Protein AF-A0A812JMB5-F1 (afdb_monomer)

Nearest PDB structures (foldseek):
  7c4c-assembly1_A  TM=7.847E-01  e=2.682E-12  Trypanosoma brucei brucei TREU927
  5fiq-assembly1_A  TM=8.302E-01  e=3.378E-10  Bombyx mori
  2e6m-assembly1_A  TM=7.574E-01  e=1.357E-06  Mus musculus
  5v5f-assembly1_B  TM=7.019E-01  e=8.865E-05  Arabidopsis thaliana
  1vk0-assembly1_C  TM=6.921E-01  e=1.710E-04  Arabidopsis thaliana

Mean predicted aligned error: 12.23 Å

Solvent-accessible surface area (backbone atoms only — not comparable to full-atom values): 22204 Å² total; per-residue (Å²): 131,84,77,76,81,81,66,78,87,54,55,74,43,81,31,66,42,47,65,53,30,31,54,51,30,53,52,54,70,72,41,96,58,54,59,36,12,40,49,72,44,41,53,59,60,10,45,84,27,44,70,16,33,39,32,40,21,52,100,71,36,33,42,39,36,40,29,58,85,47,39,72,66,40,52,62,48,37,40,66,54,39,47,30,60,79,35,27,35,29,25,70,62,42,34,38,58,29,6,23,34,34,62,64,67,69,37,61,68,34,38,39,34,26,51,32,58,41,49,23,49,46,31,22,53,73,70,42,84,59,56,78,61,54,67,59,56,54,31,50,72,78,37,43,70,54,28,61,75,65,37,37,83,54,58,66,76,63,75,82,66,89,53,54,76,47,81,79,62,49,71,67,60,48,47,50,58,48,61,70,19,69,51,38,58,62,48,50,56,50,49,18,58,78,67,72,36,85,82,40,60,69,41,29,63,61,28,47,63,40,39,53,40,38,60,40,38,55,88,68,50,78,56,86,67,57,86,64,53,42,61,73,39,62,44,51,34,25,33,52,50,78,55,100,68,37,38,35,22,48,39,59,48,56,85,38,32,34,33,30,62,52,76,71,62,42,59,63,49,66,88,62,54,76,65,41,74,41,55,25,29,28,64,38,59,42,96,84,54,45,38,34,33,51,39,61,57,69,53,76,40,66,40,73,38,80,90,73,75,40,76,37,66,48,69,58,67,71,60,49,59,72,68,44,78,83,75,77,79,77,84,70,90,73,92,76,91,75,95,74,79,84,79,75,84,74,71,100,57,59,53,74,82,71,83,79,80,75,83,71,76,93,73,92,79,86,82,80,83,84,74,86,75,79,83,80,84,84,81,81,77,89,131

Structure (mmCIF, N/CA/C/O backbone):
data_AF-A0A812JMB5-F1
#
_entry.id   AF-A0A812JMB5-F1
#
loop_
_atom_site.group_PDB
_atom_site.id
_atom_site.type_symbol
_atom_site.label_atom_id
_atom_site.label_alt_id
_atom_site.label_comp_id
_atom_site.label_asym_id
_atom_site.label_entity_id
_atom_site.label_seq_id
_atom_site.pdbx_PDB_ins_code
_atom_site.Cartn_x
_atom_site.Cartn_y
_atom_site.Cartn_z
_atom_site.occupancy
_atom_site.B_iso_or_equiv
_atom_site.auth_seq_id
_atom_site.auth_comp_id
_atom_site.auth_asym_id
_atom_site.auth_atom_id
_atom_site.pdbx_PDB_model_num
ATOM 1 N N . MET A 1 1 ? -39.074 3.680 1.029 1.00 31.30 1 MET A N 1
ATOM 2 C CA . MET A 1 1 ? -37.977 2.886 1.619 1.00 31.30 1 MET A CA 1
ATOM 3 C C . MET A 1 1 ? -36.723 3.731 1.531 1.00 31.30 1 MET A C 1
ATOM 5 O O . MET A 1 1 ? -36.312 4.036 0.423 1.00 31.30 1 MET A O 1
ATOM 9 N N . GLN A 1 2 ? -36.202 4.213 2.661 1.00 27.12 2 GLN A N 1
ATOM 10 C CA . GLN A 1 2 ? -34.893 4.869 2.697 1.00 27.12 2 GLN A CA 1
ATOM 11 C C . GLN A 1 2 ? -33.845 3.794 2.412 1.00 27.12 2 GLN A C 1
ATOM 13 O O . GLN A 1 2 ? -33.715 2.855 3.193 1.00 27.12 2 GLN A O 1
ATOM 18 N N . GLU A 1 3 ? -33.158 3.892 1.276 1.00 31.03 3 GLU A N 1
ATOM 19 C CA . GLU A 1 3 ? -31.938 3.121 1.059 1.00 31.03 3 GLU A CA 1
ATOM 20 C C . GLU A 1 3 ? -30.944 3.516 2.152 1.00 31.03 3 GLU A C 1
ATOM 22 O O . GLU A 1 3 ? -30.581 4.686 2.292 1.00 31.03 3 GLU A O 1
ATOM 27 N N . ASP A 1 4 ? -30.557 2.542 2.972 1.00 36.94 4 ASP A N 1
ATOM 28 C CA . ASP A 1 4 ? -29.480 2.688 3.938 1.00 36.94 4 ASP A CA 1
ATOM 29 C C . ASP A 1 4 ? -28.205 3.029 3.157 1.00 36.94 4 ASP A C 1
ATOM 31 O O . ASP A 1 4 ? -27.621 2.187 2.474 1.00 36.94 4 ASP A O 1
ATOM 35 N N . VAL A 1 5 ? -27.784 4.294 3.225 1.00 39.59 5 VAL A N 1
ATOM 36 C CA . VAL A 1 5 ? -26.590 4.801 2.528 1.00 39.59 5 VAL A CA 1
ATOM 37 C C . VAL A 1 5 ? -25.301 4.180 3.107 1.00 39.59 5 VAL A C 1
ATOM 39 O O . VAL A 1 5 ? -24.197 4.441 2.629 1.00 39.59 5 VAL A O 1
ATOM 42 N N . GLY A 1 6 ? -25.426 3.288 4.102 1.00 41.69 6 GLY A N 1
ATOM 43 C CA . GLY A 1 6 ? -24.482 2.197 4.325 1.00 41.69 6 GLY A CA 1
ATOM 44 C C . GLY A 1 6 ? -23.140 2.639 4.889 1.00 41.69 6 GLY A C 1
ATOM 45 O O . GLY A 1 6 ? -22.114 1.993 4.644 1.00 41.69 6 GLY A O 1
ATOM 46 N N . ILE A 1 7 ? -23.122 3.753 5.619 1.00 50.62 7 ILE A N 1
ATOM 47 C CA . ILE A 1 7 ? -21.966 4.185 6.398 1.00 50.62 7 ILE A CA 1
ATOM 48 C C . ILE A 1 7 ? -22.491 4.599 7.760 1.00 50.62 7 ILE A C 1
ATOM 50 O O . ILE A 1 7 ? -22.914 5.735 7.984 1.00 50.62 7 ILE A O 1
ATOM 54 N N . ARG A 1 8 ? -22.463 3.645 8.693 1.00 55.06 8 ARG A N 1
ATOM 55 C CA . ARG A 1 8 ? -22.497 3.984 10.114 1.00 55.06 8 ARG A CA 1
ATOM 56 C C . ARG A 1 8 ? -21.409 5.032 10.338 1.00 55.06 8 ARG A C 1
ATOM 58 O O . ARG A 1 8 ? -20.273 4.818 9.919 1.00 55.06 8 ARG A O 1
ATOM 65 N N . ARG A 1 9 ? -21.743 6.164 10.967 1.00 71.25 9 ARG A N 1
ATOM 66 C CA . ARG A 1 9 ? -20.720 7.098 11.453 1.00 71.25 9 ARG A CA 1
ATOM 67 C C . ARG A 1 9 ? -19.912 6.356 12.509 1.00 71.25 9 ARG A C 1
ATOM 69 O O . ARG A 1 9 ? -20.336 6.269 13.658 1.00 71.25 9 ARG A O 1
ATOM 76 N N . LEU A 1 10 ? -18.806 5.752 12.088 1.00 86.19 10 LEU A N 1
ATOM 77 C CA . LEU A 1 10 ? -17.918 5.064 13.003 1.00 86.19 10 LEU A CA 1
ATOM 78 C C . LEU A 1 10 ? -17.256 6.122 13.892 1.00 86.19 10 LEU A C 1
ATOM 80 O O . LEU A 1 10 ? -16.777 7.134 13.368 1.00 86.19 10 LEU A O 1
ATOM 84 N N . PRO A 1 11 ? -17.238 5.935 15.221 1.00 93.69 11 PRO A N 1
ATOM 85 C CA . PRO A 1 11 ? -16.453 6.786 16.094 1.00 93.69 11 PRO A CA 1
ATOM 86 C C . PRO A 1 11 ? -14.987 6.739 15.655 1.00 93.69 11 PRO A C 1
ATOM 88 O O . PRO A 1 11 ? -14.417 5.665 15.465 1.00 93.69 11 PRO A O 1
ATOM 91 N N . VAL A 1 12 ? -14.392 7.920 15.494 1.00 95.06 12 VAL A N 1
ATOM 92 C CA . VAL A 1 12 ? -12.971 8.085 15.181 1.00 95.06 12 VAL A CA 1
ATOM 93 C C . VAL A 1 12 ? -12.241 8.393 16.481 1.00 95.06 12 VAL A C 1
ATOM 95 O O . VAL A 1 12 ? -12.598 9.341 17.181 1.00 95.06 12 VAL A O 1
ATOM 98 N N . ARG A 1 13 ? -11.226 7.597 16.817 1.00 96.62 13 ARG A N 1
ATOM 99 C CA . ARG A 1 13 ? -10.404 7.777 18.015 1.00 96.62 13 ARG A CA 1
ATOM 100 C C . ARG A 1 13 ? -8.962 8.043 17.626 1.00 96.62 13 ARG A C 1
ATOM 102 O O . ARG A 1 13 ? -8.356 7.265 16.896 1.00 96.62 13 ARG A O 1
ATOM 109 N N . LEU A 1 14 ? -8.422 9.141 18.139 1.00 97.19 14 LEU A N 1
ATOM 110 C CA . LEU A 1 14 ? -7.016 9.487 17.994 1.00 97.19 14 LEU A CA 1
ATOM 111 C C . LEU A 1 14 ? -6.218 8.825 19.123 1.00 97.19 14 LEU A C 1
ATOM 113 O O . LEU A 1 14 ? -6.554 9.006 20.294 1.00 97.19 14 LEU A O 1
ATOM 117 N N . LEU A 1 15 ? -5.181 8.072 18.769 1.00 98.12 15 LEU A N 1
ATOM 118 C CA . LEU A 1 15 ? -4.254 7.438 19.699 1.00 98.12 15 LEU A CA 1
ATOM 119 C C . LEU A 1 15 ? -2.912 8.172 19.614 1.00 98.12 15 LEU A C 1
ATOM 121 O O . LEU A 1 15 ? -2.289 8.221 18.554 1.00 98.12 15 LEU A O 1
ATOM 125 N N . THR A 1 16 ? -2.491 8.762 20.730 1.00 97.38 16 THR A N 1
ATOM 126 C CA . THR A 1 16 ? -1.277 9.583 20.851 1.00 97.38 16 THR A CA 1
ATOM 127 C C . THR A 1 16 ? -0.296 9.056 21.897 1.00 97.38 16 THR A C 1
ATOM 129 O O . THR A 1 16 ? 0.743 9.677 22.107 1.00 97.38 16 THR A O 1
ATOM 132 N N . THR A 1 17 ? -0.603 7.959 22.593 1.00 98.44 17 THR A N 1
ATOM 133 C CA . THR A 1 17 ? 0.314 7.348 23.569 1.00 98.44 17 THR A CA 1
ATOM 134 C C . THR A 1 17 ? 0.485 5.853 23.322 1.00 98.44 17 THR A C 1
ATOM 136 O O . THR A 1 17 ? -0.357 5.202 22.693 1.00 98.44 17 THR A O 1
ATOM 139 N N . VAL A 1 18 ? 1.581 5.302 23.842 1.00 98.50 18 VAL A N 1
ATOM 140 C CA . VAL A 1 18 ? 1.896 3.870 23.769 1.00 98.50 18 VAL A CA 1
ATOM 141 C C . VAL A 1 18 ? 0.815 3.046 24.475 1.00 98.50 18 VAL A C 1
ATOM 143 O O . VAL A 1 18 ? 0.374 2.030 23.946 1.00 98.50 18 VAL A O 1
ATOM 146 N N . GLU A 1 19 ? 0.308 3.504 25.622 1.00 98.44 19 GLU A N 1
ATOM 147 C CA . GLU A 1 19 ? -0.733 2.824 26.405 1.00 98.44 19 GLU A CA 1
ATOM 148 C C . GLU A 1 19 ? -2.062 2.763 25.650 1.00 98.44 19 GLU A C 1
ATOM 150 O O . GLU A 1 19 ? -2.737 1.733 25.663 1.00 98.44 19 GLU A O 1
ATOM 155 N N . GLN A 1 20 ? -2.428 3.846 24.955 1.00 98.44 20 GLN A N 1
ATOM 156 C CA . GLN A 1 20 ? -3.619 3.877 24.108 1.00 98.44 20 GLN A CA 1
ATOM 157 C C . GLN A 1 20 ? -3.503 2.876 22.952 1.00 98.44 20 GLN A C 1
ATOM 159 O O . GLN A 1 20 ? -4.454 2.141 22.682 1.00 98.44 20 GLN A O 1
ATOM 164 N N . CYS A 1 21 ? -2.337 2.811 22.304 1.00 98.56 21 CYS A N 1
ATOM 165 C CA . CYS A 1 21 ? -2.078 1.864 21.217 1.00 98.56 21 CYS A CA 1
ATOM 166 C C . CYS A 1 21 ? -2.059 0.416 21.715 1.00 98.56 21 CYS A C 1
ATOM 168 O O . CYS A 1 21 ? -2.660 -0.449 21.085 1.00 98.56 21 CYS A O 1
ATOM 170 N N . LYS A 1 22 ? -1.455 0.163 22.881 1.00 98.56 22 LYS A N 1
ATOM 171 C CA . LYS A 1 22 ? -1.453 -1.150 23.534 1.00 98.56 22 LYS A CA 1
ATOM 172 C C . LYS A 1 22 ? -2.865 -1.611 23.872 1.00 98.56 22 LYS A C 1
ATOM 174 O O . LYS A 1 22 ? -3.270 -2.689 23.459 1.00 98.56 22 LYS A O 1
ATOM 179 N N . SER A 1 23 ? -3.648 -0.765 24.543 1.00 98.31 23 SER A N 1
ATOM 180 C CA . SER A 1 23 ? -5.041 -1.078 24.874 1.00 98.31 23 SER A CA 1
ATOM 181 C C . SER A 1 23 ? -5.874 -1.352 23.619 1.00 98.31 23 SER A C 1
ATOM 183 O O . SER A 1 23 ? -6.680 -2.282 23.596 1.00 98.31 23 SER A O 1
ATOM 185 N N . ALA A 1 24 ? -5.669 -0.582 22.547 1.00 97.81 24 ALA A N 1
ATOM 186 C CA . ALA A 1 24 ? -6.331 -0.832 21.276 1.00 97.81 24 ALA A CA 1
ATOM 187 C C . ALA A 1 24 ? -5.927 -2.179 20.653 1.00 97.81 24 ALA A C 1
ATOM 189 O O . ALA A 1 24 ? -6.816 -2.938 20.267 1.00 97.81 24 ALA A O 1
ATOM 190 N N . ALA A 1 25 ? -4.629 -2.492 20.590 1.00 97.88 25 ALA A N 1
ATOM 191 C CA . ALA A 1 25 ? -4.125 -3.758 20.060 1.00 97.88 25 ALA A CA 1
ATOM 192 C C . ALA A 1 25 ? -4.644 -4.962 20.854 1.00 97.88 25 ALA A C 1
ATOM 194 O O . ALA A 1 25 ? -5.174 -5.892 20.251 1.00 97.88 25 ALA A O 1
ATOM 195 N N . ASP A 1 26 ? -4.578 -4.910 22.188 1.00 97.94 26 ASP A N 1
ATOM 196 C CA . ASP A 1 26 ? -5.051 -5.980 23.072 1.00 97.94 26 ASP A CA 1
ATOM 197 C C . ASP A 1 26 ? -6.545 -6.257 22.854 1.00 97.94 26 ASP A C 1
ATOM 199 O O . ASP A 1 26 ? -6.951 -7.408 22.692 1.00 97.94 26 ASP A O 1
ATOM 203 N N . ARG A 1 27 ? -7.371 -5.203 22.763 1.00 96.88 27 ARG A N 1
ATOM 204 C CA . ARG A 1 27 ? -8.806 -5.351 22.464 1.00 96.88 27 ARG A CA 1
ATOM 205 C C . ARG A 1 27 ? -9.050 -5.989 21.100 1.00 96.88 27 ARG A C 1
ATOM 207 O O . ARG A 1 27 ? -9.955 -6.808 20.987 1.00 96.88 27 ARG A O 1
ATOM 214 N N . LEU A 1 28 ? -8.286 -5.613 20.072 1.00 96.81 28 LEU A N 1
ATOM 215 C CA . LEU A 1 28 ? -8.432 -6.183 18.728 1.00 96.81 28 LEU A CA 1
ATOM 216 C C . LEU A 1 28 ? -8.008 -7.655 18.700 1.00 96.81 28 LEU A C 1
ATOM 218 O O . LEU A 1 28 ? -8.738 -8.478 18.152 1.00 96.81 28 LEU A O 1
ATOM 222 N N . LEU A 1 29 ? -6.893 -7.995 19.349 1.00 96.81 29 LEU A N 1
ATOM 223 C CA . LEU A 1 29 ? -6.385 -9.365 19.472 1.00 96.81 29 LEU A CA 1
ATOM 224 C C . LEU A 1 29 ? -7.338 -10.290 20.243 1.00 96.81 29 LEU A C 1
ATOM 226 O O . LEU A 1 29 ? -7.442 -11.468 19.920 1.00 96.81 29 LEU A O 1
ATOM 230 N N . GLN A 1 30 ? -8.042 -9.764 21.247 1.00 95.38 30 GLN A N 1
ATOM 231 C CA . GLN A 1 30 ? -9.027 -10.511 22.042 1.00 95.38 30 GLN A CA 1
ATOM 232 C C . GLN A 1 30 ? -10.430 -10.515 21.418 1.00 95.38 30 GLN A C 1
ATOM 234 O O . GLN A 1 30 ? -11.325 -11.221 21.890 1.00 95.38 30 GLN A O 1
ATOM 239 N N . SER A 1 31 ? -10.655 -9.709 20.379 1.00 91.75 31 SER A N 1
ATOM 240 C CA . SER A 1 31 ? -11.952 -9.636 19.719 1.00 91.75 31 SER A CA 1
ATOM 241 C C . SER A 1 31 ? -12.225 -10.888 18.882 1.00 91.75 31 SER A C 1
ATOM 243 O O . SER A 1 31 ? -11.317 -11.563 18.409 1.00 91.75 31 SER A O 1
ATOM 245 N N . GLN A 1 32 ? -13.503 -11.171 18.629 1.00 88.31 32 GLN A N 1
ATOM 246 C CA . GLN A 1 32 ? -13.919 -12.206 17.672 1.00 88.31 32 GLN A CA 1
ATOM 247 C C . GLN A 1 32 ? -13.831 -11.722 16.209 1.00 88.31 32 GLN A C 1
ATOM 249 O O . GLN A 1 32 ? -14.432 -12.316 15.317 1.00 88.31 32 GLN A O 1
ATOM 254 N N . GLN A 1 33 ? -13.159 -10.596 15.945 1.00 86.00 33 GLN A N 1
ATOM 255 C CA . GLN A 1 33 ? -13.051 -10.053 14.597 1.00 86.00 33 GLN A CA 1
ATOM 256 C C . GLN A 1 33 ? -11.985 -10.800 13.803 1.00 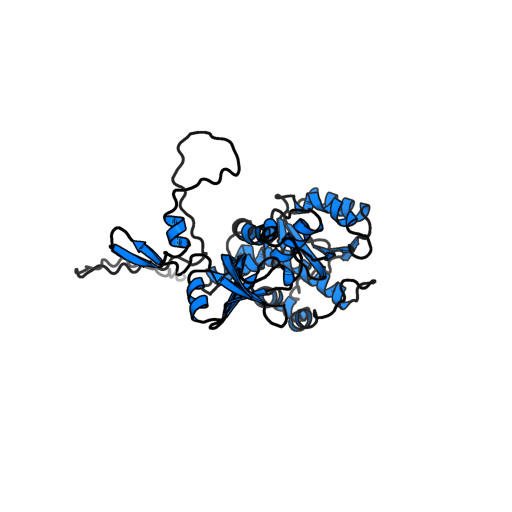86.00 33 GLN A C 1
ATOM 258 O O . GLN A 1 33 ? -10.856 -10.976 14.248 1.00 86.00 33 GLN A O 1
ATOM 263 N N . HIS A 1 34 ? -12.339 -11.181 12.579 1.00 92.31 34 HIS A N 1
ATOM 264 C CA . HIS A 1 34 ? -11.430 -11.883 11.675 1.00 92.31 34 HIS A CA 1
ATOM 265 C C . HIS A 1 34 ? -10.646 -10.949 10.752 1.00 92.31 34 HIS A C 1
ATOM 267 O O . HIS A 1 34 ? -9.665 -11.380 10.157 1.00 92.31 34 HIS A O 1
ATOM 273 N N . SER A 1 35 ? -11.058 -9.684 10.636 1.00 97.69 35 SER A N 1
ATOM 274 C CA . SER A 1 35 ? -10.438 -8.703 9.746 1.00 97.69 35 SER A CA 1
ATOM 275 C C . SER A 1 35 ? -10.356 -7.328 10.404 1.00 97.69 35 SER A C 1
ATOM 277 O O . SER A 1 35 ? -11.284 -6.904 11.091 1.00 97.69 35 SER A O 1
ATOM 279 N N . VAL A 1 36 ? -9.283 -6.600 10.106 1.00 98.31 36 VAL A N 1
ATOM 280 C CA . VAL A 1 36 ? -9.109 -5.176 10.407 1.00 98.31 36 VAL A CA 1
ATOM 281 C C . VAL A 1 36 ? -8.623 -4.469 9.145 1.00 98.31 36 VAL A C 1
ATOM 283 O O . VAL A 1 36 ? -7.735 -4.962 8.454 1.00 98.31 36 VAL A O 1
ATOM 286 N N . ALA A 1 37 ? -9.223 -3.334 8.802 1.00 98.69 37 ALA A N 1
ATOM 287 C CA . ALA A 1 37 ? -8.735 -2.508 7.706 1.00 98.69 37 ALA A CA 1
ATOM 288 C C . ALA A 1 37 ? -7.497 -1.732 8.156 1.00 98.69 37 ALA A C 1
ATOM 290 O O . ALA A 1 37 ? -7.469 -1.253 9.287 1.00 98.69 37 ALA A O 1
ATOM 291 N N . LEU A 1 38 ? -6.503 -1.604 7.282 1.00 98.69 38 LEU A N 1
ATOM 292 C CA . LEU A 1 38 ? -5.223 -0.968 7.573 1.00 98.69 38 LEU A CA 1
ATOM 293 C C . LEU A 1 38 ? -4.795 -0.073 6.404 1.00 98.69 38 LEU A C 1
ATOM 295 O O . LEU A 1 38 ? -4.833 -0.486 5.246 1.00 98.69 38 LEU A O 1
ATOM 299 N N . ASP A 1 39 ? -4.329 1.126 6.734 1.00 97.88 39 ASP A N 1
ATOM 300 C CA . ASP A 1 39 ? -3.634 2.037 5.824 1.00 97.88 39 ASP A CA 1
ATOM 301 C C . ASP A 1 39 ? -2.615 2.872 6.622 1.00 97.88 39 ASP A C 1
ATOM 303 O O . ASP A 1 39 ? -2.601 2.860 7.859 1.00 97.88 39 ASP A O 1
ATOM 307 N N . CYS A 1 40 ? -1.737 3.585 5.923 1.00 96.00 40 CYS A N 1
ATOM 308 C CA . CYS A 1 40 ? -0.896 4.607 6.525 1.00 96.00 40 CYS A CA 1
ATOM 309 C C . CYS A 1 40 ? -0.679 5.785 5.569 1.00 96.00 40 CYS A C 1
ATOM 311 O O . CYS A 1 40 ? -0.842 5.690 4.348 1.00 96.00 40 CYS A O 1
ATOM 313 N N . LYS A 1 41 ? -0.314 6.938 6.135 1.00 93.88 41 LYS A N 1
ATOM 314 C CA . LYS A 1 41 ? 0.064 8.144 5.388 1.00 93.88 41 LYS A CA 1
ATOM 315 C C . LYS A 1 41 ? 1.319 8.763 5.989 1.00 93.88 41 LYS A C 1
ATOM 317 O O . LYS A 1 41 ? 1.551 8.667 7.194 1.00 93.88 41 LYS A O 1
ATOM 322 N N . GLY A 1 42 ? 2.120 9.414 5.152 1.00 91.69 42 GLY A N 1
ATOM 323 C CA . GLY A 1 42 ? 3.347 10.082 5.574 1.00 91.69 42 GLY A CA 1
ATOM 324 C C . GLY A 1 42 ? 4.217 10.524 4.400 1.00 91.69 42 GLY A C 1
ATOM 325 O O . GLY A 1 42 ? 3.741 10.602 3.263 1.00 91.69 42 GLY A O 1
ATOM 326 N N . ALA A 1 43 ? 5.484 10.826 4.674 1.00 88.56 43 ALA A N 1
ATOM 327 C CA . ALA A 1 43 ? 6.449 11.239 3.657 1.00 88.56 43 ALA A CA 1
ATOM 328 C C . ALA A 1 43 ? 6.997 10.034 2.898 1.00 88.56 43 ALA A C 1
ATOM 330 O O . ALA A 1 43 ? 7.521 9.110 3.518 1.00 88.56 43 ALA A O 1
ATOM 331 N N . LYS A 1 44 ? 6.946 10.103 1.558 1.00 85.19 44 LYS A N 1
ATOM 332 C CA . LYS A 1 44 ? 7.623 9.167 0.642 1.00 85.19 44 LYS A CA 1
ATOM 333 C C . LYS A 1 44 ? 7.471 7.698 1.073 1.00 85.19 44 LYS A C 1
ATOM 335 O O . LYS A 1 44 ? 8.470 6.994 1.192 1.00 85.19 44 LYS A O 1
ATOM 340 N N . LEU A 1 45 ? 6.239 7.267 1.374 1.00 89.38 45 LEU A N 1
ATOM 341 C CA . LEU A 1 45 ? 5.975 5.904 1.852 1.00 89.38 45 LEU A CA 1
ATOM 342 C C . LEU A 1 45 ? 6.677 4.863 0.975 1.00 89.38 45 LEU A C 1
ATOM 344 O O . LEU A 1 45 ? 6.755 5.024 -0.243 1.00 89.38 45 LEU A O 1
ATOM 348 N N . GLY A 1 46 ? 7.186 3.826 1.632 1.00 91.94 46 GLY A N 1
ATOM 349 C CA . GLY A 1 46 ? 8.069 2.831 1.047 1.00 91.94 46 GLY A CA 1
ATOM 350 C C . GLY A 1 46 ? 9.323 2.653 1.892 1.00 91.94 46 GLY A C 1
ATOM 351 O O . GLY A 1 46 ? 9.387 3.081 3.046 1.00 91.94 46 GLY A O 1
ATOM 352 N N . ARG A 1 47 ? 10.347 2.039 1.300 1.00 93.19 47 ARG A N 1
ATOM 353 C CA . ARG A 1 47 ? 11.551 1.596 2.011 1.00 93.19 47 ARG A CA 1
ATOM 354 C C . ARG A 1 47 ? 12.280 2.684 2.798 1.00 93.19 47 ARG A C 1
ATOM 356 O O . ARG A 1 47 ? 12.842 2.366 3.837 1.00 93.19 47 ARG A O 1
ATOM 363 N N . PHE A 1 48 ? 12.291 3.919 2.301 1.00 92.75 48 PHE A N 1
ATOM 364 C CA . PHE A 1 48 ? 12.988 5.070 2.901 1.00 92.75 48 PHE A CA 1
ATOM 365 C C . PHE A 1 48 ? 12.027 6.135 3.445 1.00 92.75 48 PHE A C 1
ATOM 367 O O . PHE A 1 48 ? 12.422 7.270 3.701 1.00 92.75 48 PHE A O 1
ATOM 374 N N . GLY A 1 49 ? 10.741 5.799 3.528 1.00 92.38 49 GLY A N 1
ATOM 375 C CA . GLY A 1 49 ? 9.706 6.737 3.931 1.00 92.38 49 GLY A CA 1
ATOM 376 C C . GLY A 1 49 ? 9.621 6.932 5.436 1.00 92.38 49 GLY A C 1
ATOM 377 O O . GLY A 1 49 ? 10.382 6.377 6.217 1.00 92.38 49 GLY A O 1
ATOM 378 N N . LYS A 1 50 ? 8.613 7.688 5.853 1.00 93.94 50 LYS A N 1
ATOM 379 C CA . LYS A 1 50 ? 8.205 7.793 7.253 1.00 93.94 50 LYS A CA 1
ATOM 380 C C . LYS A 1 50 ? 6.688 7.754 7.321 1.00 93.94 50 LYS A C 1
ATOM 382 O O . LYS A 1 50 ? 6.016 8.431 6.544 1.00 93.94 50 LYS A O 1
ATOM 387 N N . VAL A 1 51 ? 6.149 6.994 8.265 1.00 96.38 51 VAL A N 1
ATOM 388 C CA . VAL A 1 51 ? 4.732 7.028 8.627 1.00 96.38 51 VAL A CA 1
ATOM 389 C C . VAL A 1 51 ? 4.486 8.216 9.556 1.00 96.38 51 VAL A C 1
ATOM 391 O O . VAL A 1 51 ? 5.150 8.369 10.578 1.00 96.38 51 VAL A O 1
ATOM 394 N N . SER A 1 52 ? 3.507 9.044 9.203 1.00 95.94 52 SER A N 1
ATOM 395 C CA . SER A 1 52 ? 3.028 10.157 10.028 1.00 95.94 52 SER A CA 1
ATOM 396 C C . SER A 1 52 ? 1.725 9.811 10.745 1.00 95.94 52 SER A C 1
ATOM 398 O O . SER A 1 52 ? 1.477 10.289 11.848 1.00 95.94 52 SER A O 1
ATOM 400 N N . VAL A 1 53 ? 0.878 8.992 10.121 1.00 96.69 53 VAL A N 1
ATOM 401 C CA . VAL A 1 53 ? -0.354 8.470 10.715 1.00 96.69 53 VAL A CA 1
ATOM 402 C C . VAL A 1 53 ? -0.617 7.059 10.194 1.00 96.69 53 VAL A C 1
ATOM 404 O O . VAL A 1 53 ? -0.507 6.808 8.993 1.00 96.69 53 VAL A O 1
ATOM 407 N N . LEU A 1 54 ? -0.968 6.143 11.095 1.00 98.25 54 LEU A N 1
ATOM 408 C CA . LEU A 1 54 ? -1.434 4.795 10.764 1.00 98.25 54 LEU A CA 1
ATOM 409 C C . LEU A 1 54 ? -2.919 4.692 11.102 1.00 98.25 54 LEU A C 1
ATOM 411 O O . LEU A 1 54 ? -3.353 5.162 12.153 1.00 98.25 54 LEU A O 1
ATOM 415 N N . GLN A 1 55 ? -3.704 4.111 10.202 1.00 98.19 55 GLN A N 1
ATOM 416 C CA . GLN A 1 55 ? -5.145 3.975 10.368 1.00 98.19 55 GLN A CA 1
ATOM 417 C C . GLN A 1 55 ? -5.531 2.510 10.507 1.00 98.19 55 GLN A C 1
ATOM 419 O O . GLN A 1 55 ? -5.115 1.677 9.705 1.00 98.19 55 GLN A O 1
ATOM 424 N N . LEU A 1 56 ? -6.368 2.212 11.499 1.00 98.44 56 LEU A N 1
ATOM 425 C CA . LEU A 1 56 ? -7.057 0.932 11.624 1.00 98.44 56 LEU A CA 1
ATOM 426 C C . LEU A 1 56 ? -8.561 1.180 11.595 1.00 98.44 56 LEU A C 1
ATOM 428 O O . LEU A 1 56 ? -9.038 2.110 12.242 1.00 98.44 56 LEU A O 1
ATOM 432 N N . ALA A 1 57 ? -9.327 0.347 10.900 1.00 97.81 57 ALA A N 1
ATOM 433 C CA . ALA A 1 57 ? -10.782 0.383 11.006 1.00 97.81 57 ALA A CA 1
ATOM 434 C C . ALA A 1 57 ? -11.373 -1.001 11.246 1.00 97.81 57 ALA A C 1
ATOM 436 O O . ALA A 1 57 ? -10.966 -2.002 10.655 1.00 97.81 57 ALA A O 1
ATOM 437 N N . THR A 1 58 ? -12.367 -1.023 12.123 1.00 96.06 58 THR A N 1
ATOM 438 C CA . THR A 1 58 ? -13.212 -2.177 12.410 1.00 96.06 58 THR A CA 1
ATOM 439 C C . THR A 1 58 ? -14.654 -1.864 12.020 1.00 96.06 58 THR A C 1
ATOM 441 O O . THR A 1 58 ? -14.977 -0.751 11.611 1.00 96.06 58 THR A O 1
ATOM 444 N N . GLU A 1 59 ? -15.563 -2.818 12.211 1.00 92.25 59 GLU A N 1
ATOM 445 C CA . GLU A 1 59 ? -17.005 -2.564 12.064 1.00 92.25 59 GLU A CA 1
ATOM 446 C C . GLU A 1 59 ? -17.567 -1.597 13.134 1.00 92.25 59 GLU A C 1
ATOM 448 O O . GLU A 1 59 ? -18.713 -1.160 13.026 1.00 92.25 59 GLU A O 1
ATOM 453 N N . ALA A 1 60 ? -16.791 -1.277 14.180 1.00 92.88 60 ALA A N 1
ATOM 454 C CA . ALA A 1 60 ? -17.245 -0.506 15.337 1.00 92.88 60 ALA A CA 1
ATOM 455 C C . ALA A 1 60 ? -16.546 0.848 15.510 1.00 92.88 60 ALA A C 1
ATOM 457 O O . ALA A 1 60 ? -17.144 1.750 16.087 1.00 92.88 60 ALA A O 1
ATOM 458 N N . GLU A 1 61 ? -15.307 1.008 15.045 1.00 95.12 61 GLU A N 1
ATOM 459 C CA . GLU A 1 61 ? -14.531 2.238 15.229 1.00 95.12 61 GLU A CA 1
ATOM 460 C C . GLU A 1 61 ? -13.405 2.388 14.200 1.00 95.12 61 GLU A C 1
ATOM 462 O O . GLU A 1 61 ? -12.964 1.411 13.591 1.00 95.12 61 GLU A O 1
ATOM 467 N N . VAL A 1 62 ? -12.919 3.622 14.054 1.00 97.69 62 VAL A N 1
ATOM 468 C CA . VAL A 1 62 ? -11.684 3.956 13.335 1.00 97.69 62 VAL A CA 1
ATOM 469 C C . VAL A 1 62 ? -10.666 4.466 14.343 1.00 97.69 62 VAL A C 1
ATOM 471 O O . VAL A 1 62 ? -10.957 5.372 15.123 1.00 97.69 62 VAL A O 1
ATOM 474 N N . LEU A 1 63 ? -9.466 3.907 14.313 1.00 98.31 63 LEU A N 1
ATOM 475 C CA . LEU A 1 63 ? -8.339 4.304 15.141 1.00 98.31 63 LEU A CA 1
ATOM 476 C C . LEU A 1 63 ? -7.322 5.028 14.262 1.00 98.31 63 LEU A C 1
ATOM 478 O O . LEU A 1 63 ? -6.893 4.498 13.239 1.00 98.31 63 LEU A O 1
ATOM 482 N N . LEU A 1 64 ? -6.932 6.230 14.670 1.00 97.88 64 LEU A N 1
ATOM 483 C CA . LEU A 1 64 ? -5.884 7.015 14.029 1.00 97.88 64 LEU A CA 1
ATOM 484 C C . LEU A 1 64 ? -4.705 7.108 14.987 1.00 97.88 64 LEU A C 1
ATOM 486 O O . LEU A 1 64 ? -4.800 7.755 16.025 1.00 97.88 64 LEU A O 1
ATOM 490 N N . VAL A 1 65 ? -3.606 6.453 14.646 1.00 98.38 65 VAL A N 1
ATOM 491 C CA . VAL A 1 65 ? -2.375 6.448 15.437 1.00 98.38 65 VAL A CA 1
ATOM 492 C C . VAL A 1 65 ? -1.492 7.585 14.944 1.00 98.38 65 VAL A C 1
ATOM 494 O O . VAL A 1 65 ? -1.028 7.558 13.803 1.00 98.38 65 VAL A O 1
ATOM 497 N N . ASP A 1 66 ? -1.286 8.601 15.778 1.00 97.38 66 ASP A N 1
ATOM 498 C CA . ASP A 1 66 ? -0.511 9.793 15.426 1.00 97.38 66 ASP A CA 1
ATOM 499 C C . ASP A 1 66 ? 0.992 9.576 15.645 1.00 97.38 66 ASP A C 1
ATOM 501 O O . ASP A 1 66 ? 1.552 9.946 16.673 1.00 97.38 66 ASP A O 1
ATOM 505 N N . VAL A 1 67 ? 1.656 8.979 14.658 1.00 97.75 67 VAL A N 1
ATOM 506 C CA . VAL A 1 67 ? 3.098 8.681 14.716 1.00 97.75 67 VAL A CA 1
ATOM 507 C C . VAL A 1 67 ? 3.947 9.954 14.634 1.00 97.75 67 VAL A C 1
ATOM 509 O O . VAL A 1 67 ? 4.995 10.045 15.267 1.00 97.75 67 VAL A O 1
ATOM 512 N N . GLU A 1 68 ? 3.505 10.964 13.876 1.00 95.50 68 GLU A N 1
ATOM 513 C CA . GLU A 1 68 ? 4.268 12.210 13.716 1.00 95.50 68 GLU A CA 1
ATOM 514 C C . GLU A 1 68 ? 4.444 12.947 15.042 1.00 95.50 68 GLU A C 1
ATOM 516 O O . GLU A 1 68 ? 5.546 13.391 15.352 1.00 95.50 68 GLU A O 1
ATOM 521 N N . ARG A 1 69 ? 3.359 13.087 15.815 1.00 94.81 69 ARG A N 1
ATOM 522 C CA . ARG A 1 69 ? 3.392 13.806 17.090 1.00 94.81 69 ARG A CA 1
ATOM 523 C C . ARG A 1 69 ? 3.982 12.954 18.207 1.00 94.81 69 ARG A C 1
ATOM 525 O O . ARG A 1 69 ? 4.645 13.499 19.086 1.00 94.81 69 ARG A O 1
ATOM 532 N N . SER A 1 70 ? 3.686 11.658 18.209 1.00 96.69 70 SER A N 1
ATOM 533 C CA . SER A 1 70 ? 3.940 10.794 19.362 1.00 96.69 70 SER A CA 1
ATOM 534 C C . SER A 1 70 ? 5.232 9.988 19.285 1.00 96.69 70 SER A C 1
ATOM 536 O O . SER A 1 70 ? 5.557 9.306 20.253 1.00 96.69 70 SER A O 1
ATOM 538 N N . GLY A 1 71 ? 5.966 10.070 18.173 1.00 96.81 71 GLY A N 1
ATOM 539 C CA . GLY A 1 71 ? 7.150 9.247 17.944 1.00 96.81 71 GLY A CA 1
ATOM 540 C C . GLY A 1 71 ? 6.794 7.855 17.424 1.00 96.81 71 GLY A C 1
ATOM 541 O O . GLY A 1 71 ? 5.629 7.466 17.356 1.00 96.81 71 GLY A O 1
ATOM 542 N N . GLN A 1 72 ? 7.805 7.098 17.008 1.00 96.69 72 GLN A N 1
ATOM 543 C CA . GLN A 1 72 ? 7.616 5.768 16.415 1.00 96.69 72 GLN A CA 1
ATOM 544 C C . GLN A 1 72 ? 7.249 4.692 17.447 1.00 96.69 72 GLN A C 1
ATOM 546 O O . GLN A 1 72 ? 6.729 3.638 17.094 1.00 96.69 72 GLN A O 1
ATOM 551 N N . GLU A 1 73 ? 7.478 4.964 18.728 1.00 97.75 73 GLU A N 1
ATOM 552 C CA . GLU A 1 73 ? 7.260 4.060 19.854 1.00 97.75 73 GLU A CA 1
ATOM 553 C C . GLU A 1 73 ? 5.790 3.638 19.979 1.00 97.75 73 GLU A C 1
ATOM 555 O O . GLU A 1 73 ? 5.498 2.536 20.441 1.00 97.75 73 GLU A O 1
ATOM 560 N N . VAL A 1 74 ? 4.851 4.469 19.510 1.00 98.38 74 VAL A N 1
ATOM 561 C CA . VAL A 1 74 ? 3.417 4.132 19.490 1.00 98.38 74 VAL A CA 1
ATOM 562 C C . VAL A 1 74 ? 3.070 3.005 18.513 1.00 98.38 74 VAL A C 1
ATOM 564 O O . VAL A 1 74 ? 1.987 2.430 18.616 1.00 98.38 74 VAL A O 1
ATOM 567 N N . LEU A 1 75 ? 3.970 2.658 17.586 1.00 98.25 75 LEU A N 1
ATOM 568 C CA . LEU A 1 75 ? 3.789 1.529 16.671 1.00 98.25 75 LEU A CA 1
ATOM 569 C C . LEU A 1 75 ? 4.137 0.186 17.317 1.00 98.25 75 LEU A C 1
ATOM 571 O O . LEU A 1 75 ? 3.525 -0.819 16.958 1.00 98.25 75 LEU A O 1
ATOM 575 N N . ALA A 1 76 ? 5.064 0.153 18.280 1.00 97.62 76 ALA A N 1
ATOM 576 C CA . ALA A 1 76 ? 5.543 -1.095 18.880 1.00 97.62 76 ALA A CA 1
ATOM 577 C C . ALA A 1 76 ? 4.412 -1.956 19.488 1.00 97.62 76 ALA A C 1
ATOM 579 O O . ALA A 1 76 ? 4.365 -3.153 19.212 1.00 97.62 76 ALA A O 1
ATOM 580 N N . PRO A 1 77 ? 3.421 -1.399 20.218 1.00 98.06 77 PRO A N 1
ATOM 581 C CA . PRO A 1 77 ? 2.306 -2.199 20.726 1.00 98.06 77 PRO A CA 1
ATOM 582 C C . PRO A 1 77 ? 1.415 -2.827 19.644 1.00 98.06 77 PRO A C 1
ATOM 584 O O . PRO A 1 77 ? 0.681 -3.768 19.931 1.00 98.06 77 PRO A O 1
ATOM 587 N N . LEU A 1 78 ? 1.44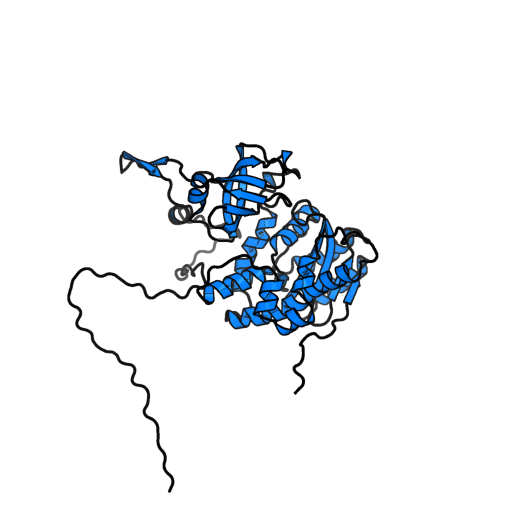6 -2.310 18.411 1.00 98.19 78 LEU A N 1
ATOM 588 C CA . LEU A 1 78 ? 0.641 -2.819 17.297 1.00 98.19 78 LEU A CA 1
ATOM 589 C C . LEU A 1 78 ? 1.312 -4.001 16.583 1.00 98.19 78 LEU A C 1
ATOM 591 O O . LEU A 1 78 ? 0.653 -4.681 15.799 1.00 98.19 78 LEU A O 1
ATOM 595 N N . GLU A 1 79 ? 2.596 -4.265 16.840 1.00 97.94 79 GLU A N 1
ATOM 596 C CA . GLU A 1 79 ? 3.376 -5.296 16.146 1.00 97.94 79 GLU A CA 1
ATOM 597 C C . GLU A 1 79 ? 2.712 -6.677 16.229 1.00 97.94 79 GLU A C 1
ATOM 599 O O . GLU A 1 79 ? 2.516 -7.334 15.206 1.00 97.94 79 GLU A O 1
ATOM 604 N N . ALA A 1 80 ? 2.271 -7.083 17.425 1.00 97.44 80 ALA A N 1
ATOM 605 C CA . ALA A 1 80 ? 1.602 -8.367 17.626 1.00 97.44 80 ALA A CA 1
ATOM 606 C C . ALA A 1 80 ? 0.346 -8.511 16.746 1.00 97.44 80 ALA A C 1
ATOM 608 O O . ALA A 1 80 ? 0.128 -9.565 16.154 1.00 97.44 80 ALA A O 1
ATOM 609 N N . LEU A 1 81 ? -0.445 -7.443 16.595 1.00 98.06 81 LEU A N 1
ATOM 610 C CA . LEU A 1 81 ? -1.623 -7.414 15.722 1.00 98.06 81 LEU A CA 1
ATOM 611 C C . LEU A 1 81 ? -1.238 -7.505 14.234 1.00 98.06 81 LEU A C 1
ATOM 613 O O . LEU A 1 81 ? -1.851 -8.252 13.462 1.00 98.06 81 LEU A O 1
ATOM 617 N N . LEU A 1 82 ? -0.213 -6.759 13.818 1.00 98.25 82 LEU A N 1
ATOM 618 C CA . LEU A 1 82 ? 0.256 -6.724 12.429 1.00 98.25 82 LEU A CA 1
ATOM 619 C C . LEU A 1 82 ? 0.876 -8.067 11.993 1.00 98.25 82 LEU A C 1
ATOM 621 O O . LEU A 1 82 ? 0.676 -8.489 10.850 1.00 98.25 82 LEU A O 1
ATOM 625 N N . LEU A 1 83 ? 1.504 -8.793 12.922 1.00 97.12 83 LEU A N 1
ATOM 626 C CA . LEU A 1 83 ? 2.033 -10.148 12.729 1.00 97.12 83 LEU A CA 1
ATOM 627 C C . LEU A 1 83 ? 0.972 -11.258 12.813 1.00 97.12 83 LEU A C 1
ATOM 629 O O . LEU A 1 83 ? 1.192 -12.352 12.288 1.00 97.12 83 LEU A O 1
ATOM 633 N N . HIS A 1 84 ? -0.171 -11.004 13.456 1.00 96.38 84 HIS A N 1
ATOM 634 C CA . HIS A 1 84 ? -1.171 -12.033 13.750 1.00 96.38 84 HIS A CA 1
ATOM 635 C C . HIS A 1 84 ? -1.867 -12.562 12.485 1.00 96.38 84 HIS A C 1
ATOM 637 O O . HIS A 1 84 ? -2.694 -11.879 11.888 1.00 96.38 84 HIS A O 1
ATOM 643 N N . THR A 1 85 ? -1.603 -13.801 12.073 1.00 94.12 85 THR A N 1
ATOM 644 C CA . THR A 1 85 ? -2.170 -14.376 10.835 1.00 94.12 85 THR A CA 1
ATOM 645 C C . THR A 1 85 ? -3.661 -14.705 10.924 1.00 94.12 85 THR A C 1
ATOM 647 O O . THR A 1 85 ? -4.328 -14.746 9.897 1.00 94.12 85 THR A O 1
ATOM 650 N N . GLY A 1 86 ? -4.205 -14.895 12.132 1.00 94.00 86 GLY A N 1
ATOM 651 C CA . GLY A 1 86 ? -5.638 -15.141 12.344 1.00 94.00 86 GLY A CA 1
ATOM 652 C C . GLY A 1 86 ? -6.525 -13.891 12.260 1.00 94.00 86 GLY A C 1
ATOM 653 O O . GLY A 1 86 ? -7.744 -14.023 12.235 1.00 94.00 86 GLY A O 1
ATOM 654 N N . ILE A 1 87 ? -5.926 -12.693 12.215 1.00 97.19 87 ILE A N 1
ATOM 655 C CA . ILE A 1 87 ? -6.638 -11.428 11.994 1.00 97.19 87 ILE A CA 1
ATOM 656 C C . ILE A 1 87 ? -6.120 -10.858 10.682 1.00 97.19 87 ILE A C 1
ATOM 658 O O . ILE A 1 87 ? -4.963 -10.443 10.579 1.00 97.19 87 ILE A O 1
ATOM 662 N N . VAL A 1 88 ? -6.976 -10.849 9.671 1.00 98.31 88 VAL A N 1
ATOM 663 C CA . VAL A 1 88 ? -6.634 -10.421 8.321 1.00 98.31 88 VAL A CA 1
ATOM 664 C C . VAL A 1 88 ? -6.498 -8.902 8.278 1.00 98.31 88 VAL A C 1
ATOM 666 O O . VAL A 1 88 ? -7.425 -8.179 8.639 1.00 98.31 88 VAL A O 1
ATOM 669 N N . LYS A 1 89 ? -5.357 -8.394 7.806 1.00 98.75 89 LYS A N 1
ATOM 670 C CA . LYS A 1 89 ? -5.176 -6.963 7.534 1.00 98.75 89 LYS A CA 1
ATOM 671 C C . LYS A 1 89 ? -5.661 -6.676 6.122 1.00 98.75 89 LYS A C 1
ATOM 673 O O . LYS A 1 89 ? -5.032 -7.088 5.149 1.00 98.75 89 LYS A O 1
ATOM 678 N N . VAL A 1 90 ? -6.792 -5.994 6.010 1.00 98.81 90 VAL A N 1
ATOM 679 C CA . VAL A 1 90 ? -7.377 -5.598 4.728 1.00 98.81 90 VAL A CA 1
ATOM 680 C C . VAL A 1 90 ? -6.784 -4.261 4.314 1.00 98.81 90 VAL A C 1
ATOM 682 O O . VAL A 1 90 ? -6.976 -3.258 4.994 1.00 98.81 90 VAL A O 1
ATOM 685 N N . VAL A 1 91 ? -6.061 -4.254 3.203 1.00 98.69 91 VAL A N 1
ATOM 686 C CA . VAL A 1 91 ? -5.277 -3.112 2.716 1.00 98.69 91 VAL A CA 1
ATOM 687 C C . VAL A 1 91 ? -5.627 -2.869 1.249 1.00 98.69 91 VAL A C 1
ATOM 689 O O . VAL A 1 91 ? -6.073 -3.783 0.562 1.00 98.69 91 VAL A O 1
ATOM 692 N N . HIS A 1 92 ? -5.428 -1.659 0.734 1.00 98.06 92 HIS A N 1
ATOM 693 C CA . HIS A 1 92 ? -5.443 -1.401 -0.708 1.00 98.06 92 HIS A CA 1
ATOM 694 C C . HIS A 1 92 ? -4.027 -1.055 -1.192 1.00 98.06 92 HIS A C 1
ATOM 696 O O . HIS A 1 92 ? -3.468 -0.069 -0.726 1.00 98.06 92 HIS A O 1
ATOM 702 N N . ASP A 1 93 ? -3.469 -1.854 -2.112 1.00 96.50 93 ASP A N 1
ATOM 703 C CA . ASP A 1 93 ? -2.066 -1.789 -2.567 1.00 96.50 93 ASP A CA 1
ATOM 704 C C . ASP A 1 93 ? -1.064 -1.884 -1.403 1.00 96.50 93 ASP A C 1
ATOM 706 O O . ASP A 1 93 ? -0.463 -0.901 -0.968 1.00 96.50 93 ASP A O 1
ATOM 710 N N . CYS A 1 94 ? -0.855 -3.097 -0.881 1.00 97.19 94 CYS A N 1
ATOM 711 C CA . CYS A 1 94 ? -0.097 -3.285 0.360 1.00 97.19 94 CYS A CA 1
ATOM 712 C C . CYS A 1 94 ? 1.426 -3.089 0.242 1.00 97.19 94 CYS A C 1
ATOM 714 O O . CYS A 1 94 ? 2.128 -3.178 1.246 1.00 97.19 94 CYS A O 1
ATOM 716 N N . ARG A 1 95 ? 1.955 -2.826 -0.957 1.00 95.75 95 ARG A N 1
ATOM 717 C CA . ARG A 1 95 ? 3.400 -2.794 -1.240 1.00 95.75 95 ARG A CA 1
ATOM 718 C C . ARG A 1 95 ? 4.152 -1.745 -0.427 1.00 95.75 95 ARG A C 1
ATOM 720 O O . ARG A 1 95 ? 5.088 -2.081 0.296 1.00 95.75 95 ARG A O 1
ATOM 727 N N . GLU A 1 96 ? 3.741 -0.483 -0.517 1.00 94.69 96 GLU A N 1
ATOM 728 C CA . GLU A 1 96 ? 4.476 0.613 0.131 1.00 94.69 96 GLU A CA 1
ATOM 729 C C . GLU A 1 96 ? 4.305 0.603 1.657 1.00 94.69 96 GLU A C 1
ATOM 731 O O . GLU A 1 96 ? 5.256 0.891 2.382 1.00 94.69 96 GLU A O 1
ATOM 736 N N . ILE A 1 97 ? 3.133 0.192 2.163 1.00 96.50 97 ILE A N 1
ATOM 737 C CA . ILE A 1 97 ? 2.911 0.035 3.607 1.00 96.50 97 ILE A CA 1
ATOM 738 C C . ILE A 1 97 ? 3.697 -1.148 4.186 1.00 96.50 97 ILE A C 1
ATOM 740 O O . ILE A 1 97 ? 4.332 -0.999 5.226 1.00 96.50 97 ILE A O 1
ATOM 744 N N . ALA A 1 98 ? 3.730 -2.301 3.509 1.00 97.62 98 ALA A N 1
ATOM 745 C CA . ALA A 1 98 ? 4.572 -3.419 3.931 1.00 97.62 98 ALA A CA 1
ATOM 746 C C . ALA A 1 98 ? 6.056 -3.018 3.917 1.00 97.62 98 ALA A C 1
ATOM 748 O O . ALA A 1 98 ? 6.797 -3.341 4.845 1.00 97.62 98 ALA A O 1
ATOM 749 N N . SER A 1 99 ? 6.477 -2.267 2.893 1.00 97.06 99 SER A N 1
ATOM 750 C CA . SER A 1 99 ? 7.853 -1.792 2.766 1.00 97.06 99 SER A CA 1
ATOM 751 C C . SER A 1 99 ? 8.247 -0.813 3.871 1.00 97.06 99 SER A C 1
ATOM 753 O O . SER A 1 99 ? 9.292 -1.009 4.493 1.00 97.06 99 SER A O 1
ATOM 755 N N . VAL A 1 100 ? 7.423 0.196 4.174 1.00 97.12 100 VAL A N 1
ATOM 756 C CA . VAL A 1 100 ? 7.750 1.164 5.234 1.00 97.12 100 VAL A CA 1
ATOM 757 C C . VAL A 1 100 ? 7.730 0.511 6.620 1.00 97.12 100 VAL A C 1
ATOM 759 O O . VAL A 1 100 ? 8.652 0.731 7.399 1.00 97.12 100 VAL A O 1
ATOM 762 N N . LEU A 1 101 ? 6.743 -0.345 6.921 1.00 97.94 101 LEU A N 1
ATOM 763 C CA . LEU A 1 101 ? 6.659 -1.040 8.212 1.00 97.94 101 LEU A CA 1
ATOM 764 C C . LEU A 1 101 ? 7.890 -1.915 8.459 1.00 97.94 101 LEU A C 1
ATOM 766 O O . LEU A 1 101 ? 8.497 -1.828 9.526 1.00 97.94 101 LEU A O 1
ATOM 770 N N . LEU A 1 102 ? 8.313 -2.683 7.452 1.00 97.25 102 LEU A N 1
ATOM 771 C CA . LEU A 1 102 ? 9.468 -3.563 7.581 1.00 97.25 102 LEU A CA 1
ATOM 772 C C . LEU A 1 102 ? 10.790 -2.788 7.642 1.00 97.25 102 LEU A C 1
ATOM 774 O O . LEU A 1 102 ? 11.593 -3.024 8.539 1.00 97.25 102 LEU A O 1
ATOM 778 N N . ASN A 1 103 ? 11.045 -1.893 6.684 1.00 95.75 103 ASN A N 1
ATOM 779 C CA . ASN A 1 103 ? 12.378 -1.306 6.511 1.00 95.75 103 ASN A CA 1
ATOM 780 C C . ASN A 1 103 ? 12.653 -0.125 7.451 1.00 95.75 103 ASN A C 1
ATOM 782 O O . ASN A 1 103 ? 13.816 0.138 7.738 1.00 95.75 103 ASN A O 1
ATOM 786 N N . GLN A 1 104 ? 11.619 0.583 7.918 1.00 95.88 104 GLN A N 1
ATOM 787 C CA . GLN A 1 104 ? 11.787 1.748 8.798 1.00 95.88 104 GLN A CA 1
ATOM 788 C C . GLN A 1 104 ? 11.478 1.431 10.258 1.00 95.88 104 GLN A C 1
ATOM 790 O O . GLN A 1 104 ? 12.094 2.010 11.147 1.00 95.88 104 GLN A O 1
ATOM 795 N N . TYR A 1 105 ? 10.558 0.497 10.509 1.00 96.81 105 TYR A N 1
ATOM 796 C CA . TYR A 1 105 ? 10.095 0.188 11.864 1.00 96.81 105 TYR A CA 1
ATOM 797 C C . TYR A 1 105 ? 10.380 -1.250 12.298 1.00 96.81 105 TYR A C 1
ATOM 799 O O . TYR A 1 105 ? 10.104 -1.594 13.441 1.00 96.81 105 TYR A O 1
ATOM 807 N N . GLY A 1 106 ? 10.938 -2.091 11.422 1.00 96.88 106 GLY A N 1
ATOM 808 C CA . GLY A 1 106 ? 11.249 -3.483 11.744 1.00 96.88 106 GLY A CA 1
ATOM 809 C C . GLY A 1 106 ? 10.020 -4.370 11.947 1.00 96.88 106 GLY A C 1
ATOM 810 O O . GLY A 1 106 ? 10.174 -5.474 12.452 1.00 96.88 106 GLY A O 1
ATOM 811 N N . ILE A 1 107 ? 8.824 -3.917 11.550 1.00 97.50 107 ILE A N 1
ATOM 812 C CA . ILE A 1 107 ? 7.548 -4.606 11.780 1.00 97.50 107 ILE A CA 1
ATOM 813 C C . ILE A 1 107 ? 7.121 -5.338 10.498 1.00 97.50 107 ILE A C 1
ATOM 815 O O . ILE A 1 107 ? 6.727 -4.693 9.521 1.00 97.50 107 ILE A O 1
ATOM 819 N N . PRO A 1 108 ? 7.151 -6.681 10.459 1.00 96.06 108 PRO A N 1
ATOM 820 C CA . PRO A 1 108 ? 6.608 -7.439 9.340 1.00 96.06 108 PRO A CA 1
ATOM 821 C C . PRO A 1 108 ? 5.075 -7.388 9.325 1.00 96.06 108 PRO A C 1
ATOM 823 O O . PRO A 1 108 ? 4.419 -7.416 10.365 1.00 96.06 108 PRO A O 1
ATOM 826 N N . LEU A 1 109 ? 4.494 -7.370 8.126 1.00 97.81 109 LEU A N 1
ATOM 827 C CA . LEU A 1 109 ? 3.047 -7.397 7.929 1.00 97.81 109 LEU A CA 1
ATOM 828 C C . LEU A 1 109 ? 2.614 -8.780 7.425 1.00 97.81 109 LEU A C 1
ATOM 830 O O . LEU A 1 109 ? 3.031 -9.196 6.348 1.00 97.81 109 LEU A O 1
ATOM 834 N N . HIS A 1 110 ? 1.768 -9.491 8.173 1.00 97.19 110 HIS A N 1
ATOM 835 C CA . HIS A 1 110 ? 1.300 -10.841 7.816 1.00 97.19 110 HIS A CA 1
ATOM 836 C C . HIS A 1 110 ? -0.220 -10.914 7.672 1.00 97.19 110 HIS A C 1
ATOM 838 O O . HIS A 1 110 ? -0.926 -10.050 8.171 1.00 97.19 110 HIS A O 1
ATOM 844 N N . GLY A 1 111 ? -0.749 -11.963 7.032 1.00 96.19 111 GLY A N 1
ATOM 845 C CA . GLY A 1 111 ? -2.201 -12.167 6.911 1.00 96.19 111 GLY A CA 1
ATOM 846 C C . GLY A 1 111 ? -2.895 -11.029 6.158 1.00 96.19 111 GLY A C 1
ATOM 847 O O . GLY A 1 111 ? -3.883 -10.484 6.636 1.00 96.19 111 GLY A O 1
ATOM 848 N N . VAL A 1 112 ? -2.332 -10.599 5.028 1.00 98.50 112 VAL A N 1
ATOM 849 C CA . VAL A 1 112 ? -2.842 -9.456 4.259 1.00 98.50 112 VAL A CA 1
ATOM 850 C C . VAL A 1 112 ? -3.883 -9.905 3.243 1.00 98.50 112 VAL A C 1
ATOM 852 O O . VAL A 1 112 ? -3.659 -10.866 2.515 1.00 98.50 112 VAL A O 1
ATOM 855 N N . TYR A 1 113 ? -4.981 -9.160 3.148 1.00 98.62 113 TYR A N 1
ATOM 856 C CA . TYR A 1 113 ? -5.906 -9.187 2.018 1.00 98.62 113 TYR A CA 1
ATOM 857 C C . TYR A 1 113 ? -5.797 -7.853 1.279 1.00 98.62 113 TYR A C 1
ATOM 859 O O . TYR A 1 113 ? -6.174 -6.813 1.819 1.00 98.62 113 TYR A O 1
ATOM 867 N N . ASP A 1 114 ? -5.293 -7.873 0.048 1.00 98.62 114 ASP A N 1
ATOM 868 C CA . ASP A 1 114 ? -5.136 -6.671 -0.773 1.00 98.62 114 ASP A CA 1
ATOM 869 C C . ASP A 1 114 ? -6.347 -6.478 -1.703 1.00 98.62 114 ASP A C 1
ATOM 871 O O . ASP A 1 114 ? -6.596 -7.278 -2.608 1.00 98.62 114 ASP A O 1
ATOM 875 N N . ILE A 1 115 ? -7.095 -5.391 -1.498 1.00 98.69 115 ILE A N 1
ATOM 876 C CA . ILE A 1 115 ? -8.261 -5.006 -2.303 1.00 98.69 115 ILE A CA 1
ATOM 877 C C . ILE A 1 115 ? -7.899 -4.840 -3.785 1.00 98.69 115 ILE A C 1
ATOM 879 O O . ILE A 1 115 ? -8.709 -5.185 -4.644 1.00 98.69 115 ILE A O 1
ATOM 883 N N . GLN A 1 116 ? -6.704 -4.339 -4.114 1.00 97.62 116 GLN A N 1
ATOM 884 C CA . GLN A 1 116 ? -6.288 -4.183 -5.511 1.00 97.62 116 GLN A CA 1
ATOM 885 C C . GLN A 1 116 ? -6.074 -5.550 -6.177 1.00 97.62 116 GLN A C 1
ATOM 887 O O . GLN A 1 116 ? -6.462 -5.745 -7.328 1.00 97.62 116 GLN A O 1
ATOM 892 N N . VAL A 1 117 ? -5.526 -6.519 -5.438 1.00 96.69 117 VAL A N 1
ATOM 893 C CA . VAL A 1 117 ? -5.368 -7.906 -5.907 1.00 96.69 117 VAL A CA 1
ATOM 894 C C . VAL A 1 117 ? -6.729 -8.577 -6.084 1.00 96.69 117 VAL A C 1
ATOM 896 O O . VAL A 1 117 ? -6.956 -9.248 -7.089 1.00 96.69 117 VAL A O 1
ATOM 899 N N . ALA A 1 118 ? -7.659 -8.364 -5.151 1.00 98.00 118 ALA A N 1
ATOM 900 C CA . ALA A 1 118 ? -9.030 -8.855 -5.272 1.00 98.00 118 ALA A CA 1
ATOM 901 C C . ALA A 1 118 ? -9.769 -8.258 -6.478 1.00 98.00 118 ALA A C 1
ATOM 903 O O . ALA A 1 118 ? -10.463 -8.977 -7.194 1.00 98.00 118 ALA A O 1
ATOM 904 N N . PHE A 1 119 ? -9.585 -6.964 -6.745 1.00 98.06 119 PHE A N 1
ATOM 905 C CA . PHE A 1 119 ? -10.149 -6.313 -7.925 1.00 98.06 119 PHE A CA 1
ATOM 906 C C . PHE A 1 119 ? -9.567 -6.878 -9.227 1.00 98.06 119 PHE A C 1
ATOM 908 O O . PHE A 1 119 ? -10.316 -7.197 -10.146 1.00 98.06 119 PHE A O 1
ATOM 915 N N . ALA A 1 120 ? -8.247 -7.068 -9.293 1.00 95.75 120 ALA A N 1
ATOM 916 C CA . ALA A 1 120 ? -7.584 -7.694 -10.436 1.00 95.75 120 ALA A CA 1
ATOM 917 C C . ALA A 1 120 ? -8.095 -9.125 -10.685 1.00 95.75 120 ALA A C 1
ATOM 919 O O . ALA A 1 120 ? -8.438 -9.471 -11.813 1.00 95.75 120 ALA A O 1
ATOM 920 N N . ALA A 1 121 ? -8.239 -9.929 -9.628 1.00 95.44 121 ALA A N 1
ATOM 921 C CA . ALA A 1 121 ? -8.848 -11.256 -9.703 1.00 95.44 121 ALA A CA 1
ATOM 922 C C . ALA A 1 121 ? -10.295 -11.212 -10.220 1.00 95.44 121 ALA A C 1
ATOM 924 O O . ALA A 1 121 ? -10.715 -12.075 -10.992 1.00 95.44 121 ALA A O 1
ATOM 925 N N . TRP A 1 122 ? -11.063 -10.197 -9.816 1.00 97.25 122 TRP A N 1
ATOM 926 C CA . TRP A 1 122 ? -12.423 -10.011 -10.306 1.00 97.25 122 TRP A CA 1
ATOM 927 C C . TRP A 1 122 ? -12.434 -9.670 -11.800 1.00 97.25 122 TRP A C 1
ATOM 929 O O . TRP A 1 122 ? -13.184 -10.300 -12.540 1.00 97.25 122 TRP A O 1
ATOM 939 N N . LEU A 1 123 ? -11.560 -8.772 -12.270 1.00 96.25 123 LEU A N 1
ATOM 940 C CA . LEU A 1 123 ? -11.397 -8.479 -13.701 1.00 96.25 123 LEU A CA 1
ATOM 941 C C . LEU A 1 123 ? -11.069 -9.745 -14.506 1.00 96.25 123 LEU A C 1
ATOM 943 O O . LEU A 1 123 ? -11.720 -10.012 -15.515 1.00 96.25 123 LEU A O 1
ATOM 947 N N . GLU A 1 124 ? -10.122 -10.560 -14.029 1.00 93.69 124 GLU A N 1
ATOM 948 C CA . GLU A 1 124 ? -9.759 -11.836 -14.664 1.00 93.69 124 GLU A CA 1
ATOM 949 C C . GLU A 1 124 ? -10.965 -12.772 -14.795 1.00 93.69 124 GLU A C 1
ATOM 951 O O . GLU A 1 124 ? -11.167 -13.376 -15.852 1.00 93.69 124 GLU A O 1
ATOM 956 N N . ARG A 1 125 ? -11.785 -12.867 -13.740 1.00 92.50 125 ARG A N 1
ATOM 957 C CA . ARG A 1 125 ? -13.020 -13.663 -13.727 1.00 92.50 125 ARG A CA 1
ATOM 958 C C . ARG A 1 125 ? -14.053 -13.140 -14.729 1.00 92.50 125 ARG A C 1
ATOM 960 O O . ARG A 1 125 ? -14.764 -13.937 -15.330 1.00 92.50 125 ARG A O 1
ATOM 967 N N . GLN A 1 126 ? -14.112 -11.826 -14.949 1.00 93.81 126 GLN A N 1
ATOM 968 C CA . GLN A 1 126 ? -14.941 -11.216 -15.998 1.00 93.81 126 GLN A CA 1
ATOM 969 C C . GLN A 1 126 ? -14.346 -11.378 -17.413 1.00 93.81 126 GLN A C 1
ATOM 971 O O . GLN A 1 126 ? -14.928 -10.902 -18.386 1.00 93.81 126 GLN A O 1
ATOM 976 N N . GLY A 1 127 ? -13.182 -12.022 -17.556 1.00 93.19 127 GLY A N 1
ATOM 977 C CA . GLY A 1 127 ? -12.480 -12.149 -18.833 1.00 93.19 127 GLY A CA 1
ATOM 978 C C . GLY A 1 127 ? -11.814 -10.852 -19.305 1.00 93.19 127 GLY A C 1
ATOM 979 O O . GLY A 1 127 ? -11.446 -10.757 -20.476 1.00 93.19 127 GLY A O 1
ATOM 980 N N . LEU A 1 128 ? -11.658 -9.872 -18.414 1.00 93.50 128 LEU A N 1
ATOM 981 C CA . LEU A 1 128 ? -10.977 -8.607 -18.667 1.00 93.50 128 LEU A CA 1
ATOM 982 C C . LEU A 1 128 ? -9.482 -8.727 -18.349 1.00 93.50 128 LEU A C 1
ATOM 984 O O . LEU A 1 128 ? -9.041 -9.633 -17.634 1.00 93.50 128 LEU A O 1
ATOM 988 N N . ASP A 1 129 ? -8.688 -7.809 -18.894 1.00 89.12 129 ASP A N 1
ATOM 989 C CA . ASP A 1 129 ? -7.269 -7.723 -18.562 1.00 89.12 129 ASP A CA 1
ATOM 990 C C . ASP A 1 129 ? -7.088 -7.102 -17.173 1.00 89.12 129 ASP A C 1
ATOM 992 O O . ASP A 1 129 ? -7.673 -6.067 -16.850 1.00 89.12 129 ASP A O 1
ATOM 996 N N . ALA A 1 130 ? -6.275 -7.752 -16.341 1.00 90.69 130 ALA A N 1
ATOM 997 C CA . ALA A 1 130 ? -5.964 -7.282 -15.001 1.00 90.69 130 ALA A CA 1
ATOM 998 C C . ALA A 1 130 ? -4.989 -6.098 -15.031 1.00 90.69 130 ALA A C 1
ATOM 1000 O O . ALA A 1 130 ? -4.022 -6.077 -15.793 1.00 90.69 130 ALA A O 1
ATOM 1001 N N . TYR A 1 131 ? -5.211 -5.133 -14.142 1.00 91.62 131 TYR A N 1
ATOM 1002 C CA . TYR A 1 131 ? -4.326 -3.990 -13.926 1.00 91.62 131 TYR A CA 1
ATOM 1003 C C . TYR A 1 131 ? -4.393 -3.520 -12.469 1.00 91.62 131 TYR A C 1
ATOM 1005 O O . TYR A 1 131 ? -5.222 -3.973 -11.678 1.00 91.62 131 TYR A O 1
ATOM 1013 N N . GLN A 1 132 ? -3.500 -2.598 -12.106 1.00 92.12 132 GLN A N 1
ATOM 1014 C CA . GLN A 1 132 ? -3.448 -1.997 -10.773 1.00 92.12 132 GLN A CA 1
ATOM 1015 C C . GLN A 1 132 ? -4.450 -0.842 -10.670 1.00 92.12 132 GLN A C 1
ATOM 1017 O O . GLN A 1 132 ? -4.115 0.306 -10.956 1.00 92.12 132 GLN A O 1
ATOM 1022 N N . ALA A 1 133 ? -5.693 -1.154 -10.300 1.00 94.06 133 ALA A N 1
ATOM 1023 C CA . ALA A 1 133 ? -6.739 -0.152 -10.096 1.00 94.06 133 ALA A CA 1
ATOM 1024 C C . ALA A 1 133 ? -6.526 0.638 -8.793 1.00 94.06 133 ALA A C 1
ATOM 1026 O O . ALA A 1 133 ? -6.170 0.065 -7.760 1.00 94.06 133 ALA A O 1
ATOM 1027 N N . GLY A 1 134 ? -6.783 1.947 -8.832 1.00 93.25 134 GLY A N 1
ATOM 1028 C CA . GLY A 1 134 ? -6.815 2.794 -7.635 1.00 93.25 134 GLY A CA 1
ATOM 1029 C C . GLY A 1 134 ? -8.090 2.589 -6.811 1.00 93.25 134 GLY A C 1
ATOM 1030 O O . GLY A 1 134 ? -9.102 2.093 -7.316 1.00 93.25 134 GLY A O 1
ATOM 1031 N N . LEU A 1 135 ? -8.076 2.996 -5.540 1.00 93.75 135 LEU A N 1
ATOM 1032 C CA . LEU A 1 135 ? -9.197 2.758 -4.626 1.00 93.75 135 LEU A CA 1
ATOM 1033 C C . LEU A 1 135 ? -10.480 3.461 -5.086 1.00 93.75 135 LEU A C 1
ATOM 1035 O O . LEU A 1 135 ? -11.547 2.851 -5.021 1.00 93.75 135 LEU A O 1
ATOM 1039 N N . ALA A 1 136 ? -10.405 4.686 -5.619 1.00 93.12 136 ALA A N 1
ATOM 1040 C CA . ALA A 1 136 ? -11.567 5.373 -6.185 1.00 93.12 136 ALA A CA 1
ATOM 1041 C C . ALA A 1 136 ? -12.241 4.579 -7.306 1.00 93.12 136 ALA A C 1
ATOM 1043 O O . ALA A 1 136 ? -13.465 4.604 -7.424 1.00 93.12 136 ALA A O 1
ATOM 1044 N N . GLU A 1 137 ? -11.479 3.863 -8.129 1.00 94.38 137 GLU A N 1
ATOM 1045 C CA . GLU A 1 137 ? -12.042 3.044 -9.197 1.00 94.38 137 GLU A CA 1
ATOM 1046 C C . GLU A 1 137 ? -12.763 1.809 -8.651 1.00 94.38 137 GLU A C 1
ATOM 1048 O O . GLU A 1 137 ? -13.887 1.509 -9.071 1.00 94.38 137 GLU A O 1
ATOM 1053 N N . VAL A 1 138 ? -12.167 1.140 -7.662 1.00 96.44 138 VAL A N 1
ATOM 1054 C CA . VAL A 1 138 ? -12.814 0.025 -6.958 1.00 96.44 138 VAL A CA 1
ATOM 1055 C C . VAL A 1 138 ? -14.107 0.504 -6.289 1.00 96.44 138 VAL A C 1
ATOM 1057 O O . VAL A 1 138 ? -15.158 -0.125 -6.427 1.00 96.44 138 VAL A O 1
ATOM 1060 N N . MET A 1 139 ? -14.063 1.667 -5.634 1.00 95.31 139 MET A N 1
ATOM 1061 C CA . MET A 1 139 ? -15.220 2.315 -5.014 1.00 95.31 139 MET A CA 1
ATOM 1062 C C . MET A 1 139 ? -16.304 2.664 -6.034 1.00 95.31 139 MET A C 1
ATOM 1064 O O . MET A 1 139 ? -17.477 2.389 -5.793 1.00 95.31 139 MET A O 1
ATOM 1068 N N . ARG A 1 140 ? -15.936 3.223 -7.191 1.00 95.62 140 ARG A N 1
ATOM 1069 C CA . ARG A 1 140 ? -16.873 3.530 -8.282 1.00 95.62 140 ARG A CA 1
ATOM 1070 C C . ARG A 1 140 ? -17.581 2.275 -8.792 1.00 95.62 140 ARG A C 1
ATOM 1072 O O . ARG A 1 140 ? -18.750 2.354 -9.155 1.00 95.62 140 ARG A O 1
ATOM 1079 N N . THR A 1 141 ? -16.879 1.145 -8.807 1.00 96.56 141 THR A N 1
ATOM 1080 C CA . THR A 1 141 ? -17.391 -0.132 -9.318 1.00 96.56 141 THR A CA 1
ATOM 1081 C C . THR A 1 141 ? -18.327 -0.812 -8.321 1.00 96.56 141 THR A C 1
ATOM 1083 O O . THR A 1 141 ? -19.434 -1.196 -8.684 1.00 96.56 141 THR A O 1
ATOM 1086 N N . PHE A 1 142 ? -17.920 -0.929 -7.054 1.00 96.44 142 PHE A N 1
ATOM 1087 C CA . PHE A 1 142 ? -18.635 -1.748 -6.064 1.00 96.44 142 PHE A CA 1
ATOM 1088 C C . PHE A 1 142 ? -19.453 -0.960 -5.043 1.00 96.44 142 PHE A C 1
ATOM 1090 O O . PHE A 1 142 ? -20.304 -1.526 -4.360 1.00 96.44 142 PHE A O 1
ATOM 1097 N N . ARG A 1 143 ? -19.202 0.343 -4.902 1.00 94.19 143 ARG A N 1
ATOM 1098 C CA . ARG A 1 143 ? -19.863 1.210 -3.919 1.00 94.19 143 ARG A CA 1
ATOM 1099 C C . ARG A 1 143 ? -20.184 2.583 -4.508 1.00 94.19 143 ARG A C 1
ATOM 1101 O O . ARG A 1 143 ? -19.879 3.604 -3.893 1.00 94.19 143 ARG A O 1
ATOM 1108 N N . LEU A 1 144 ? -20.826 2.614 -5.679 1.00 92.69 144 LEU A N 1
ATOM 1109 C CA . LEU A 1 144 ? -21.109 3.847 -6.426 1.00 92.69 144 LEU A CA 1
ATOM 1110 C C . LEU A 1 144 ? -21.785 4.940 -5.577 1.00 92.69 144 LEU A C 1
ATOM 1112 O O . LEU A 1 144 ? -21.373 6.097 -5.639 1.00 92.69 144 LEU A O 1
ATOM 1116 N N . SER A 1 145 ? -22.754 4.585 -4.728 1.00 90.31 145 SER A N 1
ATOM 1117 C CA . SER A 1 145 ? -23.423 5.551 -3.844 1.00 90.31 145 SER A CA 1
ATOM 1118 C C . SER A 1 145 ? -22.447 6.204 -2.858 1.00 90.31 145 SER A C 1
ATOM 1120 O O . SER A 1 145 ? -22.469 7.419 -2.683 1.00 90.31 145 SER A O 1
ATOM 1122 N N . ALA A 1 146 ? -21.532 5.428 -2.263 1.00 89.69 146 ALA A N 1
ATOM 1123 C CA . ALA A 1 146 ? -20.488 5.966 -1.388 1.00 89.69 146 ALA A CA 1
ATOM 1124 C C . ALA A 1 146 ? -19.452 6.772 -2.187 1.00 89.69 146 ALA A C 1
ATOM 1126 O O . ALA A 1 146 ? -19.052 7.854 -1.767 1.00 89.69 146 ALA A O 1
ATOM 1127 N N . TYR A 1 147 ? -19.066 6.300 -3.374 1.00 91.00 147 TYR A N 1
ATOM 1128 C CA . TYR A 1 147 ? -18.184 7.035 -4.280 1.00 91.00 147 TYR A CA 1
ATOM 1129 C C . TYR A 1 147 ? -18.718 8.450 -4.568 1.00 91.00 147 TYR A C 1
ATOM 1131 O O . TYR A 1 147 ? -17.988 9.437 -4.433 1.00 91.00 147 TYR A O 1
ATOM 1139 N N . GLN A 1 148 ? -20.006 8.551 -4.914 1.00 91.44 148 GLN A N 1
ATOM 1140 C CA . GLN A 1 148 ? -20.689 9.809 -5.220 1.00 91.44 148 GLN A CA 1
ATOM 1141 C C . GLN A 1 148 ? -20.887 10.677 -3.974 1.00 91.44 148 GLN A C 1
ATOM 1143 O O . GLN A 1 148 ? -20.523 11.853 -3.995 1.00 91.44 148 GLN A O 1
ATOM 1148 N N . LEU A 1 149 ? -21.410 10.108 -2.882 1.00 88.69 149 LEU A N 1
ATOM 1149 C CA . LEU A 1 149 ? -21.658 10.832 -1.632 1.00 88.69 149 LEU A CA 1
ATOM 1150 C C . LEU A 1 149 ? -20.369 11.446 -1.077 1.00 88.69 149 LEU A C 1
ATOM 1152 O O . LEU A 1 149 ? -20.335 12.619 -0.708 1.00 88.69 149 LEU A O 1
ATOM 1156 N N . HIS A 1 150 ? -19.289 10.667 -1.071 1.00 85.12 150 HIS A N 1
ATOM 1157 C CA . HIS A 1 150 ? -18.009 11.082 -0.510 1.00 85.12 150 HIS A CA 1
ATOM 1158 C C . HIS A 1 150 ? -17.127 11.819 -1.517 1.00 85.12 150 HIS A C 1
ATOM 1160 O O . HIS A 1 150 ? -16.032 12.254 -1.160 1.00 85.12 150 HIS A O 1
ATOM 1166 N N . ARG A 1 151 ? -17.610 12.058 -2.744 1.00 87.44 151 ARG A N 1
ATOM 1167 C CA . ARG A 1 151 ? -16.875 12.814 -3.767 1.00 87.44 151 ARG A CA 1
ATOM 1168 C C . ARG A 1 151 ? -15.461 12.273 -3.962 1.00 87.44 151 ARG A C 1
ATOM 1170 O O . ARG A 1 151 ? -14.493 13.035 -3.971 1.00 87.44 151 ARG A O 1
ATOM 1177 N N . TRP A 1 152 ? -15.345 10.952 -4.104 1.00 85.94 152 TRP A N 1
ATOM 1178 C CA . TRP A 1 152 ? -14.064 10.267 -4.319 1.00 85.94 152 TRP A CA 1
ATOM 1179 C C . TRP A 1 152 ? -13.331 10.792 -5.558 1.00 85.94 152 TRP A C 1
ATOM 1181 O O . TRP A 1 152 ? -12.106 10.879 -5.565 1.00 85.94 152 TRP A O 1
ATOM 1191 N N . ASP A 1 153 ? -14.088 11.275 -6.551 1.00 83.38 153 ASP A N 1
ATOM 1192 C CA . ASP A 1 153 ? -13.575 12.014 -7.703 1.00 83.38 153 ASP A CA 1
ATOM 1193 C C . ASP A 1 153 ? -12.713 13.221 -7.308 1.00 83.38 153 ASP A C 1
ATOM 1195 O O . ASP A 1 153 ? -11.783 13.566 -8.028 1.00 83.38 153 ASP A O 1
ATOM 1199 N N . ARG A 1 154 ? -13.027 13.904 -6.205 1.00 80.56 154 ARG A N 1
ATOM 1200 C CA . ARG A 1 154 ? -12.265 15.052 -5.687 1.00 80.56 154 ARG A CA 1
ATOM 1201 C C . ARG A 1 154 ? -11.254 14.641 -4.625 1.00 80.56 154 ARG A C 1
ATOM 1203 O O . ARG A 1 154 ? -10.192 15.251 -4.558 1.00 80.56 154 ARG A O 1
ATOM 1210 N N . LEU A 1 155 ? -11.584 13.627 -3.822 1.00 77.69 155 LEU A N 1
ATOM 1211 C CA . LEU A 1 155 ? -10.747 13.163 -2.720 1.00 77.69 155 LEU A CA 1
ATOM 1212 C C . LEU A 1 155 ? -9.354 12.756 -3.213 1.00 77.69 155 LEU A C 1
ATOM 1214 O O . LEU A 1 155 ? -8.375 13.218 -2.642 1.00 77.69 155 LEU A O 1
ATOM 1218 N N . GLU A 1 156 ? -9.260 11.996 -4.311 1.00 68.75 156 GLU A N 1
ATOM 1219 C CA . GLU A 1 156 ? -7.962 11.561 -4.850 1.00 68.75 156 GLU A CA 1
ATOM 1220 C C . GLU A 1 156 ? -7.183 12.678 -5.563 1.00 68.75 156 GLU A C 1
ATOM 1222 O O . GLU A 1 156 ? -5.965 12.780 -5.430 1.00 68.75 156 GLU A O 1
ATOM 1227 N N . ARG A 1 157 ? -7.877 13.571 -6.282 1.00 64.06 157 ARG A N 1
ATOM 1228 C CA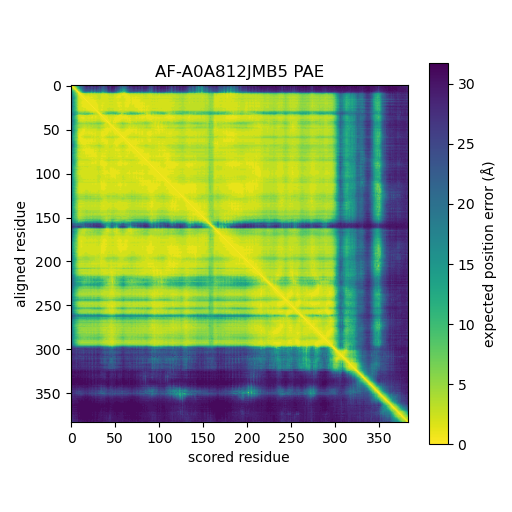 . ARG A 1 157 ? -7.245 14.653 -7.061 1.00 64.06 157 ARG A CA 1
ATOM 1229 C C . ARG A 1 157 ? -6.581 15.733 -6.206 1.00 64.06 157 ARG A C 1
ATOM 1231 O O . ARG A 1 157 ? -5.882 16.576 -6.755 1.00 64.06 157 ARG A O 1
ATOM 1238 N N . HIS A 1 158 ? -6.852 15.787 -4.904 1.00 53.59 158 HIS A N 1
ATOM 1239 C CA . HIS A 1 158 ? -6.360 16.849 -4.017 1.00 53.59 158 HIS A CA 1
ATOM 1240 C C . HIS A 1 158 ? -5.246 16.376 -3.066 1.00 53.59 158 HIS A C 1
ATOM 1242 O O . HIS A 1 158 ? -4.797 17.148 -2.223 1.00 53.59 158 HIS A O 1
ATOM 1248 N N . ILE A 1 159 ? -4.748 15.141 -3.215 1.00 54.53 159 ILE A N 1
ATOM 1249 C CA . ILE A 1 159 ? -3.650 14.588 -2.399 1.00 54.53 159 ILE A CA 1
ATOM 1250 C C . ILE A 1 159 ? -2.301 14.895 -3.068 1.00 54.53 159 ILE A C 1
ATOM 1252 O O . ILE A 1 159 ? -1.481 14.021 -3.325 1.00 54.53 159 ILE A O 1
ATOM 1256 N N . ALA A 1 160 ? -2.075 16.165 -3.383 1.00 51.19 160 ALA A N 1
ATOM 1257 C CA . ALA A 1 160 ? -0.771 16.681 -3.781 1.00 51.19 160 ALA A CA 1
ATOM 1258 C C . ALA A 1 160 ? -0.364 17.780 -2.798 1.00 51.19 160 ALA A C 1
ATOM 1260 O O . ALA A 1 160 ? -0.117 18.908 -3.203 1.00 51.19 160 ALA A O 1
ATOM 1261 N N . LEU A 1 161 ? -0.398 17.501 -1.489 1.00 52.88 161 LEU A N 1
ATOM 1262 C CA . LEU A 1 161 ? -0.082 18.499 -0.465 1.00 52.88 161 LEU A CA 1
ATOM 1263 C C . LEU A 1 161 ? 0.714 17.866 0.701 1.00 52.88 161 LEU A C 1
ATOM 1265 O O . LEU A 1 161 ? 0.400 16.743 1.104 1.00 52.88 161 LEU A O 1
ATOM 1269 N N . PRO A 1 162 ? 1.727 18.562 1.261 1.00 56.25 162 PRO A N 1
ATOM 1270 C CA . PRO A 1 162 ? 2.645 18.071 2.307 1.00 56.25 162 PRO A CA 1
ATOM 1271 C C . PRO A 1 162 ? 2.008 17.975 3.717 1.00 56.25 162 PRO A C 1
ATOM 1273 O O . PRO A 1 162 ? 2.638 18.265 4.728 1.00 56.25 162 PRO A O 1
ATOM 1276 N N . GLN A 1 163 ? 0.747 17.546 3.804 1.00 70.31 163 GLN A N 1
ATOM 1277 C CA . GLN A 1 163 ? -0.134 17.761 4.963 1.00 70.31 163 GLN A CA 1
ATOM 1278 C C . GLN A 1 163 ? -0.020 16.725 6.082 1.00 70.31 163 GLN A C 1
ATOM 1280 O O . GLN A 1 163 ? -0.549 16.936 7.171 1.00 70.31 163 GLN A O 1
ATOM 1285 N N . TRP A 1 164 ? 0.632 15.587 5.842 1.00 87.38 164 TRP A N 1
ATOM 1286 C CA . TRP A 1 164 ? 0.649 14.503 6.830 1.00 87.38 164 TRP A CA 1
ATOM 1287 C C . TRP A 1 164 ? 1.535 14.805 8.038 1.00 87.38 164 TRP A C 1
ATOM 1289 O O . TRP A 1 164 ? 1.350 14.170 9.073 1.00 87.38 164 TRP A O 1
ATOM 1299 N N . HIS A 1 165 ? 2.430 15.793 7.936 1.00 88.25 165 HIS A N 1
ATOM 1300 C CA . HIS A 1 165 ? 3.305 16.235 9.027 1.00 88.25 165 HIS A CA 1
ATOM 1301 C C . HIS A 1 165 ? 2.688 17.341 9.893 1.00 88.25 165 HIS A C 1
ATOM 1303 O O . HIS A 1 165 ? 3.096 17.535 11.034 1.00 88.25 165 HIS A O 1
ATOM 1309 N N . GLU A 1 166 ? 1.699 18.071 9.375 1.00 88.25 166 GLU A N 1
ATOM 1310 C CA . GLU A 1 166 ? 1.107 19.206 10.084 1.00 88.25 166 GLU A CA 1
ATOM 1311 C C . GLU A 1 166 ? 0.246 18.738 11.259 1.00 88.25 166 GLU A C 1
ATOM 1313 O O . GLU A 1 166 ? -0.490 17.749 11.160 1.00 88.25 166 GLU A O 1
ATOM 1318 N N . ARG A 1 167 ? 0.327 19.451 12.387 1.00 90.12 167 ARG A N 1
ATOM 1319 C CA . ARG A 1 167 ? -0.491 19.184 13.573 1.00 90.12 167 ARG A CA 1
ATOM 1320 C C . ARG A 1 167 ? -1.141 20.473 14.094 1.00 90.12 167 ARG A C 1
ATOM 1322 O O . ARG A 1 167 ? -0.428 21.457 14.273 1.00 90.12 167 ARG A O 1
ATOM 1329 N N . PRO A 1 168 ? -2.460 20.467 14.382 1.00 89.50 168 PRO A N 1
ATOM 1330 C CA . PRO A 1 168 ? -3.400 19.354 14.186 1.00 89.50 168 PRO A CA 1
ATOM 1331 C C . PRO A 1 168 ? -3.611 19.021 12.697 1.00 89.50 168 PRO A C 1
ATOM 1333 O O . PRO A 1 168 ? -3.432 19.880 11.838 1.00 89.50 168 PRO A O 1
ATOM 1336 N N . LEU A 1 169 ? -3.981 17.771 12.389 1.00 86.88 169 LEU A N 1
ATOM 1337 C CA . LEU A 1 169 ? -4.286 17.373 11.011 1.00 86.88 169 LEU A CA 1
ATOM 1338 C C . LEU A 1 169 ? -5.454 18.205 10.471 1.00 86.88 169 LEU A C 1
ATOM 1340 O O . LEU A 1 169 ? -6.511 18.295 11.099 1.00 86.88 169 LEU A O 1
ATOM 1344 N N . GLN A 1 170 ? -5.279 18.767 9.276 1.00 86.44 170 GLN A N 1
ATOM 1345 C CA . GLN A 1 170 ? -6.338 19.502 8.592 1.00 86.44 170 GLN A CA 1
ATOM 1346 C C . GLN A 1 170 ? -7.545 18.592 8.314 1.00 86.44 170 GLN A C 1
ATOM 1348 O O . GLN A 1 170 ? -7.393 17.396 8.052 1.00 86.44 170 GLN A O 1
ATOM 1353 N N . SER A 1 171 ? -8.757 19.156 8.300 1.00 86.06 171 SER A N 1
ATOM 1354 C CA . SER A 1 171 ? -9.998 18.380 8.144 1.00 86.06 171 SER A CA 1
ATOM 1355 C C . SER A 1 171 ? -10.034 17.530 6.869 1.00 86.06 171 SER A C 1
ATOM 1357 O O . SER A 1 171 ? -10.602 16.441 6.879 1.00 86.06 171 SER A O 1
ATOM 1359 N N . GLN A 1 172 ? -9.409 17.990 5.781 1.00 84.50 172 GLN A N 1
ATOM 1360 C CA . GLN A 1 172 ? -9.329 17.232 4.532 1.00 84.50 172 GLN A CA 1
ATOM 1361 C C . GLN A 1 172 ? -8.389 16.023 4.639 1.00 84.50 172 GLN A C 1
ATOM 1363 O O . GLN A 1 172 ? -8.757 14.934 4.199 1.00 84.50 172 GLN A O 1
ATOM 1368 N N . ALA A 1 173 ? -7.218 16.189 5.262 1.00 86.06 173 ALA A N 1
ATOM 1369 C CA . ALA A 1 173 ? -6.282 15.097 5.521 1.00 86.06 173 ALA A CA 1
ATOM 1370 C C . ALA A 1 173 ? -6.889 14.068 6.485 1.00 86.06 173 ALA A C 1
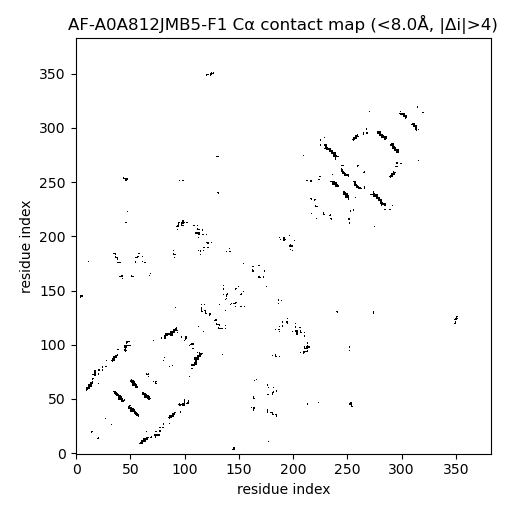ATOM 1372 O O . ALA A 1 173 ? -6.844 12.869 6.218 1.00 86.06 173 ALA A O 1
ATOM 1373 N N . LEU A 1 174 ? -7.539 14.537 7.557 1.00 89.12 174 LEU A N 1
ATOM 1374 C CA . LEU A 1 174 ? -8.264 13.688 8.501 1.00 89.12 174 LEU A CA 1
ATOM 1375 C C . LEU A 1 174 ? -9.366 12.887 7.802 1.00 89.12 174 LEU A C 1
ATOM 1377 O O . LEU A 1 174 ? -9.465 11.676 7.980 1.00 89.12 174 LEU A O 1
ATOM 1381 N N . ARG A 1 175 ? -10.174 13.556 6.972 1.00 89.38 175 ARG A N 1
ATOM 1382 C CA . ARG A 1 175 ? -11.207 12.895 6.176 1.00 89.38 175 ARG A CA 1
ATOM 1383 C C . ARG A 1 175 ? -10.598 11.823 5.282 1.00 89.38 175 ARG A C 1
ATOM 1385 O O . ARG A 1 175 ? -11.067 10.696 5.307 1.00 89.38 175 ARG A O 1
ATOM 1392 N N . HIS A 1 176 ? -9.552 12.149 4.532 1.00 88.88 176 HIS A N 1
ATOM 1393 C CA . HIS A 1 176 ? -8.911 11.188 3.642 1.00 88.88 176 HIS A CA 1
ATOM 1394 C C . HIS A 1 176 ? -8.328 9.982 4.401 1.00 88.88 176 HIS A C 1
ATOM 1396 O O . HIS A 1 176 ? -8.528 8.856 3.961 1.00 88.88 176 HIS A O 1
ATOM 1402 N N . ALA A 1 177 ? -7.702 10.197 5.563 1.00 91.19 177 ALA A N 1
ATOM 1403 C CA . ALA A 1 177 ? -7.209 9.122 6.428 1.00 91.19 177 ALA A CA 1
ATOM 1404 C C . ALA A 1 177 ? -8.325 8.171 6.896 1.00 91.19 177 ALA A C 1
ATOM 1406 O O . ALA A 1 177 ? -8.120 6.968 6.982 1.00 91.19 177 ALA A O 1
ATOM 1407 N N . VAL A 1 178 ? -9.512 8.695 7.204 1.00 93.06 178 VAL A N 1
ATOM 1408 C CA . VAL A 1 178 ? -10.659 7.867 7.601 1.00 93.06 178 VAL A CA 1
ATOM 1409 C C . VAL A 1 178 ? -11.240 7.130 6.390 1.00 93.06 178 VAL A C 1
ATOM 1411 O O . VAL A 1 178 ? -11.434 5.916 6.428 1.00 93.06 178 VAL A O 1
ATOM 1414 N N . GLU A 1 179 ? -11.497 7.851 5.299 1.00 91.31 179 GLU A N 1
ATOM 1415 C CA . GLU A 1 179 ? -12.138 7.326 4.085 1.00 91.31 179 GLU A CA 1
ATOM 1416 C C . GLU A 1 179 ? -11.303 6.211 3.430 1.00 91.31 179 GLU A C 1
ATOM 1418 O O . GLU A 1 179 ? -11.864 5.290 2.839 1.00 91.31 179 GLU A O 1
ATOM 1423 N N . SER A 1 180 ? -9.975 6.231 3.580 1.00 91.44 180 SER A N 1
ATOM 1424 C CA . SER A 1 180 ? -9.103 5.200 3.012 1.00 91.44 180 SER A CA 1
ATOM 1425 C C . SER A 1 180 ? -9.220 3.826 3.686 1.00 91.44 180 SER A C 1
ATOM 1427 O O . SER A 1 180 ? -8.884 2.829 3.052 1.00 91.44 180 SER A O 1
ATOM 1429 N N . VAL A 1 181 ? -9.759 3.739 4.913 1.00 95.88 181 VAL A N 1
ATOM 1430 C CA . VAL A 1 181 ? -9.919 2.466 5.649 1.00 95.88 181 VAL A CA 1
ATOM 1431 C C . VAL A 1 181 ? -11.369 2.034 5.862 1.00 95.88 181 VAL A C 1
ATOM 1433 O O . VAL A 1 181 ? -11.662 0.838 5.813 1.00 95.88 181 VAL A O 1
ATOM 1436 N N . VAL A 1 182 ? -12.312 2.966 6.045 1.00 95.12 182 VAL A N 1
ATOM 1437 C CA . VAL A 1 182 ? -13.714 2.636 6.403 1.00 95.12 182 VAL A CA 1
ATOM 1438 C C . VAL A 1 182 ? -14.458 1.826 5.343 1.00 95.12 182 VAL A C 1
ATOM 1440 O O . VAL A 1 182 ? -15.440 1.148 5.649 1.00 95.12 182 VAL A O 1
ATOM 1443 N N . HIS A 1 183 ? -14.009 1.872 4.089 1.00 94.56 183 HIS A N 1
ATOM 1444 C CA . HIS A 1 183 ? -14.628 1.103 3.013 1.00 94.56 183 HIS A CA 1
ATOM 1445 C C . HIS A 1 183 ? -13.955 -0.240 2.741 1.00 94.56 183 HIS A C 1
ATOM 1447 O O . HIS A 1 183 ? -14.554 -1.051 2.036 1.00 94.56 183 HIS A O 1
ATOM 1453 N N . LEU A 1 184 ? -12.776 -0.517 3.305 1.00 97.81 184 LEU A N 1
ATOM 1454 C CA . LEU A 1 184 ? -12.014 -1.717 2.956 1.00 97.81 184 LEU A CA 1
ATOM 1455 C C . LEU A 1 184 ? -12.707 -3.002 3.431 1.00 97.81 184 LEU A C 1
ATOM 1457 O O . LEU A 1 184 ? -12.823 -3.938 2.646 1.00 97.81 184 LEU A O 1
ATOM 1461 N N . LEU A 1 185 ? -13.252 -3.046 4.655 1.00 97.38 185 LEU A N 1
ATOM 1462 C CA . LEU A 1 185 ? -13.995 -4.227 5.135 1.00 97.38 185 LEU A CA 1
ATOM 1463 C C . LEU A 1 185 ? -15.298 -4.476 4.344 1.00 97.38 185 LEU A C 1
ATOM 1465 O O . LEU A 1 185 ? -15.551 -5.617 3.943 1.00 97.38 185 LEU A O 1
ATOM 1469 N N . PRO A 1 186 ? -16.128 -3.454 4.039 1.00 96.06 186 PRO A N 1
ATOM 1470 C CA . PRO A 1 186 ? -17.237 -3.618 3.100 1.00 96.06 186 PRO A CA 1
ATOM 1471 C C . PRO A 1 186 ? -16.808 -4.106 1.709 1.00 96.06 186 PRO A C 1
ATOM 1473 O O . PRO A 1 186 ? -17.453 -4.995 1.157 1.00 96.06 186 PRO A O 1
ATOM 1476 N N . LEU A 1 187 ? -15.725 -3.558 1.147 1.00 97.88 187 LEU A N 1
ATOM 1477 C CA . LEU A 1 187 ? -15.207 -3.976 -0.159 1.00 97.88 187 LEU A CA 1
ATOM 1478 C C . LEU A 1 187 ? -14.719 -5.425 -0.143 1.00 97.88 187 LEU A C 1
ATOM 1480 O O . LEU A 1 187 ? -15.047 -6.167 -1.063 1.00 97.88 187 LEU A O 1
ATOM 1484 N N . GLN A 1 188 ? -14.013 -5.848 0.910 1.00 98.25 188 GLN A N 1
ATOM 1485 C CA . GLN A 1 188 ? -13.591 -7.239 1.093 1.00 98.25 188 GLN A CA 1
ATOM 1486 C C . GLN A 1 188 ? -14.793 -8.185 1.020 1.00 98.25 188 GLN A C 1
ATOM 1488 O O . GLN A 1 188 ? -14.762 -9.163 0.279 1.00 98.25 188 GLN A O 1
ATOM 1493 N N . ARG A 1 189 ? -15.879 -7.884 1.744 1.00 97.25 189 ARG A N 1
ATOM 1494 C CA . ARG A 1 189 ? -17.097 -8.713 1.738 1.00 97.25 189 ARG A CA 1
ATOM 1495 C C . ARG A 1 189 ? -17.726 -8.815 0.350 1.00 97.25 189 ARG A C 1
ATOM 1497 O O . ARG A 1 189 ? -18.120 -9.906 -0.059 1.00 97.25 189 ARG A O 1
ATOM 1504 N N . ILE A 1 190 ? -17.817 -7.693 -0.365 1.00 97.88 190 ILE A N 1
ATOM 1505 C CA . ILE A 1 190 ? -18.368 -7.657 -1.725 1.00 97.88 190 ILE A CA 1
ATOM 1506 C C . ILE A 1 190 ? -17.490 -8.486 -2.666 1.00 97.88 190 ILE A C 1
ATOM 1508 O O . ILE A 1 190 ? -17.991 -9.393 -3.321 1.00 97.88 190 ILE A O 1
ATOM 1512 N N . LEU A 1 191 ? -16.179 -8.243 -2.678 1.00 98.12 191 LEU A N 1
ATOM 1513 C CA . LEU A 1 191 ? -15.242 -8.938 -3.561 1.00 98.12 191 LEU A CA 1
ATOM 1514 C C . LEU A 1 191 ? -15.180 -10.442 -3.268 1.00 98.12 191 LEU A C 1
ATOM 1516 O O . LEU A 1 191 ? -15.200 -11.239 -4.201 1.00 98.12 191 LEU A O 1
ATOM 1520 N N . ASN A 1 192 ? -15.202 -10.850 -1.997 1.00 97.50 192 ASN A N 1
ATOM 1521 C CA . ASN A 1 192 ? -15.291 -12.261 -1.609 1.00 97.50 192 ASN A CA 1
ATOM 1522 C C . ASN A 1 192 ? -16.536 -12.940 -2.194 1.00 97.50 192 ASN A C 1
ATOM 1524 O O . ASN A 1 192 ? -16.454 -14.058 -2.707 1.00 97.50 192 ASN A O 1
ATOM 1528 N N . ARG A 1 193 ? -17.689 -12.260 -2.156 1.00 97.31 193 ARG A N 1
ATOM 1529 C CA . ARG A 1 193 ? -18.934 -12.767 -2.746 1.00 97.31 193 ARG A CA 1
ATOM 1530 C C . ARG A 1 193 ? -18.834 -12.872 -4.268 1.00 97.31 193 ARG A C 1
ATOM 1532 O O . ARG A 1 193 ? -19.179 -13.914 -4.815 1.00 97.31 193 ARG A O 1
ATOM 1539 N N . GLU A 1 194 ? -18.352 -11.826 -4.931 1.00 96.44 194 GLU A N 1
ATOM 1540 C CA . GLU A 1 194 ? -18.224 -11.770 -6.395 1.00 96.44 194 GLU A CA 1
ATOM 1541 C C . GLU A 1 194 ? -17.245 -12.817 -6.944 1.00 96.44 194 GLU A C 1
ATOM 1543 O O . GLU A 1 194 ? -17.447 -13.383 -8.019 1.00 96.44 194 GLU A O 1
ATOM 1548 N N . LEU A 1 195 ? -16.190 -13.112 -6.186 1.00 96.06 195 LEU A N 1
ATOM 1549 C CA . LEU A 1 195 ? -15.197 -14.124 -6.537 1.00 96.06 195 LEU A CA 1
ATOM 1550 C C . LEU A 1 195 ? -15.636 -15.549 -6.186 1.00 96.06 195 LEU A C 1
ATOM 1552 O O . LEU A 1 195 ? -15.035 -16.500 -6.687 1.00 96.06 195 LEU A O 1
ATOM 1556 N N . GLY A 1 196 ? -16.673 -15.715 -5.360 1.00 94.75 196 GLY A N 1
ATOM 1557 C CA . GLY A 1 196 ? -17.044 -17.016 -4.805 1.00 94.75 196 GLY A CA 1
ATOM 1558 C C . GLY A 1 196 ? -16.011 -17.561 -3.810 1.00 94.75 196 GLY A C 1
ATOM 1559 O O . GLY A 1 196 ? -15.886 -18.774 -3.675 1.00 94.75 196 GLY A O 1
ATOM 1560 N N . ASP A 1 197 ? -15.280 -16.682 -3.117 1.00 93.19 197 ASP A N 1
ATOM 1561 C CA . ASP A 1 197 ? -14.325 -17.015 -2.051 1.00 93.19 197 ASP A CA 1
ATOM 1562 C C . ASP A 1 197 ? -14.750 -16.333 -0.738 1.00 93.19 197 ASP A C 1
ATOM 1564 O O . ASP A 1 197 ? -14.208 -15.285 -0.381 1.00 93.19 197 ASP A O 1
ATOM 1568 N N . PRO A 1 198 ? -15.719 -16.901 0.011 1.00 92.12 198 PRO A N 1
ATOM 1569 C CA . PRO A 1 198 ? -16.223 -16.292 1.244 1.00 92.12 198 PRO A CA 1
ATOM 1570 C C . PRO A 1 198 ? -15.131 -16.026 2.288 1.00 92.12 198 PRO A C 1
ATOM 1572 O O . PRO A 1 198 ? -15.215 -15.050 3.032 1.00 92.12 198 PRO A O 1
ATOM 1575 N N . SER A 1 199 ? -14.100 -16.877 2.319 1.00 91.56 199 SER A N 1
ATOM 1576 C CA . SER A 1 199 ? -12.973 -16.786 3.253 1.00 91.56 199 SER A CA 1
ATOM 1577 C C . SER A 1 199 ? -11.937 -15.725 2.868 1.00 91.56 199 SER A C 1
ATOM 1579 O O . SER A 1 199 ? -11.159 -15.278 3.709 1.00 91.56 199 SER A O 1
ATOM 1581 N N . GLY A 1 200 ? -11.886 -15.341 1.590 1.00 95.12 200 GLY A N 1
ATOM 1582 C CA . GLY A 1 200 ? -10.831 -14.499 1.036 1.00 95.12 200 GLY A CA 1
ATOM 1583 C C . GLY A 1 200 ? -9.444 -15.154 1.016 1.00 95.12 200 GLY A C 1
ATOM 1584 O O . GLY A 1 200 ? -8.446 -14.452 0.839 1.00 95.12 200 GLY A O 1
ATOM 1585 N N . ALA A 1 201 ? -9.337 -16.467 1.247 1.00 94.25 201 ALA A N 1
ATOM 1586 C CA . ALA A 1 201 ? -8.062 -17.176 1.355 1.00 94.25 201 ALA A CA 1
ATOM 1587 C C . ALA A 1 201 ? -7.260 -17.157 0.046 1.00 94.25 201 ALA A C 1
ATOM 1589 O O . ALA A 1 201 ? -6.028 -17.137 0.069 1.00 94.25 201 ALA A O 1
ATOM 1590 N N . LEU A 1 202 ? -7.931 -17.152 -1.109 1.00 93.00 202 LEU A N 1
ATOM 1591 C CA . LEU A 1 202 ? -7.251 -17.092 -2.400 1.00 93.00 202 LEU A CA 1
ATOM 1592 C C . LEU A 1 202 ? -6.600 -15.727 -2.615 1.00 93.00 202 LEU A C 1
ATOM 1594 O O . LEU A 1 202 ? -5.441 -15.661 -3.027 1.00 93.00 202 LEU A O 1
ATOM 1598 N N . ILE A 1 203 ? -7.301 -14.651 -2.260 1.00 96.88 203 ILE A N 1
ATOM 1599 C CA . ILE A 1 203 ? -6.728 -13.306 -2.310 1.00 96.88 203 ILE A CA 1
ATOM 1600 C C . ILE A 1 203 ? -5.581 -13.176 -1.321 1.00 96.88 203 ILE A C 1
ATOM 1602 O O . ILE A 1 203 ? -4.522 -12.718 -1.728 1.00 96.88 203 ILE A O 1
ATOM 1606 N N . GLN A 1 204 ? -5.727 -13.663 -0.085 1.00 96.44 204 GLN A N 1
ATOM 1607 C CA . GLN A 1 204 ? -4.631 -13.629 0.889 1.00 96.44 204 GLN A CA 1
ATOM 1608 C C . GLN A 1 204 ? -3.361 -14.307 0.358 1.00 96.44 204 GLN A C 1
ATOM 1610 O O . GLN A 1 204 ? -2.274 -13.742 0.459 1.00 96.44 204 GLN A O 1
ATOM 1615 N N . ARG A 1 205 ? -3.490 -15.476 -0.290 1.00 92.62 205 ARG A N 1
ATOM 1616 C CA . ARG A 1 205 ? -2.354 -16.160 -0.934 1.00 92.62 205 ARG A CA 1
ATOM 1617 C C . ARG A 1 205 ? -1.724 -15.335 -2.055 1.00 92.62 205 ARG A C 1
ATOM 1619 O O . ARG A 1 205 ? -0.502 -15.279 -2.139 1.00 92.62 205 ARG A O 1
ATOM 1626 N N . ARG A 1 206 ? -2.529 -14.677 -2.897 1.00 92.25 206 ARG A N 1
ATOM 1627 C CA . ARG A 1 206 ? -2.019 -13.795 -3.965 1.00 92.25 206 ARG A CA 1
ATOM 1628 C C . ARG A 1 206 ? -1.387 -12.513 -3.406 1.00 92.25 206 ARG A C 1
ATOM 1630 O O . ARG A 1 206 ? -0.414 -12.025 -3.972 1.00 92.25 206 ARG A O 1
ATOM 1637 N N . SER A 1 207 ? -1.891 -11.990 -2.289 1.00 95.38 207 SER A N 1
ATOM 1638 C CA . SER A 1 207 ? -1.377 -10.782 -1.635 1.00 95.38 207 SER A CA 1
ATOM 1639 C C . SER A 1 207 ? 0.020 -10.959 -1.042 1.00 95.38 207 SER A C 1
ATOM 1641 O O . SER A 1 207 ? 0.740 -9.968 -0.947 1.00 95.38 207 SER A O 1
ATOM 1643 N N . VAL A 1 208 ? 0.446 -12.188 -0.710 1.00 90.31 208 VAL A N 1
ATOM 1644 C CA . VAL A 1 208 ? 1.806 -12.470 -0.200 1.00 90.31 208 VAL A CA 1
ATOM 1645 C C . VAL A 1 208 ? 2.878 -11.881 -1.117 1.00 90.31 208 VAL A C 1
ATOM 1647 O O . VAL A 1 208 ? 3.804 -11.234 -0.639 1.00 90.31 208 VAL A O 1
ATOM 1650 N N . HIS A 1 209 ? 2.702 -11.990 -2.435 1.00 87.00 209 HIS A N 1
ATOM 1651 C CA . HIS A 1 209 ? 3.669 -11.457 -3.394 1.00 87.00 209 HIS A CA 1
ATOM 1652 C C . HIS A 1 209 ? 3.840 -9.929 -3.294 1.00 87.00 209 HIS A C 1
ATOM 1654 O O . HIS A 1 209 ? 4.949 -9.408 -3.405 1.00 87.00 209 HIS A O 1
ATOM 1660 N N . ASN A 1 210 ? 2.751 -9.202 -3.026 1.00 92.69 210 ASN A N 1
ATOM 1661 C CA . ASN A 1 210 ? 2.790 -7.756 -2.809 1.00 92.69 210 ASN A CA 1
ATOM 1662 C C . ASN A 1 210 ? 3.374 -7.385 -1.437 1.00 92.69 210 ASN A C 1
ATOM 1664 O O . ASN A 1 210 ? 3.926 -6.299 -1.295 1.00 92.69 210 ASN A O 1
ATOM 1668 N N . VAL A 1 211 ? 3.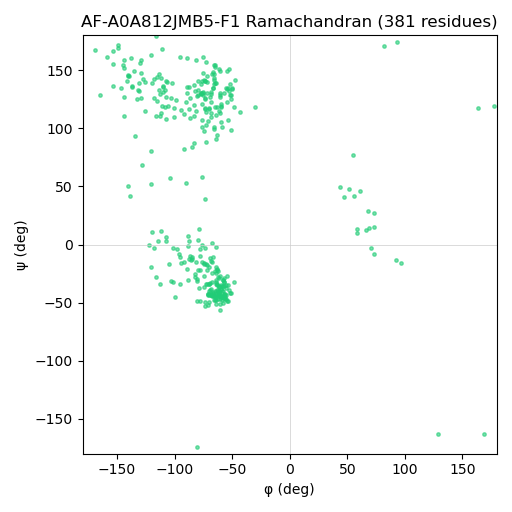269 -8.255 -0.430 1.00 94.00 211 VAL A N 1
ATOM 1669 C CA . VAL A 1 211 ? 3.940 -8.062 0.867 1.00 94.00 211 VAL A CA 1
ATOM 1670 C C . VAL A 1 211 ? 5.450 -8.255 0.716 1.00 94.00 211 VAL A C 1
ATOM 1672 O O . VAL A 1 211 ? 6.227 -7.438 1.209 1.00 94.00 211 VAL A O 1
ATOM 1675 N N . ASP A 1 212 ? 5.875 -9.277 -0.031 1.00 92.00 212 ASP A N 1
ATOM 1676 C CA . ASP A 1 212 ? 7.290 -9.596 -0.260 1.00 92.00 212 ASP A CA 1
ATOM 1677 C C . ASP A 1 212 ? 8.050 -8.493 -1.010 1.00 92.00 212 ASP A C 1
ATOM 1679 O O . ASP A 1 212 ? 9.270 -8.375 -0.864 1.00 92.00 212 ASP A O 1
ATOM 1683 N N . TYR A 1 213 ? 7.339 -7.614 -1.729 1.00 93.69 213 TYR A N 1
ATOM 1684 C CA . TYR A 1 213 ? 7.895 -6.378 -2.291 1.00 93.69 213 TYR A CA 1
ATOM 1685 C C . TYR A 1 213 ? 8.700 -5.565 -1.268 1.00 93.69 213 TYR A C 1
ATOM 1687 O O . TYR A 1 213 ? 9.698 -4.948 -1.634 1.00 93.69 213 TYR A O 1
ATOM 1695 N N . ALA A 1 214 ? 8.324 -5.605 0.015 1.00 94.75 214 ALA A N 1
ATOM 1696 C CA . ALA A 1 214 ? 9.040 -4.932 1.094 1.00 94.75 214 ALA A CA 1
ATOM 1697 C C . ALA A 1 214 ? 10.534 -5.298 1.164 1.00 94.75 214 ALA A C 1
ATOM 1699 O O . ALA A 1 214 ? 11.342 -4.491 1.622 1.00 94.75 214 ALA A O 1
ATOM 1700 N N . ARG A 1 215 ? 10.911 -6.497 0.703 1.00 93.31 215 ARG A N 1
ATOM 1701 C CA . ARG A 1 215 ? 12.290 -7.013 0.712 1.00 93.31 215 ARG A CA 1
ATOM 1702 C C . ARG A 1 215 ? 13.022 -6.789 -0.612 1.00 93.31 215 ARG A C 1
ATOM 1704 O O . ARG A 1 215 ? 14.221 -7.060 -0.704 1.00 93.31 215 ARG A O 1
ATOM 1711 N N . LEU A 1 216 ? 12.314 -6.324 -1.642 1.00 92.31 216 LEU A N 1
ATOM 1712 C CA . LEU A 1 216 ? 12.864 -6.154 -2.979 1.00 92.31 216 LEU A CA 1
ATOM 1713 C C . LEU A 1 216 ? 14.031 -5.160 -2.933 1.00 92.31 216 LEU A C 1
ATOM 1715 O O . LEU A 1 216 ? 13.904 -4.066 -2.383 1.00 92.31 216 LEU A O 1
ATOM 1719 N N . ASN A 1 217 ? 15.170 -5.555 -3.504 1.00 93.12 217 ASN A N 1
ATOM 1720 C CA . ASN A 1 217 ? 16.399 -4.759 -3.602 1.00 93.12 217 ASN A CA 1
ATOM 1721 C C . ASN A 1 217 ? 17.026 -4.280 -2.279 1.00 93.12 217 ASN A C 1
ATOM 1723 O O . ASN A 1 217 ? 17.960 -3.479 -2.333 1.00 93.12 217 ASN A O 1
ATOM 1727 N N . SER A 1 218 ? 16.587 -4.743 -1.101 1.00 86.19 218 SER A N 1
ATOM 1728 C CA . SER A 1 218 ? 17.123 -4.259 0.188 1.00 86.19 218 SER A CA 1
ATOM 1729 C C . SER A 1 218 ? 18.636 -4.466 0.331 1.00 86.19 218 SER A C 1
ATOM 1731 O O . SER A 1 218 ? 19.319 -3.589 0.846 1.00 86.19 218 SER A O 1
ATOM 1733 N N . ALA A 1 219 ? 19.179 -5.567 -0.200 1.00 83.69 219 ALA A N 1
ATOM 1734 C CA . ALA A 1 219 ? 20.625 -5.813 -0.216 1.00 83.69 219 ALA A CA 1
ATOM 1735 C C . ALA A 1 219 ? 21.363 -5.116 -1.377 1.00 83.69 219 ALA A C 1
ATOM 1737 O O . ALA A 1 219 ? 22.548 -4.819 -1.263 1.00 83.69 219 ALA A O 1
ATOM 1738 N N . LEU A 1 220 ? 20.676 -4.875 -2.499 1.00 82.50 220 LEU A N 1
ATOM 1739 C CA . LEU A 1 220 ? 21.285 -4.375 -3.740 1.00 82.50 220 LEU A CA 1
ATOM 1740 C C . LEU A 1 220 ? 21.342 -2.845 -3.798 1.00 82.50 220 LEU A C 1
ATOM 1742 O O . LEU A 1 220 ? 22.248 -2.277 -4.398 1.00 82.50 220 LEU A O 1
ATOM 1746 N N . LEU A 1 221 ? 20.378 -2.175 -3.167 1.00 85.69 221 LEU A N 1
ATOM 1747 C CA . LEU A 1 221 ? 20.215 -0.725 -3.206 1.00 85.69 221 LEU A CA 1
ATOM 1748 C C . LEU A 1 221 ? 20.099 -0.166 -1.780 1.00 85.69 221 LEU A C 1
ATOM 1750 O O . LEU A 1 221 ? 19.027 0.286 -1.410 1.00 85.69 221 LEU A O 1
ATOM 1754 N N . PRO A 1 222 ? 21.144 -0.181 -0.942 1.00 80.25 222 PRO A N 1
ATOM 1755 C CA . PRO A 1 222 ? 21.001 0.172 0.476 1.00 80.25 222 PRO A CA 1
ATOM 1756 C C . PRO A 1 222 ? 20.773 1.673 0.743 1.00 80.25 222 PRO A C 1
ATOM 1758 O O . PRO A 1 222 ? 20.331 2.040 1.826 1.00 80.25 222 PRO A O 1
ATOM 1761 N N . LEU A 1 223 ? 21.076 2.548 -0.222 1.00 83.31 223 LEU A N 1
ATOM 1762 C CA . LEU A 1 223 ? 21.041 4.007 -0.054 1.00 83.31 223 LEU A CA 1
ATOM 1763 C C . LEU A 1 223 ? 19.887 4.645 -0.835 1.00 83.31 223 LEU A C 1
ATOM 1765 O O . LEU A 1 223 ? 19.696 4.311 -2.008 1.00 83.31 223 LEU A O 1
ATOM 1769 N N . GLU A 1 224 ? 19.174 5.593 -0.213 1.00 86.31 224 GLU A N 1
ATOM 1770 C CA . GLU A 1 224 ? 18.125 6.398 -0.861 1.00 86.31 224 GLU A CA 1
ATOM 1771 C C . GLU A 1 224 ? 18.700 7.227 -2.025 1.00 86.31 224 GLU A C 1
ATOM 1773 O O . GLU A 1 224 ? 19.857 7.652 -2.022 1.00 86.31 224 GLU A O 1
ATOM 1778 N N . GLY A 1 225 ? 17.855 7.496 -3.022 1.00 83.12 225 GLY A N 1
ATOM 1779 C CA . GLY A 1 225 ? 18.148 8.419 -4.115 1.00 83.12 225 GLY A CA 1
ATOM 1780 C C . GLY A 1 225 ? 18.751 7.749 -5.346 1.00 83.12 225 GLY A C 1
ATOM 1781 O O . GLY A 1 225 ? 19.025 6.553 -5.367 1.00 83.12 225 GLY A O 1
ATOM 1782 N N . ALA A 1 226 ? 18.926 8.535 -6.408 1.00 82.62 226 ALA A N 1
ATOM 1783 C CA . ALA A 1 226 ? 19.360 8.032 -7.710 1.00 82.62 226 ALA A CA 1
ATOM 1784 C C . ALA A 1 226 ? 20.862 7.707 -7.780 1.00 82.62 226 ALA A C 1
ATOM 1786 O O . ALA A 1 226 ? 21.304 7.015 -8.693 1.00 82.62 226 ALA A O 1
ATOM 1787 N N . ALA A 1 227 ? 21.661 8.172 -6.815 1.00 82.75 227 ALA A N 1
ATOM 1788 C CA . ALA A 1 227 ? 23.112 7.977 -6.811 1.00 82.75 227 ALA A CA 1
ATOM 1789 C C . ALA A 1 227 ? 23.535 6.496 -6.702 1.00 82.75 227 ALA A C 1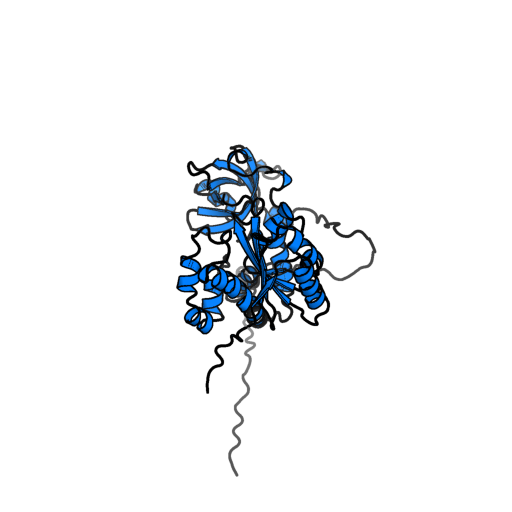
ATOM 1791 O O . ALA A 1 227 ? 24.637 6.136 -7.127 1.00 82.75 227 ALA A O 1
ATOM 1792 N N . SER A 1 228 ? 22.673 5.642 -6.141 1.00 82.69 228 SER A N 1
ATOM 1793 C CA . SER A 1 228 ? 22.860 4.187 -6.072 1.00 82.69 228 SER A CA 1
ATOM 1794 C C . SER A 1 228 ? 22.389 3.454 -7.336 1.00 82.69 228 SER A C 1
ATOM 1796 O O . SER A 1 228 ? 22.723 2.289 -7.517 1.00 82.69 228 SER A O 1
ATOM 1798 N N . LEU A 1 229 ? 21.684 4.132 -8.247 1.00 88.25 229 LEU A N 1
ATOM 1799 C CA . LEU A 1 229 ? 21.096 3.570 -9.467 1.00 88.25 229 LEU A CA 1
ATOM 1800 C C . LEU A 1 229 ? 21.919 3.944 -10.707 1.00 88.25 229 LEU A C 1
ATOM 1802 O O . LEU A 1 229 ? 21.420 4.569 -11.634 1.00 88.25 229 LEU A O 1
ATOM 1806 N N . ARG A 1 230 ? 23.210 3.608 -10.731 1.00 88.69 230 ARG A N 1
ATOM 1807 C CA . ARG A 1 230 ? 24.080 3.901 -11.887 1.00 88.69 230 ARG A CA 1
ATOM 1808 C C . ARG A 1 230 ? 23.903 2.851 -12.978 1.00 88.69 230 ARG A C 1
ATOM 1810 O O . ARG A 1 230 ? 23.491 1.731 -12.691 1.00 88.69 230 ARG A O 1
ATOM 1817 N N . THR A 1 231 ? 24.262 3.197 -14.213 1.00 92.88 231 THR A N 1
ATOM 1818 C CA . THR A 1 231 ? 24.314 2.233 -15.320 1.00 92.88 231 THR A CA 1
ATOM 1819 C C . THR A 1 231 ? 25.112 0.989 -14.920 1.00 92.88 231 THR A C 1
ATOM 1821 O O . THR A 1 231 ? 26.179 1.117 -14.318 1.00 92.88 231 THR A O 1
ATOM 1824 N N . GLY A 1 232 ? 24.588 -0.199 -15.221 1.00 89.56 232 GLY A N 1
ATOM 1825 C CA . GLY A 1 232 ? 25.208 -1.477 -14.856 1.00 89.56 232 GLY A CA 1
ATOM 1826 C C . GLY A 1 232 ? 24.743 -2.073 -13.527 1.00 89.56 232 GLY A C 1
ATOM 1827 O O . GLY A 1 232 ? 25.011 -3.241 -13.247 1.00 89.56 232 GLY A O 1
ATOM 1828 N N . VAL A 1 233 ? 24.046 -1.304 -12.684 1.00 91.44 233 VAL A N 1
ATOM 1829 C CA . VAL A 1 233 ? 23.546 -1.817 -11.402 1.00 91.44 233 VAL A CA 1
ATOM 1830 C C . VAL A 1 233 ? 22.439 -2.834 -11.648 1.00 91.44 233 VAL A C 1
ATOM 1832 O O . VAL A 1 233 ? 21.450 -2.541 -12.319 1.00 91.44 233 VAL A O 1
ATOM 1835 N N . LYS A 1 234 ? 22.596 -4.023 -11.065 1.00 92.50 234 LYS A N 1
ATOM 1836 C CA . LYS A 1 234 ? 21.586 -5.079 -11.099 1.00 92.50 234 LYS A CA 1
ATOM 1837 C C . LYS A 1 234 ? 20.546 -4.866 -10.012 1.00 92.50 234 LYS A C 1
ATOM 1839 O O . LYS A 1 234 ? 20.885 -4.543 -8.873 1.00 92.50 234 LYS A O 1
ATOM 1844 N N . LEU A 1 235 ? 19.287 -5.071 -10.364 1.00 94.38 235 LEU A N 1
ATOM 1845 C CA . LEU A 1 235 ? 18.153 -4.947 -9.461 1.00 94.38 235 LEU A CA 1
ATOM 1846 C C . LEU A 1 235 ? 17.001 -5.836 -9.918 1.00 94.38 235 LEU A C 1
ATOM 1848 O O . LEU A 1 235 ? 16.956 -6.311 -11.047 1.00 94.38 235 LEU A O 1
ATOM 1852 N N . GLN A 1 236 ? 16.031 -6.023 -9.041 1.00 93.62 236 GLN A N 1
ATOM 1853 C CA . GLN A 1 236 ? 14.768 -6.668 -9.352 1.00 93.62 236 GLN A CA 1
ATOM 1854 C C . GLN A 1 236 ? 13.676 -5.615 -9.528 1.00 93.62 236 GLN A C 1
ATOM 1856 O O . GLN A 1 236 ? 13.603 -4.641 -8.774 1.00 93.62 236 GLN A O 1
ATOM 1861 N N . ALA A 1 237 ? 12.815 -5.805 -10.522 1.00 94.75 237 ALA A N 1
ATOM 1862 C CA . ALA A 1 237 ? 11.777 -4.854 -10.883 1.00 94.75 237 ALA A CA 1
ATOM 1863 C C . ALA A 1 237 ? 10.433 -5.568 -11.053 1.00 94.75 237 ALA A C 1
ATOM 1865 O O . ALA A 1 237 ? 10.316 -6.515 -11.829 1.00 94.75 237 ALA A O 1
ATOM 1866 N N . MET A 1 238 ? 9.415 -5.106 -10.327 1.00 94.38 238 MET A N 1
ATOM 1867 C CA . MET A 1 238 ? 8.046 -5.615 -10.397 1.00 94.38 238 MET A CA 1
ATOM 1868 C C . MET A 1 238 ? 7.252 -4.843 -11.450 1.00 94.38 238 MET A C 1
ATOM 1870 O O . MET A 1 238 ? 7.122 -3.624 -11.330 1.00 94.38 238 MET A O 1
ATOM 1874 N N . LEU A 1 239 ? 6.682 -5.514 -12.453 1.00 93.38 239 LEU A N 1
ATOM 1875 C CA . LEU A 1 239 ? 5.874 -4.859 -13.481 1.00 93.38 239 LEU A CA 1
ATOM 1876 C C . LEU A 1 239 ? 4.605 -4.257 -12.861 1.00 93.38 239 LEU A C 1
ATOM 1878 O O . LEU A 1 239 ? 3.762 -4.962 -12.310 1.00 93.38 239 LEU A O 1
ATOM 1882 N N . ALA A 1 240 ? 4.459 -2.938 -12.964 1.00 92.44 240 ALA A N 1
ATOM 1883 C CA . ALA A 1 240 ? 3.363 -2.198 -12.352 1.00 92.44 240 ALA A CA 1
ATOM 1884 C C . ALA A 1 240 ? 2.246 -1.875 -13.346 1.00 92.44 240 ALA A C 1
ATOM 1886 O O . ALA A 1 240 ? 1.065 -2.055 -13.054 1.00 92.44 240 ALA A O 1
ATOM 1887 N N . SER A 1 241 ? 2.623 -1.403 -14.533 1.00 92.19 241 SER A N 1
ATOM 1888 C CA . SER A 1 241 ? 1.686 -1.132 -15.619 1.00 92.19 241 SER A CA 1
ATOM 1889 C C . SER A 1 241 ? 2.375 -1.233 -16.973 1.00 92.19 241 SER A C 1
ATOM 1891 O O . SER A 1 241 ? 3.588 -1.049 -17.090 1.00 92.19 241 SER A O 1
ATOM 1893 N N . ARG A 1 242 ? 1.582 -1.512 -18.007 1.00 90.25 242 ARG A N 1
ATOM 1894 C CA . ARG A 1 242 ? 2.034 -1.565 -19.394 1.00 90.25 242 ARG A CA 1
ATOM 1895 C C . ARG A 1 242 ? 1.115 -0.715 -20.260 1.00 90.25 242 ARG A C 1
ATOM 1897 O O . ARG A 1 242 ? -0.099 -0.891 -20.246 1.00 90.25 242 ARG A O 1
ATOM 1904 N N . LYS A 1 243 ? 1.714 0.203 -21.005 1.00 89.31 243 LYS A N 1
ATOM 1905 C CA . LYS A 1 243 ? 1.105 0.974 -22.091 1.00 89.31 243 LYS A CA 1
ATOM 1906 C C . LYS A 1 243 ? 1.733 0.517 -23.420 1.00 89.31 243 LYS A C 1
ATOM 1908 O O . LYS A 1 243 ? 2.734 -0.196 -23.371 1.00 89.31 243 LYS A O 1
ATOM 1913 N N . PRO A 1 244 ? 1.182 0.907 -24.585 1.00 86.38 244 PRO A N 1
ATOM 1914 C CA . PRO A 1 244 ? 1.699 0.466 -25.884 1.00 86.38 244 PRO A CA 1
ATOM 1915 C C . PRO A 1 244 ? 3.204 0.700 -26.077 1.00 86.38 244 PRO A C 1
ATOM 1917 O O . PRO A 1 244 ? 3.883 -0.189 -26.579 1.00 86.38 244 PRO A O 1
ATOM 1920 N N . ASP A 1 245 ? 3.715 1.837 -25.595 1.00 86.69 245 ASP A N 1
ATOM 1921 C CA . ASP A 1 245 ? 5.104 2.263 -25.827 1.00 86.69 245 ASP A CA 1
ATOM 1922 C C . ASP A 1 245 ? 5.960 2.313 -24.549 1.00 86.69 245 ASP A C 1
ATOM 1924 O O . ASP A 1 245 ? 7.106 2.756 -24.578 1.00 86.69 245 ASP A O 1
ATOM 1928 N N . VAL A 1 246 ? 5.409 1.925 -23.392 1.00 91.75 246 VAL A N 1
ATOM 1929 C CA . VAL A 1 246 ? 6.143 1.994 -22.121 1.00 91.75 246 VAL A CA 1
ATOM 1930 C C . VAL A 1 246 ? 5.649 0.976 -21.103 1.00 91.75 246 VAL A C 1
ATOM 1932 O O . VAL A 1 246 ? 4.447 0.807 -20.891 1.00 91.75 246 VAL A O 1
ATOM 1935 N N . ALA A 1 247 ? 6.588 0.323 -20.424 1.00 94.19 247 ALA A N 1
ATOM 1936 C CA . ALA A 1 247 ? 6.319 -0.479 -19.235 1.00 94.19 247 ALA A CA 1
ATOM 1937 C C . ALA A 1 247 ? 6.907 0.215 -18.004 1.00 94.19 247 ALA A C 1
ATOM 1939 O O . ALA A 1 247 ? 8.068 0.623 -18.017 1.00 94.19 247 ALA A O 1
ATOM 1940 N N . TYR A 1 248 ? 6.107 0.339 -16.947 1.00 95.94 248 TYR A N 1
ATOM 1941 C CA . TYR A 1 248 ? 6.521 0.921 -15.674 1.00 95.94 248 TYR A CA 1
ATOM 1942 C C . TYR A 1 248 ? 6.681 -0.165 -14.623 1.00 95.94 248 TYR A C 1
ATOM 1944 O O . TYR A 1 248 ? 5.841 -1.059 -14.512 1.00 95.94 248 TYR A O 1
ATOM 1952 N N . PHE A 1 249 ? 7.724 -0.043 -13.812 1.00 95.88 249 PHE A N 1
ATOM 1953 C CA . PHE A 1 249 ? 8.104 -1.017 -12.805 1.00 95.88 249 PHE A CA 1
ATOM 1954 C C . PHE A 1 249 ? 8.273 -0.368 -11.433 1.00 95.88 249 PHE A C 1
ATOM 1956 O O . PHE A 1 249 ? 8.820 0.729 -11.302 1.00 95.88 249 PHE A O 1
ATOM 1963 N N . LYS A 1 250 ? 7.854 -1.088 -10.394 1.00 94.75 250 LYS A N 1
ATOM 1964 C CA . LYS A 1 250 ? 8.176 -0.779 -9.003 1.00 94.75 250 LYS A CA 1
ATOM 1965 C C . LYS A 1 250 ? 9.477 -1.490 -8.623 1.00 94.75 250 LYS A C 1
ATOM 1967 O O . LYS A 1 250 ? 9.620 -2.689 -8.847 1.00 94.75 250 LYS A O 1
ATOM 1972 N N . ILE A 1 251 ? 10.413 -0.754 -8.029 1.00 94.62 251 ILE A N 1
ATOM 1973 C CA . ILE A 1 251 ? 11.743 -1.259 -7.633 1.00 94.62 251 ILE A CA 1
ATOM 1974 C C . ILE A 1 251 ? 12.002 -1.142 -6.123 1.00 94.62 251 ILE A C 1
ATOM 1976 O O . ILE A 1 251 ? 13.136 -1.309 -5.684 1.00 94.62 251 ILE A O 1
ATOM 1980 N N . ASN A 1 252 ? 10.972 -0.830 -5.327 1.00 94.12 252 ASN A N 1
ATOM 1981 C CA . ASN A 1 252 ? 11.086 -0.576 -3.886 1.00 94.12 252 ASN A CA 1
ATOM 1982 C C . ASN A 1 252 ? 12.088 0.540 -3.538 1.00 94.12 252 ASN A C 1
ATOM 1984 O O . ASN A 1 252 ? 12.876 0.452 -2.598 1.00 94.12 252 ASN A O 1
ATOM 1988 N N . HIS A 1 253 ? 12.057 1.609 -4.336 1.00 91.31 253 HIS A N 1
ATOM 1989 C CA . HIS A 1 253 ? 12.948 2.766 -4.221 1.00 91.31 253 HIS A CA 1
ATOM 1990 C C . HIS A 1 253 ? 12.186 4.074 -4.447 1.00 91.31 253 HIS A C 1
ATOM 1992 O O . HIS A 1 253 ? 12.647 4.963 -5.164 1.00 91.31 253 HIS A O 1
ATOM 1998 N N . ALA A 1 254 ? 10.978 4.173 -3.885 1.00 84.69 254 ALA A N 1
ATOM 1999 C CA . ALA A 1 254 ? 10.137 5.356 -4.025 1.00 84.69 254 ALA A CA 1
ATOM 2000 C C . ALA A 1 254 ? 10.921 6.639 -3.652 1.00 84.69 254 ALA A C 1
ATOM 2002 O O . ALA A 1 254 ? 11.681 6.628 -2.681 1.00 84.69 254 ALA A O 1
ATOM 2003 N N . PRO A 1 255 ? 10.773 7.741 -4.414 1.00 86.19 255 PRO A N 1
ATOM 2004 C CA . PRO A 1 255 ? 9.806 7.949 -5.498 1.00 86.19 255 PRO A CA 1
ATOM 2005 C C . PRO A 1 255 ? 10.281 7.489 -6.894 1.00 86.19 255 PRO A C 1
ATOM 2007 O O . PRO A 1 255 ? 9.605 7.770 -7.882 1.00 86.19 255 PRO A O 1
ATOM 2010 N N . ILE A 1 256 ? 11.434 6.824 -7.010 1.00 91.38 256 ILE A N 1
ATOM 2011 C CA . ILE A 1 256 ? 12.015 6.458 -8.308 1.00 91.38 256 ILE A CA 1
ATOM 2012 C C . ILE A 1 256 ? 11.250 5.283 -8.922 1.00 91.38 256 ILE A C 1
ATOM 2014 O O . ILE A 1 256 ? 11.052 4.244 -8.292 1.00 91.38 256 ILE A O 1
ATOM 2018 N N . THR A 1 257 ? 10.843 5.452 -10.179 1.00 94.06 257 THR A N 1
ATOM 2019 C CA . THR A 1 257 ? 10.081 4.463 -10.948 1.00 94.06 257 THR A CA 1
ATOM 2020 C C . THR A 1 257 ? 10.954 3.833 -12.029 1.00 94.06 257 THR A C 1
ATOM 2022 O O . THR A 1 257 ? 11.639 4.531 -12.774 1.00 94.06 257 THR A O 1
ATOM 2025 N N . GLY A 1 258 ? 10.922 2.507 -12.149 1.00 95.69 258 GLY A N 1
ATOM 2026 C CA . GLY A 1 258 ? 11.549 1.810 -13.269 1.00 95.69 258 GLY A CA 1
ATOM 2027 C C . GLY A 1 258 ? 10.739 1.997 -14.550 1.00 95.69 258 GLY A C 1
ATOM 2028 O O . GLY A 1 258 ? 9.510 1.971 -14.509 1.00 95.69 258 GLY A O 1
ATOM 2029 N N . ALA A 1 259 ? 11.396 2.178 -15.689 1.00 96.12 259 ALA A N 1
ATOM 2030 C CA . ALA A 1 259 ? 10.730 2.335 -16.975 1.00 96.12 259 ALA A CA 1
ATOM 2031 C C . ALA A 1 259 ? 11.476 1.610 -18.097 1.00 96.12 259 ALA A C 1
ATOM 2033 O O . ALA A 1 259 ? 12.704 1.580 -18.135 1.00 96.12 259 ALA A O 1
ATOM 2034 N N . VAL A 1 260 ? 10.726 1.075 -19.053 1.00 93.31 260 VAL A N 1
ATOM 2035 C CA . VAL A 1 260 ? 11.251 0.547 -20.316 1.00 93.31 260 VAL A CA 1
ATOM 2036 C C . VAL A 1 260 ? 10.490 1.238 -21.435 1.00 93.31 260 VAL A C 1
ATOM 2038 O O . VAL A 1 260 ? 9.273 1.088 -21.519 1.00 93.31 260 VAL A O 1
ATOM 2041 N N . VAL A 1 261 ? 11.199 2.035 -22.234 1.00 88.25 261 VAL A N 1
ATOM 2042 C CA . VAL A 1 261 ? 10.633 2.920 -23.274 1.00 88.25 261 VAL A CA 1
ATOM 2043 C C . VAL A 1 261 ? 11.157 2.616 -24.677 1.00 88.25 261 VAL A C 1
ATOM 2045 O O . VAL A 1 261 ? 10.555 3.023 -25.663 1.00 88.25 261 VAL A O 1
ATOM 2048 N N . ASP A 1 262 ? 12.290 1.923 -24.789 1.00 81.56 262 ASP A N 1
ATOM 2049 C CA . ASP A 1 262 ? 12.852 1.540 -26.082 1.00 81.56 262 ASP A CA 1
ATOM 2050 C C . ASP A 1 262 ? 12.069 0.352 -26.653 1.00 81.56 262 ASP A C 1
ATOM 2052 O O . ASP A 1 262 ? 11.854 -0.641 -25.959 1.00 81.56 262 ASP A O 1
ATOM 2056 N N . GLY A 1 263 ? 11.643 0.435 -27.915 1.00 75.94 263 GLY A N 1
ATOM 2057 C CA . GLY A 1 263 ? 10.806 -0.592 -28.537 1.00 75.94 263 GLY A CA 1
ATOM 2058 C C . GLY A 1 263 ? 11.479 -1.962 -28.691 1.00 75.94 263 GLY A C 1
ATOM 2059 O O . GLY A 1 263 ? 10.775 -2.967 -28.802 1.00 75.94 263 GLY A O 1
ATOM 2060 N N . ASN A 1 264 ? 12.814 -2.037 -28.703 1.00 79.31 264 ASN A N 1
ATOM 2061 C CA . ASN A 1 264 ? 13.524 -3.316 -28.704 1.00 79.31 264 ASN A CA 1
ATOM 2062 C C . ASN A 1 264 ? 13.596 -3.896 -27.292 1.00 79.31 264 ASN A C 1
ATOM 2064 O O . ASN A 1 264 ? 13.169 -5.034 -27.106 1.00 79.31 264 ASN A O 1
ATOM 2068 N N . ASP A 1 265 ? 14.004 -3.094 -26.307 1.00 83.00 265 ASP A N 1
ATOM 2069 C CA . ASP A 1 265 ? 14.052 -3.519 -24.902 1.00 83.00 265 ASP A CA 1
ATOM 2070 C C . ASP A 1 265 ? 12.649 -3.897 -24.397 1.00 83.00 265 ASP A C 1
ATOM 2072 O O . ASP A 1 265 ? 12.482 -4.844 -23.641 1.00 83.00 265 ASP A O 1
ATOM 2076 N N . PHE A 1 266 ? 11.598 -3.205 -24.848 1.00 83.62 266 PHE A N 1
ATOM 2077 C CA . PHE A 1 266 ? 10.213 -3.469 -24.449 1.00 83.62 266 PHE A CA 1
ATOM 2078 C C . PHE A 1 266 ? 9.737 -4.877 -24.834 1.00 83.62 266 PHE A C 1
ATOM 2080 O O . PHE A 1 266 ? 9.013 -5.519 -24.066 1.00 83.62 266 PHE A O 1
ATOM 2087 N N . LYS A 1 267 ? 10.171 -5.394 -25.993 1.00 83.81 267 LYS A N 1
ATOM 2088 C CA . LYS A 1 267 ? 9.854 -6.768 -26.424 1.00 83.81 267 LYS A CA 1
ATOM 2089 C C . LYS A 1 267 ? 10.417 -7.798 -25.458 1.00 83.81 267 LYS A C 1
ATOM 2091 O O . LYS A 1 267 ? 9.818 -8.863 -25.305 1.00 83.81 267 LYS A O 1
ATOM 2096 N N . ASP A 1 268 ? 11.508 -7.463 -24.774 1.00 86.44 268 ASP A N 1
ATOM 2097 C CA . ASP A 1 268 ? 12.129 -8.359 -23.814 1.00 86.44 268 ASP A CA 1
ATOM 2098 C C . ASP A 1 268 ? 11.298 -8.567 -22.556 1.00 86.44 268 ASP A C 1
ATOM 2100 O O . ASP A 1 268 ? 11.575 -9.488 -21.804 1.00 86.44 268 ASP A O 1
ATOM 2104 N N . PHE A 1 269 ? 10.253 -7.775 -22.329 1.00 89.12 269 PHE A N 1
ATOM 2105 C CA . PHE A 1 269 ? 9.355 -7.930 -21.186 1.00 89.12 269 PHE A CA 1
ATOM 2106 C C . PHE A 1 269 ? 7.980 -8.477 -21.587 1.00 89.12 269 PHE A C 1
ATOM 2108 O O . PHE A 1 269 ? 7.105 -8.587 -20.731 1.00 89.12 269 PHE A O 1
ATOM 2115 N N . ALA A 1 270 ? 7.750 -8.813 -22.863 1.00 85.12 270 ALA A N 1
ATOM 2116 C CA . ALA A 1 270 ? 6.421 -9.124 -23.395 1.00 85.12 270 ALA A CA 1
ATOM 2117 C C . ALA A 1 270 ? 5.701 -10.285 -22.677 1.00 85.12 270 ALA A C 1
ATOM 2119 O O . ALA A 1 270 ? 4.475 -10.266 -22.585 1.00 85.12 270 ALA A O 1
ATOM 2120 N N . ASP A 1 271 ? 6.453 -11.250 -22.145 1.00 84.25 271 ASP A N 1
ATOM 2121 C CA . ASP A 1 271 ? 5.972 -12.411 -21.383 1.00 84.25 271 ASP A CA 1
ATOM 2122 C C . ASP A 1 271 ? 5.514 -12.091 -19.953 1.00 84.25 271 ASP A C 1
ATOM 2124 O O . ASP A 1 271 ? 4.852 -12.931 -19.354 1.00 84.25 271 ASP A O 1
ATOM 2128 N N . LEU A 1 272 ? 5.871 -10.927 -19.402 1.00 87.00 272 LEU A N 1
ATOM 2129 C CA . LEU A 1 272 ? 5.506 -10.562 -18.033 1.00 87.00 272 LEU A CA 1
ATOM 2130 C C . LEU A 1 272 ? 4.046 -10.119 -17.920 1.00 87.00 272 LEU A C 1
ATOM 2132 O O . LEU A 1 272 ? 3.567 -9.308 -18.721 1.00 87.00 272 LEU A O 1
ATOM 2136 N N . GLU A 1 273 ? 3.396 -10.576 -16.857 1.00 86.56 273 GLU A N 1
ATOM 2137 C CA . GLU A 1 273 ? 2.091 -10.118 -16.393 1.00 86.56 273 GLU A CA 1
ATOM 2138 C C . GLU A 1 273 ? 2.240 -9.049 -15.296 1.00 86.56 273 GLU A C 1
ATOM 2140 O O . GLU A 1 273 ? 3.300 -8.866 -14.690 1.00 86.56 273 GLU A O 1
ATOM 2145 N N . ILE A 1 274 ? 1.175 -8.280 -15.050 1.00 88.00 274 ILE A N 1
ATOM 2146 C CA . ILE A 1 274 ? 1.178 -7.261 -13.994 1.00 88.00 274 ILE A CA 1
ATOM 2147 C C . ILE A 1 274 ? 1.424 -7.928 -12.637 1.00 88.00 274 ILE A C 1
ATOM 2149 O O . ILE A 1 274 ? 0.697 -8.832 -12.239 1.00 88.00 274 ILE A O 1
ATOM 2153 N N . GLY A 1 275 ? 2.417 -7.425 -11.905 1.00 87.06 275 GLY A N 1
ATOM 2154 C CA . GLY A 1 275 ? 2.874 -7.991 -10.640 1.00 87.06 275 GLY A CA 1
ATOM 2155 C C . GLY A 1 275 ? 4.092 -8.905 -10.770 1.00 87.06 275 GLY A C 1
ATOM 2156 O O . GLY A 1 275 ? 4.751 -9.114 -9.760 1.00 87.06 275 GLY A O 1
ATOM 2157 N N . ASP A 1 276 ? 4.456 -9.379 -11.966 1.00 88.31 276 ASP A N 1
ATOM 2158 C CA . ASP A 1 276 ? 5.645 -10.221 -12.133 1.00 88.31 276 ASP A CA 1
ATOM 2159 C C . ASP A 1 276 ? 6.940 -9.461 -11.825 1.00 88.31 276 ASP A C 1
ATOM 2161 O O . ASP A 1 276 ? 7.098 -8.289 -12.177 1.00 88.31 276 ASP A O 1
ATOM 2165 N N . ILE A 1 277 ? 7.906 -10.160 -11.222 1.00 89.94 277 ILE A N 1
ATOM 2166 C CA . ILE A 1 277 ? 9.242 -9.634 -10.918 1.00 89.94 277 ILE A CA 1
ATOM 2167 C C . ILE A 1 277 ? 10.267 -10.166 -11.924 1.00 89.94 277 ILE A C 1
ATOM 2169 O O . ILE A 1 277 ? 10.448 -11.379 -12.091 1.00 89.94 277 ILE A O 1
ATOM 2173 N N . ALA A 1 278 ? 10.995 -9.246 -12.549 1.00 91.31 278 ALA A N 1
ATOM 2174 C CA . ALA A 1 278 ? 12.109 -9.545 -13.436 1.00 91.31 278 ALA A CA 1
ATOM 2175 C C . ALA A 1 278 ? 13.435 -9.034 -12.873 1.00 91.31 278 ALA A C 1
ATOM 2177 O O . ALA A 1 278 ? 13.507 -7.959 -12.279 1.00 91.31 278 ALA A O 1
ATOM 2178 N N . ASP A 1 279 ? 14.487 -9.809 -13.112 1.00 92.50 279 ASP A N 1
ATOM 2179 C CA . ASP A 1 279 ? 15.862 -9.397 -12.864 1.00 92.50 279 ASP A CA 1
ATOM 2180 C C . ASP A 1 279 ? 16.279 -8.453 -14.003 1.00 92.50 279 ASP A C 1
ATOM 2182 O O . ASP A 1 279 ? 16.019 -8.724 -15.181 1.00 92.50 279 ASP A O 1
ATOM 2186 N N . CYS A 1 280 ? 16.817 -7.293 -13.644 1.00 94.31 280 CYS A N 1
ATOM 2187 C CA . CYS A 1 280 ? 17.071 -6.177 -14.543 1.00 94.31 280 CYS A CA 1
ATOM 2188 C C . CYS A 1 280 ? 18.431 -5.535 -14.265 1.00 94.31 280 CYS A C 1
ATOM 2190 O O . CYS A 1 280 ? 18.981 -5.622 -13.167 1.00 94.31 280 CYS A O 1
ATOM 2192 N N . GLU A 1 281 ? 18.922 -4.801 -15.253 1.00 93.62 281 GLU A N 1
ATOM 2193 C CA . GLU A 1 281 ? 20.080 -3.924 -15.149 1.00 93.62 281 GLU A CA 1
ATOM 2194 C C . GLU A 1 281 ? 19.661 -2.479 -15.431 1.00 93.62 281 GLU A C 1
ATOM 2196 O O . GLU A 1 281 ? 18.820 -2.210 -16.294 1.00 93.62 281 GLU A O 1
ATOM 2201 N N . VAL A 1 282 ? 20.239 -1.525 -14.704 1.00 94.25 282 VAL A N 1
ATOM 2202 C CA . VAL A 1 282 ? 20.034 -0.103 -14.976 1.00 94.25 282 VAL A CA 1
ATOM 2203 C C . VAL A 1 282 ? 20.737 0.274 -16.280 1.00 94.25 282 VAL A C 1
ATOM 2205 O O . VAL A 1 282 ? 21.962 0.238 -16.370 1.00 94.25 282 VAL A O 1
ATOM 2208 N N . LYS A 1 283 ? 19.962 0.712 -17.275 1.00 93.69 283 LYS A N 1
ATOM 2209 C CA . LYS A 1 283 ? 20.458 1.301 -18.527 1.00 93.69 283 LYS A CA 1
ATOM 2210 C C . LYS A 1 283 ? 20.992 2.707 -18.284 1.00 93.69 283 LYS A C 1
ATOM 2212 O O . LYS A 1 283 ? 22.113 3.048 -18.655 1.00 93.69 283 LYS A O 1
ATOM 2217 N N . SER A 1 284 ? 20.168 3.538 -17.660 1.00 93.44 284 SER A N 1
ATOM 2218 C CA . SER A 1 284 ? 20.457 4.939 -17.364 1.00 93.44 284 SER A CA 1
ATOM 2219 C C . SER A 1 284 ? 19.411 5.504 -16.405 1.00 93.44 284 SER A C 1
ATOM 2221 O O . SER A 1 284 ? 18.361 4.904 -16.181 1.00 93.44 284 SER A O 1
ATOM 2223 N N . VAL A 1 285 ? 19.685 6.679 -15.845 1.00 93.19 285 VAL A N 1
ATOM 2224 C CA . VAL A 1 285 ? 18.735 7.434 -15.017 1.00 93.19 285 VAL A CA 1
ATOM 2225 C C . VAL A 1 285 ? 18.249 8.638 -15.810 1.00 93.19 285 VAL A C 1
ATOM 2227 O O . VAL A 1 285 ? 19.026 9.265 -16.531 1.00 93.19 285 VAL A O 1
ATOM 2230 N N . SER A 1 286 ? 16.965 8.972 -15.695 1.00 93.25 286 SER A N 1
ATOM 2231 C CA . SER A 1 286 ? 16.424 10.169 -16.329 1.00 93.25 286 SER A CA 1
ATOM 2232 C C . SER A 1 286 ? 17.034 11.452 -15.738 1.00 93.25 286 SER A C 1
ATOM 2234 O O . SER A 1 286 ? 17.368 11.489 -14.551 1.00 93.25 286 SER A O 1
ATOM 2236 N N . PRO A 1 287 ? 17.109 12.555 -16.507 1.00 90.38 287 PRO A N 1
ATOM 2237 C CA . PRO A 1 287 ? 17.617 13.833 -15.998 1.00 90.38 287 PRO A CA 1
ATOM 2238 C C . PRO A 1 287 ? 16.855 14.373 -14.777 1.00 90.38 287 PRO A C 1
ATOM 2240 O O . PRO A 1 287 ? 17.449 15.018 -13.918 1.00 90.38 287 PRO A O 1
ATOM 2243 N N . CYS A 1 288 ? 15.552 14.086 -14.664 1.00 89.94 288 CYS A N 1
ATOM 2244 C CA . CYS A 1 288 ? 14.746 14.472 -13.502 1.00 89.94 288 CYS A CA 1
ATOM 2245 C C . CYS A 1 288 ? 14.957 13.573 -12.272 1.00 89.94 288 CYS A C 1
ATOM 2247 O O . CYS A 1 288 ? 14.360 13.834 -11.233 1.00 89.94 288 CYS A O 1
ATOM 2249 N N . GLN A 1 289 ? 15.762 12.509 -12.382 1.00 89.44 289 GLN A N 1
ATOM 2250 C CA . GLN A 1 289 ? 16.063 11.534 -11.323 1.00 89.44 289 GLN A CA 1
ATOM 2251 C C . GLN A 1 289 ? 14.845 10.796 -10.746 1.00 89.44 289 GLN A C 1
ATOM 2253 O O . GLN A 1 289 ? 14.948 10.126 -9.722 1.00 89.44 289 GLN A O 1
ATOM 2258 N N . GLN A 1 290 ? 13.691 10.890 -11.409 1.00 90.44 290 GLN A N 1
ATOM 2259 C CA . GLN A 1 290 ? 12.463 10.196 -11.013 1.00 90.44 290 GLN A CA 1
ATOM 2260 C C . GLN A 1 290 ? 12.274 8.864 -11.739 1.00 90.44 290 GLN A C 1
ATO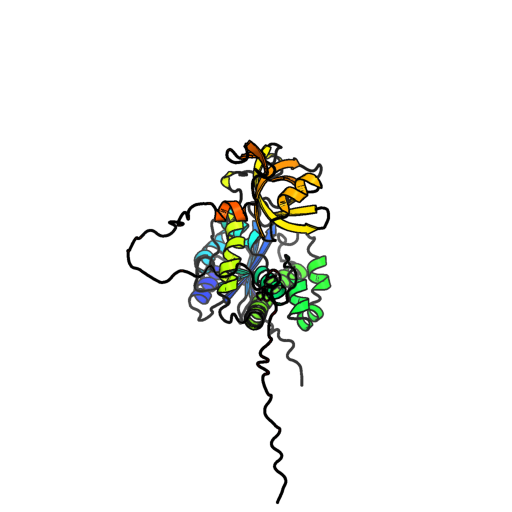M 2262 O O . GLN A 1 290 ? 11.472 8.045 -11.296 1.00 90.44 290 GLN A O 1
ATOM 2267 N N . TYR A 1 291 ? 13.004 8.635 -12.834 1.00 93.81 291 TYR A N 1
ATOM 2268 C CA . TYR A 1 291 ? 12.900 7.409 -13.615 1.00 93.81 291 TYR A CA 1
ATOM 2269 C C . TYR A 1 291 ? 14.260 6.748 -13.774 1.00 93.81 291 TYR A C 1
ATOM 2271 O O . TYR A 1 291 ? 15.264 7.415 -14.025 1.00 93.81 291 TYR A O 1
ATOM 2279 N N . VAL A 1 292 ? 14.272 5.423 -13.675 1.00 95.06 292 VAL A N 1
ATOM 2280 C CA . VAL A 1 292 ? 15.420 4.595 -14.034 1.00 95.06 292 VAL A CA 1
ATOM 2281 C C . VAL A 1 292 ? 15.034 3.712 -15.210 1.00 95.06 292 VAL A C 1
ATOM 2283 O O . VAL A 1 292 ? 14.035 2.996 -15.162 1.00 95.06 292 VAL A O 1
ATOM 2286 N N . TYR A 1 293 ? 15.794 3.799 -16.294 1.00 95.44 293 TYR A N 1
ATOM 2287 C CA . TYR A 1 293 ? 15.561 2.993 -17.479 1.00 95.44 293 TYR A CA 1
ATOM 2288 C C . TYR A 1 293 ? 16.191 1.619 -17.296 1.00 95.44 293 TYR A C 1
ATOM 2290 O O . TYR A 1 293 ? 17.341 1.523 -16.866 1.00 95.44 293 TYR A O 1
ATOM 2298 N N . LEU A 1 294 ? 15.436 0.565 -17.595 1.00 95.38 294 LEU A N 1
ATOM 2299 C CA . LEU A 1 294 ? 15.813 -0.814 -17.294 1.00 95.38 294 LEU A CA 1
ATOM 2300 C C . LEU A 1 294 ? 16.072 -1.626 -18.565 1.00 95.38 294 LEU A C 1
ATOM 2302 O O . LEU A 1 294 ? 15.397 -1.447 -19.576 1.00 95.38 294 LEU A O 1
ATOM 2306 N N . LEU A 1 295 ? 17.017 -2.555 -18.469 1.00 92.62 295 LEU A N 1
ATOM 2307 C CA . LEU A 1 295 ? 17.220 -3.666 -19.396 1.00 92.62 295 LEU A CA 1
ATOM 2308 C C . LEU A 1 295 ? 16.884 -4.965 -18.671 1.00 92.62 295 LEU A C 1
ATOM 2310 O O . LEU A 1 295 ? 17.177 -5.091 -17.482 1.00 92.62 295 LEU A O 1
ATOM 2314 N N . ARG A 1 296 ? 16.284 -5.939 -19.360 1.00 90.62 296 ARG A N 1
ATOM 2315 C CA . ARG A 1 296 ? 16.030 -7.248 -18.751 1.00 90.62 296 ARG A CA 1
ATOM 2316 C C . ARG A 1 296 ? 17.323 -8.048 -18.707 1.00 90.62 296 ARG A C 1
ATOM 2318 O O . ARG A 1 296 ? 17.987 -8.208 -19.727 1.00 90.62 296 ARG A O 1
ATOM 2325 N N . GLU A 1 297 ? 17.661 -8.603 -17.550 1.00 85.06 297 GLU A N 1
ATOM 2326 C CA . GLU A 1 297 ? 18.838 -9.456 -17.436 1.00 85.06 297 GLU A CA 1
ATOM 2327 C C . GLU A 1 297 ? 18.588 -10.800 -18.142 1.00 85.06 297 GLU A C 1
ATOM 2329 O O . GLU A 1 297 ? 17.563 -11.456 -17.942 1.00 85.06 297 GLU A O 1
ATOM 2334 N N . GLY A 1 298 ? 19.525 -11.218 -18.998 1.00 68.12 298 GLY A N 1
ATOM 2335 C CA . GLY A 1 298 ? 19.518 -12.537 -19.641 1.00 68.12 298 GLY A CA 1
ATOM 2336 C C . GLY A 1 298 ? 18.484 -12.747 -20.759 1.00 68.12 298 GLY A C 1
ATOM 2337 O O . GLY A 1 298 ? 18.560 -13.753 -21.467 1.00 68.12 298 GLY A O 1
ATOM 2338 N N . HIS A 1 299 ? 17.546 -11.823 -20.981 1.00 61.94 299 HIS A N 1
ATOM 2339 C CA . HIS A 1 299 ? 16.622 -11.897 -22.116 1.00 61.94 299 HIS A CA 1
ATOM 2340 C C . HIS A 1 299 ? 17.306 -11.405 -23.398 1.00 61.94 299 HIS A C 1
ATOM 2342 O O . HIS A 1 299 ? 18.157 -10.524 -23.351 1.00 61.94 299 HIS A O 1
ATOM 2348 N N . GLY A 1 300 ? 17.045 -12.063 -24.531 1.00 54.41 300 GLY A N 1
ATOM 2349 C CA . GLY A 1 300 ? 17.806 -11.826 -25.766 1.00 54.41 300 GLY A CA 1
ATOM 2350 C C . GLY A 1 300 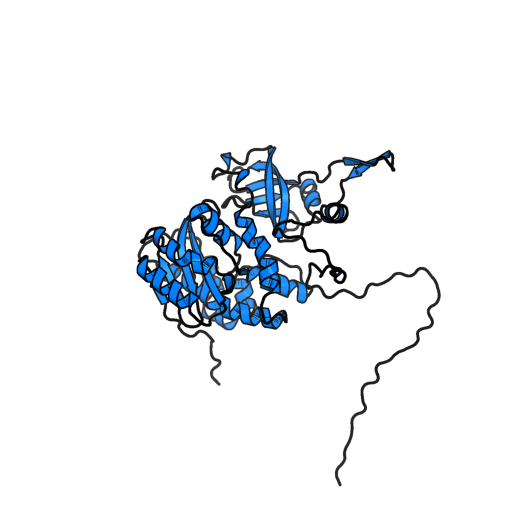? 19.254 -12.348 -25.740 1.00 54.41 300 GLY A C 1
ATOM 2351 O O . GLY A 1 300 ? 19.933 -12.303 -26.765 1.00 54.41 300 GLY A O 1
ATOM 2352 N N . SER A 1 301 ? 19.727 -12.913 -24.616 1.00 54.94 301 SER A N 1
ATOM 2353 C CA . SER A 1 301 ? 21.010 -13.623 -24.579 1.00 54.94 301 SER A CA 1
ATOM 2354 C C . SER A 1 301 ? 20.931 -14.832 -25.501 1.00 54.94 301 SER A C 1
ATOM 2356 O O . SER A 1 301 ? 20.103 -15.730 -25.316 1.00 54.94 301 SER A O 1
ATOM 2358 N N . LEU A 1 302 ? 21.779 -14.842 -26.524 1.00 58.94 302 LEU A N 1
ATOM 2359 C CA . LEU A 1 302 ? 21.869 -15.967 -27.433 1.00 58.94 302 LEU A CA 1
ATOM 2360 C C . LEU A 1 302 ? 22.499 -17.154 -26.688 1.00 58.94 302 LEU A C 1
ATOM 2362 O O . LEU A 1 302 ? 23.656 -17.099 -26.276 1.00 58.94 302 LEU A O 1
ATOM 2366 N N . MET A 1 303 ? 21.753 -18.244 -26.534 1.00 61.62 303 MET A N 1
ATOM 2367 C CA . MET A 1 303 ? 22.303 -19.534 -26.136 1.00 61.62 303 MET A CA 1
ATOM 2368 C C . MET A 1 303 ? 22.754 -20.277 -27.393 1.00 61.62 303 MET A C 1
ATOM 2370 O O . MET A 1 303 ? 22.024 -20.335 -28.384 1.00 61.62 303 MET A O 1
ATOM 2374 N N . PHE A 1 304 ? 23.936 -20.888 -27.359 1.00 66.06 304 PHE A N 1
ATOM 2375 C CA . PHE A 1 304 ? 24.306 -21.857 -28.383 1.00 66.06 304 PHE A CA 1
ATOM 2376 C C . PHE A 1 304 ? 23.571 -23.179 -28.120 1.00 66.06 304 PHE A C 1
ATOM 2378 O O . PHE A 1 304 ? 23.887 -23.905 -27.177 1.00 66.06 304 PHE A O 1
ATOM 2385 N N . ASP A 1 305 ? 22.571 -23.497 -28.943 1.00 70.25 305 ASP A N 1
ATOM 2386 C CA . ASP A 1 305 ? 21.883 -24.787 -28.892 1.00 70.25 305 ASP A CA 1
ATOM 2387 C C . ASP A 1 305 ? 22.788 -25.850 -29.526 1.00 70.25 305 ASP A C 1
ATOM 2389 O O . ASP A 1 305 ? 22.870 -25.959 -30.750 1.00 70.25 305 ASP A O 1
ATOM 2393 N N . HIS A 1 306 ? 23.463 -26.648 -28.694 1.00 57.97 306 HIS A N 1
ATOM 2394 C CA . HIS A 1 306 ? 24.404 -27.673 -29.157 1.00 57.97 306 HIS A CA 1
ATOM 2395 C C . HIS A 1 306 ? 23.741 -28.771 -30.011 1.00 57.97 306 HIS A C 1
ATOM 2397 O O . HIS A 1 306 ? 24.408 -29.393 -30.831 1.00 57.97 306 HIS A O 1
ATOM 2403 N N . ARG A 1 307 ? 22.423 -28.996 -29.880 1.00 70.25 307 ARG A N 1
ATOM 2404 C CA . ARG A 1 307 ? 21.691 -29.978 -30.701 1.00 70.25 307 ARG A CA 1
ATOM 2405 C C . ARG A 1 307 ? 21.335 -29.424 -32.074 1.00 70.25 307 ARG A C 1
ATOM 2407 O O . ARG A 1 307 ? 21.230 -30.181 -33.032 1.00 70.25 307 ARG A O 1
ATOM 2414 N N . ARG A 1 308 ? 21.101 -28.113 -32.163 1.00 75.00 308 ARG A N 1
ATOM 2415 C CA . ARG A 1 308 ? 20.740 -27.425 -33.414 1.00 75.00 308 ARG A CA 1
ATOM 2416 C C . ARG A 1 308 ? 21.911 -26.685 -34.062 1.00 75.00 308 ARG A C 1
ATOM 2418 O O . ARG A 1 308 ? 21.714 -26.111 -35.129 1.00 75.00 308 ARG A O 1
ATOM 2425 N N . LEU A 1 309 ? 23.079 -26.685 -33.414 1.00 76.25 309 LEU A N 1
ATOM 2426 C CA . LEU A 1 309 ? 24.319 -26.013 -33.815 1.00 76.25 309 LEU A CA 1
ATOM 2427 C C . LEU A 1 309 ? 24.103 -24.554 -34.241 1.00 76.25 309 LEU A C 1
ATOM 2429 O O . LEU A 1 309 ? 24.662 -24.087 -35.231 1.00 76.25 309 LEU A O 1
ATOM 2433 N N . LYS A 1 310 ? 23.254 -23.830 -33.507 1.00 75.75 310 LYS A N 1
ATOM 2434 C CA . LYS A 1 310 ? 22.922 -22.437 -33.814 1.00 75.75 310 LYS A CA 1
ATOM 2435 C C . LYS A 1 310 ? 22.696 -21.620 -32.555 1.00 75.75 310 LYS A C 1
ATOM 2437 O O . LYS A 1 310 ? 22.261 -22.144 -31.529 1.00 75.75 310 LYS A O 1
ATOM 2442 N N . MET A 1 311 ? 22.921 -20.319 -32.679 1.00 70.25 311 MET A N 1
ATOM 2443 C CA . MET A 1 311 ? 22.502 -19.356 -31.670 1.00 70.25 311 MET A CA 1
ATOM 2444 C C . MET A 1 311 ? 20.970 -19.270 -31.654 1.00 70.25 311 MET A C 1
ATOM 2446 O O . MET A 1 311 ? 20.334 -19.113 -32.699 1.00 70.25 311 MET A O 1
ATOM 2450 N N . VAL A 1 312 ? 20.371 -19.396 -30.475 1.00 67.50 312 VAL A N 1
ATOM 2451 C CA . VAL A 1 312 ? 18.932 -19.231 -30.240 1.00 67.50 312 VAL A CA 1
ATOM 2452 C C . VAL A 1 312 ? 18.712 -18.261 -29.091 1.00 67.50 312 VAL A C 1
ATOM 2454 O O . VAL A 1 312 ? 19.503 -18.225 -28.155 1.00 67.50 312 VAL A O 1
ATOM 2457 N N . ASN A 1 313 ? 17.626 -17.494 -29.126 1.00 65.12 313 ASN A N 1
ATOM 2458 C CA . ASN A 1 313 ? 17.247 -16.678 -27.975 1.00 65.12 313 ASN A CA 1
ATOM 2459 C C . ASN A 1 313 ? 16.910 -17.577 -26.783 1.00 65.12 313 ASN A C 1
ATOM 2461 O O . ASN A 1 313 ? 16.237 -18.603 -26.944 1.00 65.12 313 ASN A O 1
ATOM 2465 N N . LEU A 1 314 ? 17.357 -17.173 -25.594 1.00 61.75 314 LEU A N 1
ATOM 2466 C CA . LEU A 1 314 ? 16.941 -17.793 -24.344 1.00 61.75 314 LEU A CA 1
ATOM 2467 C C . LEU A 1 314 ? 15.405 -17.800 -24.249 1.00 61.75 314 LEU A C 1
ATOM 2469 O O . LEU A 1 314 ? 14.744 -16.816 -24.582 1.00 61.75 314 LEU A O 1
ATOM 2473 N N . ALA A 1 315 ? 14.828 -18.935 -23.848 1.00 59.03 315 ALA A N 1
ATOM 2474 C CA . ALA A 1 315 ? 13.381 -19.057 -23.711 1.00 59.03 315 ALA A CA 1
ATOM 2475 C C . ALA A 1 315 ? 12.846 -18.125 -22.596 1.00 59.03 315 ALA A C 1
ATOM 2477 O O . ALA A 1 315 ? 13.586 -17.833 -21.656 1.00 59.03 315 ALA A O 1
ATOM 2478 N N . PRO A 1 316 ? 11.568 -17.698 -22.657 1.00 56.69 316 PRO A N 1
ATOM 2479 C CA . PRO A 1 316 ? 10.934 -16.911 -21.596 1.00 56.69 316 PRO A CA 1
ATOM 2480 C C . PRO A 1 316 ? 11.060 -17.573 -20.217 1.00 56.69 316 PRO A C 1
ATOM 2482 O O . PRO A 1 316 ? 11.083 -18.806 -20.122 1.00 56.69 316 PRO A O 1
ATOM 2485 N N . LYS A 1 317 ? 11.079 -16.765 -19.147 1.00 55.41 317 LYS A N 1
ATOM 2486 C CA . LYS A 1 317 ? 11.307 -17.228 -17.763 1.00 55.41 317 LYS A CA 1
ATOM 2487 C C . LYS A 1 317 ? 10.323 -18.327 -17.346 1.00 55.41 317 LYS A C 1
ATOM 2489 O O . LYS A 1 317 ? 10.744 -19.308 -16.751 1.00 55.41 317 LYS A O 1
ATOM 2494 N N . SER A 1 318 ? 9.064 -18.246 -17.781 1.00 51.81 318 SER A N 1
ATOM 2495 C CA . SER A 1 318 ? 8.048 -19.289 -17.565 1.00 51.81 318 SER A CA 1
ATOM 2496 C C . SER A 1 318 ? 8.463 -20.670 -18.088 1.00 51.81 318 SER A C 1
ATOM 2498 O O . SER A 1 318 ? 8.364 -21.654 -17.362 1.00 51.81 318 SER A O 1
ATOM 2500 N N . LYS A 1 319 ? 9.013 -20.751 -19.306 1.00 56.69 319 LYS A N 1
ATOM 2501 C CA . LYS A 1 319 ? 9.521 -22.007 -19.885 1.00 56.69 319 LYS A CA 1
ATOM 2502 C C . LYS A 1 319 ? 10.807 -22.483 -19.221 1.00 56.69 319 LYS A C 1
ATOM 2504 O O . LYS A 1 319 ? 11.031 -23.684 -19.130 1.00 56.69 319 LYS A O 1
ATOM 2509 N N . LEU A 1 320 ? 11.666 -21.563 -18.786 1.00 58.69 320 LEU A N 1
ATOM 2510 C CA . LEU A 1 320 ? 12.881 -21.916 -18.048 1.00 58.69 320 LEU A CA 1
ATOM 2511 C C . LEU A 1 320 ? 12.553 -22.455 -16.653 1.00 58.69 320 LEU A C 1
ATOM 2513 O O . LEU A 1 320 ? 13.179 -23.417 -16.218 1.00 58.69 320 LEU A O 1
ATOM 2517 N N . ASP A 1 321 ? 11.562 -21.877 -15.977 1.00 54.44 321 ASP A N 1
ATOM 2518 C CA . ASP A 1 321 ? 11.092 -22.327 -14.668 1.00 54.44 321 ASP A CA 1
ATOM 2519 C C . ASP A 1 321 ? 10.358 -23.676 -14.763 1.00 54.44 321 ASP A C 1
ATOM 2521 O O . ASP A 1 321 ? 10.538 -24.514 -13.885 1.00 54.44 321 ASP A O 1
ATOM 2525 N N . GLU A 1 322 ? 9.633 -23.948 -15.856 1.00 54.25 322 GLU A N 1
ATOM 2526 C CA . GLU A 1 322 ? 9.101 -25.288 -16.176 1.00 54.25 322 GLU A CA 1
ATOM 2527 C C . GLU A 1 322 ? 10.209 -26.332 -16.424 1.00 54.25 322 GLU A C 1
ATOM 2529 O O . GLU A 1 322 ? 10.018 -27.519 -16.161 1.00 54.25 322 GLU A O 1
ATOM 2534 N N . MET A 1 323 ? 11.369 -25.906 -16.938 1.00 49.59 323 MET A N 1
ATOM 2535 C CA . MET A 1 323 ? 12.525 -26.772 -17.216 1.00 49.59 323 MET A CA 1
ATOM 2536 C C . MET A 1 323 ? 13.469 -26.939 -16.020 1.00 49.59 323 MET A C 1
ATOM 2538 O O . MET A 1 323 ? 14.352 -27.801 -16.053 1.00 49.59 323 MET A O 1
ATOM 2542 N N . ARG A 1 324 ? 13.323 -26.127 -14.967 1.00 43.81 324 ARG A N 1
ATOM 2543 C CA . ARG A 1 324 ? 14.107 -26.281 -13.742 1.00 43.81 324 ARG A CA 1
ATOM 2544 C C . ARG A 1 324 ? 13.589 -27.507 -12.981 1.00 43.81 324 ARG A C 1
ATOM 2546 O O . ARG A 1 324 ? 12.398 -27.568 -12.683 1.00 43.81 324 ARG A O 1
ATOM 2553 N N . PRO A 1 325 ? 14.456 -28.473 -12.616 1.00 39.00 325 PRO A N 1
ATOM 2554 C CA . PRO A 1 325 ? 14.059 -29.536 -11.703 1.00 39.00 325 PRO A CA 1
ATOM 2555 C C . PRO A 1 325 ? 13.508 -28.891 -10.434 1.00 39.00 325 PRO A C 1
ATOM 2557 O O . PRO A 1 325 ? 14.108 -27.940 -9.927 1.00 39.00 325 PRO A O 1
ATOM 2560 N N . SER A 1 326 ? 12.366 -29.385 -9.954 1.00 41.78 326 SER A N 1
ATOM 2561 C CA . SER A 1 326 ? 11.653 -28.849 -8.798 1.00 41.78 326 SER A CA 1
ATOM 2562 C C . SER A 1 326 ? 12.596 -28.706 -7.603 1.00 41.78 326 SER A C 1
ATOM 2564 O O . SER A 1 326 ? 12.857 -29.669 -6.882 1.00 41.78 326 SER A O 1
ATOM 2566 N N . ARG A 1 327 ? 13.115 -27.498 -7.372 1.00 39.22 327 ARG A N 1
ATOM 2567 C CA . ARG A 1 327 ? 13.714 -27.154 -6.089 1.00 39.22 327 ARG A CA 1
ATOM 2568 C C . ARG A 1 327 ? 12.549 -26.963 -5.137 1.00 39.22 327 ARG A C 1
ATOM 2570 O O . ARG A 1 327 ? 11.907 -25.918 -5.146 1.00 39.22 327 ARG A O 1
ATOM 2577 N N . GLN A 1 328 ? 12.245 -28.009 -4.373 1.00 36.12 328 GLN A N 1
ATOM 2578 C CA . GLN A 1 328 ? 11.416 -27.885 -3.184 1.00 36.12 328 GLN A CA 1
ATOM 2579 C C . GLN A 1 328 ? 11.967 -26.716 -2.363 1.00 36.12 328 GLN A C 1
ATOM 2581 O O . GLN A 1 328 ? 13.131 -26.713 -1.965 1.00 36.12 328 GLN A O 1
ATOM 2586 N N . SER A 1 329 ? 11.146 -25.690 -2.163 1.00 34.88 329 SER A N 1
ATOM 2587 C CA . SER A 1 329 ? 11.424 -24.644 -1.194 1.00 34.88 329 SER A CA 1
ATOM 2588 C C . SER A 1 329 ? 11.382 -25.283 0.192 1.00 34.88 329 SER A C 1
ATOM 2590 O O . SER A 1 329 ? 10.304 -25.532 0.732 1.00 34.88 329 SER A O 1
ATOM 2592 N N . SER A 1 330 ? 12.542 -25.572 0.773 1.00 36.19 330 SER A N 1
ATOM 2593 C CA . SER A 1 330 ? 12.677 -26.040 2.154 1.00 36.19 330 SER A CA 1
ATOM 2594 C C . SER A 1 330 ? 12.490 -24.879 3.140 1.00 36.19 330 SER A C 1
ATOM 2596 O O . SER A 1 330 ? 13.393 -24.553 3.907 1.00 36.19 330 SER A O 1
ATOM 2598 N N . LEU A 1 331 ? 11.335 -24.209 3.089 1.00 37.31 331 LEU A N 1
ATOM 2599 C CA . LEU A 1 331 ? 11.008 -23.111 4.008 1.00 37.31 331 LEU A CA 1
ATOM 2600 C C . LEU A 1 331 ? 10.343 -23.581 5.308 1.00 37.31 331 LEU A C 1
ATOM 2602 O O . LEU A 1 331 ? 10.149 -22.770 6.201 1.00 37.31 331 LEU A O 1
ATOM 2606 N N . TYR A 1 332 ? 10.109 -24.886 5.467 1.00 34.81 332 TYR A N 1
ATOM 2607 C CA . TYR A 1 332 ? 9.864 -25.517 6.763 1.00 34.81 332 TYR A CA 1
ATOM 2608 C C . TYR A 1 332 ? 10.497 -26.909 6.756 1.00 34.81 332 TYR A C 1
ATOM 2610 O O . TYR A 1 332 ? 10.072 -27.793 6.014 1.00 34.81 332 TYR A O 1
ATOM 2618 N N . GLY A 1 333 ? 11.559 -27.095 7.536 1.00 30.16 333 GLY A N 1
ATOM 2619 C CA . GLY A 1 333 ? 12.133 -28.416 7.756 1.00 30.16 333 GLY A CA 1
ATOM 2620 C C . GLY A 1 333 ? 11.217 -29.240 8.655 1.00 30.16 333 GLY A C 1
ATOM 2621 O O . GLY A 1 333 ? 11.055 -28.895 9.818 1.00 30.16 333 GLY A O 1
ATOM 2622 N N . GLN A 1 334 ? 10.634 -30.306 8.112 1.00 31.38 334 GLN A N 1
ATOM 2623 C CA . GLN A 1 334 ? 10.814 -31.681 8.588 1.00 31.38 334 GLN A CA 1
ATOM 2624 C C . GLN A 1 334 ? 10.301 -32.652 7.516 1.00 31.38 334 GLN A C 1
ATOM 2626 O O . GLN A 1 334 ? 9.185 -32.524 7.014 1.00 31.38 334 GLN A O 1
ATOM 2631 N N . GLU A 1 335 ? 11.145 -33.618 7.159 1.00 31.61 335 GLU A N 1
ATOM 2632 C CA . GLU A 1 335 ? 10.762 -34.774 6.357 1.00 31.61 335 GLU A CA 1
ATOM 2633 C C . GLU A 1 335 ? 9.793 -35.662 7.145 1.00 31.61 335 GLU A C 1
ATOM 2635 O O . GLU A 1 335 ? 10.051 -36.023 8.292 1.00 31.61 335 GLU A O 1
ATOM 2640 N N . SER A 1 336 ? 8.717 -36.095 6.495 1.00 29.59 336 SER A N 1
ATOM 2641 C CA . SER A 1 336 ? 8.208 -37.448 6.698 1.00 29.59 336 SER A CA 1
ATOM 2642 C C . SER A 1 336 ? 7.677 -37.990 5.374 1.00 29.59 336 SER A C 1
ATOM 2644 O O . SER A 1 336 ? 6.921 -37.351 4.644 1.00 29.59 336 SER A O 1
ATOM 2646 N N . SER A 1 337 ? 8.191 -39.162 5.038 1.00 35.09 337 SER A N 1
ATOM 2647 C CA . SER A 1 337 ? 7.866 -40.000 3.897 1.00 35.09 337 SER A CA 1
ATOM 2648 C C . SER A 1 337 ? 6.441 -40.552 4.001 1.00 35.09 337 SER A C 1
ATOM 2650 O O . SER A 1 337 ? 6.040 -41.081 5.033 1.00 35.09 337 SER A O 1
ATOM 2652 N N . GLY A 1 338 ? 5.681 -40.494 2.906 1.00 27.16 338 GLY A N 1
ATOM 2653 C CA . GLY A 1 338 ? 4.395 -41.187 2.804 1.00 27.16 338 GLY A CA 1
ATOM 2654 C C . GLY A 1 338 ? 3.541 -40.670 1.653 1.00 27.16 338 GLY A C 1
ATOM 2655 O O . GLY A 1 338 ? 3.177 -39.501 1.626 1.00 27.16 338 GLY A O 1
ATOM 2656 N N . GLY A 1 339 ? 3.255 -41.540 0.683 1.00 36.88 339 GLY A N 1
ATOM 2657 C CA . GLY A 1 339 ? 2.527 -41.220 -0.544 1.00 36.88 339 GLY A CA 1
ATOM 2658 C C . GLY A 1 339 ? 1.186 -40.510 -0.318 1.00 36.88 339 GLY A C 1
ATOM 2659 O O . GLY A 1 339 ? 0.328 -40.988 0.418 1.00 36.88 339 GLY A O 1
ATOM 2660 N N . GLY A 1 340 ? 1.002 -39.391 -1.019 1.00 26.95 340 GLY A N 1
ATOM 2661 C CA . GLY A 1 340 ? -0.240 -38.625 -1.109 1.00 26.95 340 GLY A CA 1
ATOM 2662 C C . GLY A 1 340 ? -0.395 -38.037 -2.519 1.00 26.95 340 GLY A C 1
ATOM 2663 O O . GLY A 1 340 ? 0.608 -37.854 -3.211 1.00 26.95 340 GLY A O 1
ATOM 2664 N N . PRO A 1 341 ? -1.635 -37.821 -2.991 1.00 28.09 341 PRO A N 1
ATOM 2665 C CA . PRO A 1 341 ? -1.974 -37.742 -4.412 1.00 28.09 341 PRO A CA 1
ATOM 2666 C C . PRO A 1 341 ? -1.360 -36.520 -5.101 1.00 28.09 341 PRO A C 1
ATOM 2668 O O . PRO A 1 341 ? -1.207 -35.468 -4.485 1.00 28.09 341 PRO A O 1
ATOM 2671 N N . SER A 1 342 ? -1.040 -36.661 -6.396 1.00 29.33 342 SER A N 1
ATOM 2672 C CA . SER A 1 342 ? -0.499 -35.588 -7.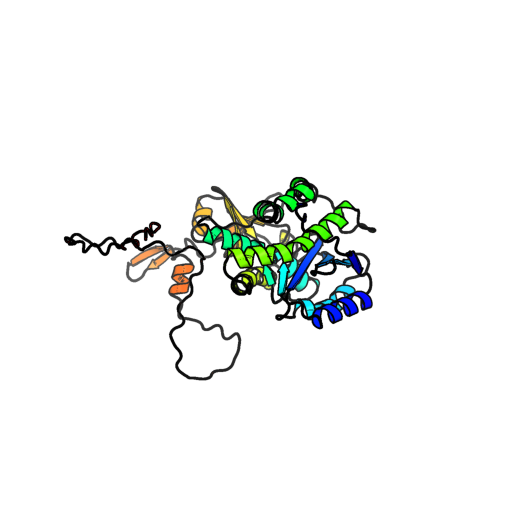239 1.00 29.33 342 SER A CA 1
ATOM 2673 C C . SER A 1 342 ? -1.239 -34.271 -7.016 1.00 29.33 342 SER A C 1
ATOM 2675 O O . SER A 1 342 ? -2.413 -34.139 -7.369 1.00 29.33 342 SER A O 1
ATOM 2677 N N . LEU A 1 343 ? -0.517 -33.293 -6.464 1.00 32.88 343 LEU A N 1
ATOM 2678 C CA . LEU A 1 343 ? -0.907 -31.890 -6.438 1.00 32.88 343 LEU A CA 1
ATOM 2679 C C . LEU A 1 343 ? -1.218 -31.461 -7.873 1.00 32.88 343 LEU A C 1
ATOM 2681 O O . LEU A 1 343 ? -0.320 -31.324 -8.706 1.00 32.88 343 LEU A O 1
ATOM 2685 N N . LYS A 1 344 ? -2.505 -31.278 -8.178 1.00 29.16 344 LYS A N 1
ATOM 2686 C CA . LYS A 1 344 ? -2.911 -30.553 -9.379 1.00 29.16 344 LYS A CA 1
ATOM 2687 C C . LYS A 1 344 ? -2.329 -29.145 -9.252 1.00 29.16 344 LYS A C 1
ATOM 2689 O O . LYS A 1 344 ? -2.615 -28.452 -8.281 1.00 29.16 344 LYS A O 1
ATOM 2694 N N . LEU A 1 345 ? -1.492 -28.748 -10.209 1.00 34.69 345 LEU A N 1
ATOM 2695 C CA . LEU A 1 345 ? -1.103 -27.352 -10.397 1.00 34.69 345 LEU A CA 1
ATOM 2696 C C . LEU A 1 345 ? -2.385 -26.549 -10.657 1.00 34.69 345 LEU A C 1
ATOM 2698 O O . LEU A 1 345 ? -2.956 -26.619 -11.745 1.00 34.69 345 LEU A O 1
ATOM 2702 N N . GLU A 1 346 ? -2.873 -25.863 -9.626 1.00 41.97 346 GLU A N 1
ATOM 2703 C CA . GLU A 1 346 ? -4.019 -24.959 -9.715 1.00 41.97 346 GLU A CA 1
ATOM 2704 C C . GLU A 1 346 ? -3.645 -23.760 -10.606 1.00 41.97 346 GLU A C 1
ATOM 2706 O O . GLU A 1 346 ? -2.514 -23.262 -10.538 1.00 41.97 346 GLU A O 1
ATOM 2711 N N . PRO A 1 347 ? -4.552 -23.307 -11.486 1.00 39.41 347 PRO A N 1
ATOM 2712 C CA . PRO A 1 347 ? -4.230 -22.298 -12.481 1.00 39.41 347 PRO A CA 1
ATOM 2713 C C . PRO A 1 347 ? -3.888 -20.956 -11.823 1.00 39.41 347 PRO A C 1
ATOM 2715 O O . PRO A 1 347 ? -4.562 -20.497 -10.905 1.00 39.41 347 PRO A O 1
ATOM 2718 N N . ARG A 1 348 ? -2.865 -20.277 -12.356 1.00 45.03 348 ARG A N 1
ATOM 2719 C CA . ARG A 1 348 ? -2.444 -18.924 -11.939 1.00 45.03 348 ARG A CA 1
ATOM 2720 C C . ARG A 1 348 ? -3.499 -17.828 -12.192 1.00 45.03 348 ARG A C 1
ATOM 2722 O O . ARG A 1 348 ? -3.254 -16.678 -11.854 1.00 45.03 348 ARG A O 1
ATOM 2729 N N . SER A 1 349 ? -4.645 -18.159 -12.792 1.00 49.69 349 SER A N 1
ATOM 2730 C CA . SER A 1 349 ? -5.630 -17.204 -13.306 1.00 49.69 349 SER A CA 1
ATOM 2731 C C . SER A 1 349 ? -7.063 -17.657 -13.023 1.00 49.69 349 SER A C 1
ATOM 2733 O O . SER A 1 349 ? -7.367 -18.845 -13.119 1.00 49.69 349 SER A O 1
ATOM 2735 N N . PHE A 1 350 ? -7.953 -16.695 -12.751 1.00 49.34 350 PHE A N 1
ATOM 2736 C CA . PHE A 1 350 ? -9.407 -16.909 -12.678 1.00 49.34 350 PHE A CA 1
ATOM 2737 C C . PHE A 1 350 ? -10.102 -16.959 -14.046 1.00 49.34 350 PHE A C 1
ATOM 2739 O O . PHE A 1 350 ? -11.329 -17.059 -14.102 1.00 49.34 350 PHE A O 1
ATOM 2746 N N . ARG A 1 351 ? -9.355 -16.885 -15.157 1.00 44.38 351 ARG A N 1
ATOM 2747 C CA . ARG A 1 351 ? -9.932 -17.081 -16.490 1.00 44.38 351 ARG A CA 1
ATOM 2748 C C . ARG A 1 351 ? -10.541 -18.478 -16.561 1.00 44.38 351 ARG A C 1
ATOM 2750 O O . ARG A 1 351 ? -9.826 -19.472 -16.435 1.00 44.38 351 ARG A O 1
ATOM 2757 N N . GLU A 1 352 ? -11.849 -18.552 -16.805 1.00 35.22 352 GLU A N 1
ATOM 2758 C CA . GLU A 1 352 ? -12.485 -19.825 -17.135 1.00 35.22 352 GLU A CA 1
ATOM 2759 C C . GLU A 1 352 ? -11.720 -20.473 -18.302 1.00 35.22 352 GLU A C 1
ATOM 2761 O O . GLU A 1 352 ? -11.400 -19.791 -19.288 1.00 35.22 352 GLU A O 1
ATOM 2766 N N . PRO A 1 353 ? -11.375 -21.771 -18.218 1.00 36.16 353 PRO A N 1
ATOM 2767 C CA . PRO A 1 353 ? -10.685 -22.437 -19.306 1.00 36.16 353 PRO A CA 1
ATOM 2768 C C . PRO A 1 353 ? -11.575 -22.388 -20.550 1.00 36.16 353 PRO A C 1
ATOM 2770 O O . PRO A 1 353 ? -12.634 -23.015 -20.600 1.00 36.16 353 PRO A O 1
ATOM 2773 N N . LYS A 1 354 ? -11.136 -21.651 -21.579 1.00 33.41 354 LYS A N 1
ATOM 2774 C CA . LYS A 1 354 ? -11.774 -21.710 -22.899 1.00 33.41 354 LYS A CA 1
ATOM 2775 C C . LYS A 1 354 ? -11.774 -23.176 -23.350 1.00 33.41 354 LYS A C 1
ATOM 2777 O O . LYS A 1 354 ? -10.723 -23.818 -23.240 1.00 33.41 354 LYS A O 1
ATOM 2782 N N . PRO A 1 355 ? -12.888 -23.718 -23.877 1.00 28.94 355 PRO A N 1
ATOM 2783 C CA . PRO A 1 355 ? -12.885 -25.064 -24.430 1.00 28.94 355 PRO A CA 1
ATOM 2784 C C . PRO A 1 355 ? -11.774 -25.150 -25.475 1.00 28.94 355 PRO A C 1
ATOM 2786 O O . PRO A 1 355 ? -11.709 -24.351 -26.414 1.00 28.94 355 PRO A O 1
ATOM 2789 N N . SER A 1 356 ? -10.852 -26.085 -25.268 1.00 28.33 356 SER A N 1
ATOM 2790 C CA . SER A 1 356 ? -9.719 -26.279 -26.155 1.00 28.33 356 SER A CA 1
ATOM 2791 C C . SER A 1 356 ? -10.242 -26.703 -27.525 1.00 28.33 356 SER A C 1
ATOM 2793 O O . SER A 1 356 ? -10.777 -27.796 -27.713 1.00 28.33 356 SER A O 1
ATOM 2795 N N . VAL A 1 357 ? -10.094 -25.825 -28.519 1.00 29.30 357 VAL A N 1
ATOM 2796 C CA . VAL A 1 357 ? -10.307 -26.195 -29.918 1.00 29.30 357 VAL A CA 1
ATOM 2797 C C . VAL A 1 357 ? -9.126 -27.067 -30.321 1.00 29.30 357 VAL A C 1
ATOM 2799 O O . VAL A 1 357 ? -8.102 -26.592 -30.810 1.00 29.30 357 VAL A O 1
ATOM 2802 N N . ILE A 1 358 ? -9.256 -28.371 -30.088 1.00 28.44 358 ILE A N 1
ATOM 2803 C CA . ILE A 1 358 ? -8.361 -29.363 -30.668 1.00 28.44 358 ILE A CA 1
ATOM 2804 C C . ILE A 1 358 ? -8.610 -29.325 -32.178 1.00 28.44 358 ILE A C 1
ATOM 2806 O O . ILE A 1 358 ? -9.569 -29.915 -32.677 1.00 28.44 358 ILE A O 1
ATOM 2810 N N . ARG A 1 359 ? -7.747 -28.631 -32.930 1.00 29.67 359 ARG A N 1
ATOM 2811 C CA . ARG A 1 359 ? -7.639 -28.835 -34.379 1.00 29.67 359 ARG A CA 1
ATOM 2812 C C . ARG A 1 359 ? -7.142 -30.263 -34.605 1.00 29.67 359 ARG A C 1
ATOM 2814 O O . ARG A 1 359 ? -5.940 -30.506 -34.639 1.00 29.67 359 ARG A O 1
ATOM 2821 N N . LYS A 1 360 ? -8.065 -31.218 -34.737 1.00 29.12 360 LYS A N 1
ATOM 2822 C CA . LYS A 1 360 ? -7.743 -32.533 -35.292 1.00 29.12 360 LYS A CA 1
ATOM 2823 C C . LYS A 1 360 ? -7.592 -32.396 -36.803 1.00 29.12 360 LYS A C 1
ATOM 2825 O O . LYS A 1 360 ? -8.426 -31.788 -37.474 1.00 29.12 360 LYS A O 1
ATOM 2830 N N . SER A 1 361 ? -6.492 -32.938 -37.310 1.00 34.22 361 SER A N 1
ATOM 2831 C CA . SER A 1 361 ? -6.255 -33.158 -38.728 1.00 34.22 361 SER A CA 1
ATOM 2832 C C . SER A 1 361 ? -7.397 -33.975 -39.343 1.00 34.22 361 SER A C 1
ATOM 2834 O O . SER A 1 361 ? -8.052 -34.775 -38.677 1.00 34.22 361 SER A O 1
ATOM 2836 N N . ARG A 1 362 ? -7.642 -33.697 -40.626 1.00 39.94 362 ARG A N 1
ATOM 2837 C CA . ARG A 1 362 ? -8.674 -34.263 -41.505 1.00 39.94 362 ARG A CA 1
ATOM 2838 C C . ARG A 1 362 ? -9.061 -35.713 -41.169 1.00 39.94 362 ARG A C 1
ATOM 2840 O O . ARG A 1 362 ? -8.253 -36.622 -41.316 1.00 39.94 362 ARG A O 1
ATOM 2847 N N . GLY A 1 363 ? -10.330 -35.910 -40.820 1.00 34.09 363 GLY A N 1
ATOM 2848 C CA . GLY A 1 363 ? -10.974 -37.217 -40.696 1.00 34.09 363 GLY A CA 1
ATOM 2849 C C . GLY A 1 363 ? -12.415 -37.055 -40.213 1.00 34.09 363 GLY A C 1
ATOM 2850 O O . GLY A 1 363 ? -12.657 -36.468 -39.164 1.00 34.09 363 GLY A O 1
ATOM 2851 N N . SER A 1 364 ? -13.369 -37.507 -41.020 1.00 31.52 364 SER A N 1
ATOM 2852 C CA . SER A 1 364 ? -14.816 -37.297 -40.904 1.00 31.52 364 SER A CA 1
ATOM 2853 C C . SER A 1 364 ? -15.391 -37.638 -39.521 1.00 31.52 364 SER A C 1
ATOM 2855 O O . SER A 1 364 ? -15.269 -38.769 -39.054 1.00 31.52 364 SER A O 1
ATOM 2857 N N . VAL A 1 365 ? -16.090 -36.688 -38.889 1.00 34.12 365 VAL A N 1
ATOM 2858 C CA . VAL A 1 365 ? -16.809 -36.906 -37.622 1.00 34.12 365 VAL A CA 1
ATOM 2859 C C . VAL A 1 365 ? -18.299 -37.101 -37.902 1.00 34.12 365 VAL A C 1
ATOM 2861 O O . VAL A 1 365 ? -18.977 -36.184 -38.361 1.00 34.12 365 VAL A O 1
ATOM 2864 N N . LYS A 1 366 ? -18.833 -38.285 -37.575 1.00 31.00 366 LYS A N 1
ATOM 2865 C CA . LYS A 1 366 ? -20.275 -38.469 -37.348 1.00 31.00 366 LYS A CA 1
ATOM 2866 C C . LYS A 1 366 ? -20.630 -37.840 -35.999 1.00 31.00 366 LYS A C 1
ATOM 2868 O O . LYS A 1 366 ? -20.140 -38.276 -34.961 1.00 31.00 366 LYS A O 1
ATOM 2873 N N . VAL A 1 367 ? -21.489 -36.825 -36.017 1.00 37.16 367 VAL A N 1
ATOM 2874 C CA . VAL A 1 367 ? -21.992 -36.150 -34.814 1.00 37.16 367 VAL A CA 1
ATOM 2875 C C . VAL A 1 367 ? -23.139 -36.968 -34.216 1.00 37.16 367 VAL A C 1
ATOM 2877 O O . VAL A 1 367 ? -24.205 -37.078 -34.819 1.00 37.16 367 VAL A O 1
ATOM 2880 N N . LYS A 1 368 ? -22.951 -37.511 -33.008 1.00 31.89 368 LYS A N 1
ATOM 2881 C CA . LYS A 1 368 ? -24.063 -37.927 -32.140 1.00 31.89 368 LYS A CA 1
ATOM 2882 C C . LYS A 1 368 ? -24.539 -36.678 -31.389 1.00 31.89 368 LYS A C 1
ATOM 2884 O O . LYS A 1 368 ? -23.811 -36.148 -30.556 1.00 31.89 368 LYS A O 1
ATOM 2889 N N . LYS A 1 369 ? -25.738 -36.182 -31.708 1.00 35.44 369 LYS A N 1
ATOM 2890 C CA . LYS A 1 369 ? -26.388 -35.096 -30.961 1.00 35.44 369 LYS A CA 1
ATOM 2891 C C . LYS A 1 369 ? -26.833 -35.629 -29.595 1.00 35.44 369 LYS A C 1
ATOM 2893 O O . LYS A 1 369 ? -27.826 -36.344 -29.519 1.00 35.44 369 LYS A O 1
ATOM 2898 N N . THR A 1 370 ? -26.145 -35.260 -28.520 1.00 37.22 370 THR A N 1
ATOM 2899 C CA . THR A 1 370 ? -26.713 -35.297 -27.163 1.00 37.22 370 THR A CA 1
ATOM 2900 C C . THR A 1 370 ? -27.325 -33.930 -26.883 1.00 37.22 370 THR A C 1
ATOM 2902 O O . THR A 1 370 ? -26.683 -33.045 -26.325 1.00 37.22 370 THR A O 1
ATOM 2905 N N . GLY A 1 371 ? -28.548 -33.732 -27.374 1.00 34.84 371 GLY A N 1
ATOM 2906 C CA . GLY A 1 371 ? -29.357 -32.570 -27.029 1.00 34.84 371 GLY A CA 1
ATOM 2907 C C . GLY A 1 371 ? -29.927 -32.745 -25.627 1.00 34.84 371 GLY A C 1
ATOM 2908 O O . GLY A 1 371 ? -30.646 -33.709 -25.370 1.00 34.84 371 GLY A O 1
ATOM 2909 N N . PHE A 1 372 ? -29.611 -31.812 -24.736 1.00 35.06 372 PHE A N 1
ATOM 2910 C CA . PHE A 1 372 ? -30.367 -31.594 -23.512 1.00 35.06 372 PHE A CA 1
ATOM 2911 C C . PHE A 1 372 ? -31.797 -31.198 -23.914 1.00 35.06 372 PHE A C 1
ATOM 2913 O O . PHE A 1 372 ? -31.998 -30.185 -24.585 1.00 35.06 372 PHE A O 1
ATOM 2920 N N . LYS A 1 373 ? -32.782 -32.040 -23.583 1.00 37.66 373 LYS A N 1
ATOM 2921 C CA . LYS A 1 373 ? -34.211 -31.740 -23.743 1.00 37.66 373 LYS A CA 1
ATOM 2922 C C . LYS A 1 373 ? -34.654 -30.931 -22.517 1.00 37.66 373 LYS A C 1
ATOM 2924 O O . LYS A 1 373 ? -34.547 -31.467 -21.415 1.00 37.66 373 LYS A O 1
ATOM 2929 N N . PRO A 1 374 ? -35.151 -29.693 -22.662 1.00 34.38 374 PRO A N 1
ATOM 2930 C CA . PRO A 1 374 ? -35.808 -29.019 -21.550 1.00 34.38 374 PRO A CA 1
ATOM 2931 C C . PRO A 1 374 ? -37.107 -29.765 -21.179 1.00 34.38 374 PRO A C 1
ATOM 2933 O O . PRO A 1 374 ? -37.746 -30.344 -22.066 1.00 34.38 374 PRO A O 1
ATOM 2936 N N . PRO A 1 375 ? -37.497 -29.795 -19.892 1.00 37.00 375 PRO A N 1
ATOM 2937 C CA . PRO A 1 375 ? -38.748 -30.413 -19.469 1.00 37.00 375 PRO A CA 1
ATOM 2938 C C . PRO A 1 375 ? -39.953 -29.648 -20.039 1.00 37.00 375 PRO A C 1
ATOM 2940 O O . PRO A 1 375 ? -39.935 -28.422 -20.148 1.00 37.00 375 PRO A O 1
ATOM 2943 N N . ALA A 1 376 ? -40.987 -30.395 -20.431 1.00 38.69 376 ALA A N 1
ATOM 2944 C CA . ALA A 1 376 ? -42.235 -29.852 -20.957 1.00 38.69 376 ALA A CA 1
ATOM 2945 C C . ALA A 1 376 ? -43.014 -29.081 -19.869 1.00 38.69 376 ALA A C 1
ATOM 2947 O O . ALA A 1 376 ? -42.969 -29.475 -18.702 1.00 38.69 376 ALA A O 1
ATOM 2948 N N . PRO A 1 377 ? -43.751 -28.015 -20.231 1.00 33.69 377 PRO A N 1
ATOM 2949 C CA . PRO A 1 377 ? -44.592 -27.285 -19.291 1.00 33.69 377 PRO A CA 1
ATOM 2950 C C . PRO A 1 377 ? -45.770 -28.163 -18.851 1.00 33.69 377 PRO A C 1
ATOM 2952 O O . PRO A 1 377 ? -46.558 -28.619 -19.680 1.00 33.69 377 PRO A O 1
ATOM 2955 N N . GLN A 1 378 ? -45.905 -28.394 -17.545 1.00 36.19 378 GLN A N 1
ATOM 2956 C CA . GLN A 1 378 ? -47.133 -28.944 -16.980 1.00 36.19 378 GLN A CA 1
ATOM 2957 C C . GLN A 1 378 ? -48.211 -27.856 -17.013 1.00 36.19 378 GLN A C 1
ATOM 2959 O O . GLN A 1 378 ? -48.207 -26.928 -16.209 1.00 36.19 378 GLN A O 1
ATOM 2964 N N . GLN A 1 379 ? -49.126 -27.972 -17.972 1.00 35.50 379 GLN A N 1
ATOM 2965 C CA . GLN A 1 379 ? -50.461 -27.400 -17.853 1.00 35.50 379 GLN A CA 1
ATOM 2966 C C . GLN A 1 379 ? -51.242 -28.271 -16.863 1.00 35.50 379 GLN A C 1
ATOM 2968 O O . GLN A 1 379 ? -51.473 -29.447 -17.133 1.00 35.50 379 GLN A O 1
ATOM 2973 N N . GLN A 1 380 ? -51.657 -27.707 -15.731 1.00 34.81 380 GLN A N 1
ATOM 2974 C CA . GLN A 1 380 ? -52.843 -28.188 -15.027 1.00 34.81 380 GLN A CA 1
ATOM 2975 C C . GLN A 1 380 ? -53.935 -27.146 -15.233 1.00 34.81 380 GLN A C 1
ATOM 2977 O O . GLN A 1 380 ? -53.848 -26.020 -14.746 1.00 34.81 380 GLN A O 1
ATOM 2982 N N . ALA A 1 381 ? -54.905 -27.530 -16.058 1.00 32.25 381 ALA A N 1
ATOM 2983 C CA . ALA A 1 381 ? -56.183 -26.865 -16.177 1.00 32.25 381 ALA A CA 1
ATOM 2984 C C . ALA A 1 381 ? -57.049 -27.219 -14.962 1.00 32.25 381 ALA A C 1
ATOM 2986 O O . ALA A 1 381 ? -56.950 -28.315 -14.412 1.00 32.25 381 ALA A O 1
ATOM 2987 N N . PHE A 1 382 ? -57.868 -26.245 -14.586 1.00 35.62 382 PHE A N 1
ATOM 2988 C CA . PHE A 1 382 ? -59.019 -26.365 -13.707 1.00 35.62 382 PHE A CA 1
ATOM 2989 C C . PHE A 1 382 ? -59.943 -27.512 -14.129 1.00 35.62 382 PHE A C 1
ATOM 2991 O O . PHE A 1 382 ? -60.314 -27.573 -15.300 1.00 35.62 382 PHE A O 1
ATOM 2998 N N . GLU A 1 383 ? -60.379 -28.300 -13.148 1.00 37.22 383 GLU A N 1
ATOM 2999 C CA . GLU A 1 383 ? -61.797 -28.603 -12.902 1.00 37.22 383 GLU A CA 1
ATOM 3000 C C . GLU A 1 383 ? -62.076 -28.464 -11.403 1.00 37.22 383 GLU A C 1
ATOM 3002 O O . GLU A 1 383 ? -61.206 -28.889 -10.601 1.00 37.22 383 GLU A O 1
#

Radius of gyration: 25.22 Å; Cα contacts (8 Å, |Δi|>4): 612; chains: 1; bounding box: 87×61×68 Å

Secondary structure (DSSP, 8-state):
---------PPEEEE-SHHHHHHHHHHHHHSS-SEEEEEEEEES-STT-EEEEEEEE-SS-EEEE-HHHH-GGGGGGGHHHHH-TTSEEEESSHHHHHHHHHHHH-----SEEEHHHHHHHHHHHTTPPP----HHHHHHHH-HHHHHHTTHHHHGGG--S-GGG-SSPPHHHHHHHHHHHHTHHHHHHHHHHHHT-TT-HHHHHHHHHHHHGGGTTTTT--SSSGGG--TT-EEEEEEEEEETTEEEEE-S-TT-EEEE-SHHHHHTTTTPPTT-EEEEEEEEE-TTSSEEEEEESSTTPEEEETTTTEEEEPPPHHHHHHHS------SS---------------SS------------S-PPP------PPPPP------

Organism: Symbiodinium pilosum (NCBI:txid2952)

pLDDT: mean 79.99, std 23.13, range [26.95, 98.81]

Sequence (383 aa):
MQEDVGIRRLPVRLLTTVEQCKSAADRLLQSQQHSVALDCKGAKLGRFGKVSVLQLATEAEVLLVDVERSGQEVLAPLEALLLHTGIVKVVHDCREIASVLLNQYGIPLHGVYDIQVAFAAWLERQGLDAYQAGLAEVMRTFRLSAYQLHRWDRLERHIALPQWHERPLQSQALRHAVESVVHLLPLQRILNRELGDPSGALIQRRSVHNVDYARLNSALLPLEGAASLRTGVKLQAMLASRKPDVAYFKINHAPITGAVVDGNDFKDFADLEIGDIADCEVKSVSPCQQYVYLLREGHGSLMFDHRRLKMVNLAPKSKLDEMRPSRQSSLYGQESSGGGPSLKLEPRSFREPKPSVIRKSRGSVKVKKTGFKPPAPQQQAFE

InterPro domains:
  IPR002562 3'-5' exonuclease domain [PF01612] (15-195)
  IPR002562 3'-5' exonuclease domain [SM00474] (12-196)
  IPR012337 Ribonuclease H-like superfamily [SSF53098] (6-195)
  IPR036397 Ribonuclease H superfamily [G3DSA:3.30.420.10] (2-211)
  IPR052144 piRNA biogenesis EXD1-related protein [PTHR46628] (24-195)

Foldseek 3Di:
DPDPLPFDPAAEEEDQDLVSLLVVQVCVVPDPAQEKEKDFDFAQQFQPTDTQWIWIDDPHHIYIYGCLRRPPSSCVSCLCVQADQSYAHQAALCQRVLQCCCNVVVRHGANYQYLQLLVQQLCLLVVHAGARDDPLVLCCVQPVSCSVVVVVVVLVVPPPDNQSNDPPGDPSRVSSSCVNGSCRVVSCCRSCVSNVNNPSVVSSVVCVLSSCSSVFCCVQQVDAFCPSQAFFRKGKWAFRDDDPQKTWTDRRRPPAIEMERDPVQVVLCVPDGHGDIFIWGFHHADPVRRYTYIHGPQFQPFDQPPVVRDTDTDDPPVVVVVVDDDPPPPPDDDDDDDDDDDDDPDDPGSNDDDPDPPPDPDDDDDDDDPDDDDDDDDDDDDD